Protein AF-0000000069061286 (afdb_homodimer)

Nearest PDB structures (foldseek):
  5f8e-assembly2_C  TM=8.225E-01  e=3.385E-23  Mycobacterium tuberculosis H37Rv
  8g5s-assembly1_A  TM=7.718E-01  e=1.157E-19  Streptomyces sp. CB03234
  8g5s-assembly1_B  TM=7.681E-01  e=2.804E-19  Streptomyces sp. CB03234
  3bus-assembly2_B  TM=7.668E-01  e=4.129E-09  Lentzea aerocolonigenes
  6ecu-assembly1_A  TM=7.173E-01  e=1.235E-06  Stigmatella aurantiaca

InterPro domains:
  IPR025714 Methyltransferase domain [PF13847] (160-265)
  IPR029063 S-adenosyl-L-methionine-dependent methyltransferase superfamily [G3DSA:3.40.50.150] (117-289)
  IPR029063 S-adenosyl-L-methionine-dependent methyltransferase superfamily [SSF53335] (101-328)
  IPR036390 Winged helix DNA-binding domain superfamily [SSF46785] (9-82)
  IPR048711 S-adenosylmethionine-dependent methyltransferase Rv2258c-like, winged HTH domain [PF21320] (20-85)
  IPR053173 Class I-like SAM-binding MTase [PTHR45128] (11-328)

Structure (mmCIF, N/CA/C/O backbone):
data_AF-0000000069061286-model_v1
#
loop_
_entity.id
_entity.type
_entity.pdbx_description
1 polymer 'Methyltransferase domain-containing protein'
#
loop_
_atom_site.group_PDB
_atom_site.id
_atom_site.type_symbol
_atom_site.label_atom_id
_atom_site.label_alt_id
_atom_site.label_comp_id
_atom_site.label_asym_id
_atom_site.label_entity_id
_a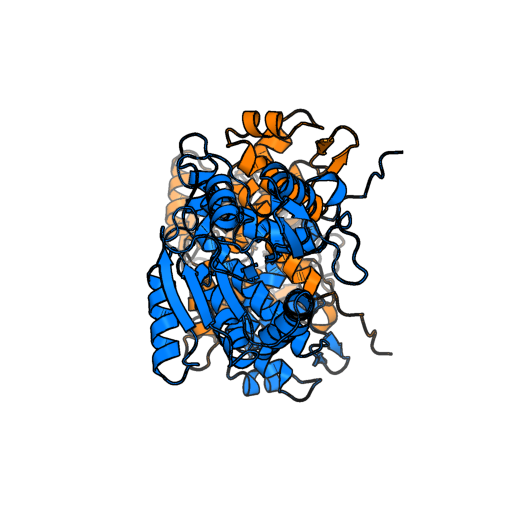tom_site.label_seq_id
_atom_site.pdbx_PDB_ins_code
_atom_site.Cartn_x
_atom_site.Cartn_y
_atom_site.Cartn_z
_atom_site.occupancy
_atom_site.B_iso_or_equiv
_atom_site.auth_seq_id
_atom_site.auth_comp_id
_atom_site.auth_asym_id
_atom_site.auth_atom_id
_atom_site.pdbx_PDB_model_num
ATOM 1 N N . MET A 1 1 ? 23.109 1.988 27.312 1 26.28 1 MET A N 1
ATOM 2 C CA . MET A 1 1 ? 22.812 0.778 26.547 1 26.28 1 MET A CA 1
ATOM 3 C C . MET A 1 1 ? 21.875 1.086 25.391 1 26.28 1 MET A C 1
ATOM 5 O O . MET A 1 1 ? 20.797 1.655 25.578 1 26.28 1 MET A O 1
ATOM 9 N N . ALA A 1 2 ? 22.297 1.422 24.156 1 34.78 2 ALA A N 1
ATOM 10 C CA . ALA A 1 2 ? 21.516 1.923 23.031 1 34.78 2 ALA A CA 1
ATOM 11 C C . ALA A 1 2 ? 20.219 1.141 22.875 1 34.78 2 ALA A C 1
ATOM 13 O O . ALA A 1 2 ? 20.219 -0.092 22.906 1 34.78 2 ALA A O 1
ATOM 14 N N . SER A 1 3 ? 19.172 1.514 23.266 1 42.53 3 SER A N 1
ATOM 15 C CA . SER A 1 3 ? 17.891 0.817 23.266 1 42.53 3 SER A CA 1
ATOM 16 C C . SER A 1 3 ? 17.672 0.065 21.953 1 42.53 3 SER A C 1
ATOM 18 O O . SER A 1 3 ? 17.547 0.678 20.891 1 42.53 3 SER A O 1
ATOM 20 N N . SER A 1 4 ? 18.5 -0.939 21.625 1 50.72 4 SER A N 1
ATOM 21 C CA . SER A 1 4 ? 18.562 -1.843 20.484 1 50.72 4 SER A CA 1
ATOM 22 C C . SER A 1 4 ? 17.172 -2.32 20.078 1 50.72 4 SER A C 1
ATOM 24 O O . SER A 1 4 ? 16.625 -3.225 20.703 1 50.72 4 SER A O 1
ATOM 26 N N . THR A 1 5 ? 16.234 -1.392 19.766 1 65.69 5 THR A N 1
ATOM 27 C CA . THR A 1 5 ? 14.867 -1.836 19.484 1 65.69 5 THR A CA 1
ATOM 28 C C . THR A 1 5 ? 14.859 -2.838 18.328 1 65.69 5 THR A C 1
ATOM 30 O O . THR A 1 5 ? 15.594 -2.682 17.359 1 65.69 5 THR A O 1
ATOM 33 N N . THR A 1 6 ? 14.555 -4.043 18.625 1 83.69 6 THR A N 1
ATOM 34 C CA . THR A 1 6 ? 14.352 -5.137 17.688 1 83.69 6 THR A CA 1
ATOM 35 C C . THR A 1 6 ? 13.539 -4.664 16.469 1 83.69 6 THR A C 1
ATOM 37 O O . THR A 1 6 ? 12.445 -4.117 16.625 1 83.69 6 THR A O 1
ATOM 40 N N . PRO A 1 7 ? 14.227 -4.66 15.32 1 91.62 7 PRO A N 1
ATOM 41 C CA . PRO A 1 7 ? 13.5 -4.238 14.117 1 91.62 7 PRO A CA 1
ATOM 42 C C . PRO A 1 7 ? 12.211 -5.027 13.898 1 91.62 7 PRO A C 1
ATOM 44 O O . PRO A 1 7 ? 12.117 -6.188 14.305 1 91.62 7 PRO A O 1
ATOM 47 N N . ARG A 1 8 ? 11.25 -4.359 13.383 1 95.5 8 ARG A N 1
ATOM 48 C CA . ARG A 1 8 ? 10.031 -5.043 12.961 1 95.5 8 ARG A CA 1
ATOM 49 C C . ARG A 1 8 ? 10.297 -5.945 11.758 1 95.5 8 ARG A C 1
ATOM 51 O O . ARG A 1 8 ? 11.344 -5.832 11.117 1 95.5 8 ARG A O 1
ATOM 58 N N . ALA A 1 9 ? 9.422 -6.906 11.516 1 96.75 9 ALA A N 1
ATOM 59 C CA . ALA A 1 9 ? 9.586 -7.883 10.445 1 96.75 9 ALA A CA 1
ATOM 60 C C . ALA A 1 9 ? 9.273 -7.266 9.086 1 96.75 9 ALA A C 1
ATOM 62 O O . ALA A 1 9 ? 8.141 -6.848 8.836 1 96.75 9 ALA A O 1
ATOM 63 N N . LEU A 1 10 ? 10.32 -7.211 8.25 1 97.94 10 LEU A N 1
ATOM 64 C CA . LEU A 1 10 ? 10.172 -6.625 6.918 1 97.94 10 LEU A CA 1
ATOM 65 C C . LEU A 1 10 ? 9.148 -7.395 6.094 1 97.94 10 LEU A C 1
ATOM 67 O O . LEU A 1 10 ? 8.352 -6.797 5.367 1 97.94 10 LEU A O 1
ATOM 71 N N . ASP A 1 11 ? 9.117 -8.742 6.191 1 97.94 11 ASP A N 1
ATOM 72 C CA . ASP A 1 11 ? 8.172 -9.578 5.457 1 97.94 11 ASP A CA 1
ATOM 73 C C . ASP A 1 11 ? 6.734 -9.25 5.844 1 97.94 11 ASP A C 1
ATOM 75 O O . ASP A 1 11 ? 5.867 -9.109 4.977 1 97.94 11 ASP A O 1
ATOM 79 N N . GLN A 1 12 ? 6.531 -9.047 7.09 1 98.12 12 GLN A N 1
ATOM 80 C CA . GLN A 1 12 ? 5.184 -8.734 7.551 1 98.12 12 GLN A CA 1
ATOM 81 C C . GLN A 1 12 ? 4.766 -7.332 7.121 1 98.12 12 GLN A C 1
ATOM 83 O O . GLN A 1 12 ? 3.596 -7.098 6.809 1 98.12 12 GLN A O 1
ATOM 88 N N . LEU A 1 13 ? 5.715 -6.355 7.148 1 98.44 13 LEU A N 1
ATOM 89 C CA . LEU A 1 13 ? 5.406 -5.016 6.66 1 98.44 13 LEU A CA 1
ATOM 90 C C . LEU A 1 13 ? 4.883 -5.066 5.23 1 98.44 13 LEU A C 1
ATOM 92 O O . LEU A 1 13 ? 3.887 -4.418 4.902 1 98.44 13 LEU A O 1
ATOM 96 N N . VAL A 1 14 ? 5.523 -5.824 4.398 1 98.69 14 VAL A N 1
ATOM 97 C CA . VAL A 1 14 ? 5.156 -5.902 2.99 1 98.69 14 VAL A CA 1
ATOM 98 C C . VAL A 1 14 ? 3.812 -6.613 2.844 1 98.69 14 VAL A C 1
ATOM 100 O O . VAL A 1 14 ? 2.947 -6.168 2.084 1 98.69 14 VAL A O 1
ATOM 103 N N . ARG A 1 15 ? 3.578 -7.711 3.617 1 98.69 15 ARG A N 1
ATOM 104 C CA . ARG A 1 15 ? 2.283 -8.383 3.604 1 98.69 15 ARG A CA 1
ATOM 105 C C . ARG A 1 15 ? 1.167 -7.438 4.023 1 98.69 15 ARG A C 1
ATOM 107 O O . ARG A 1 15 ? 0.083 -7.445 3.438 1 98.69 15 ARG A O 1
ATOM 114 N N . ASP A 1 16 ? 1.47 -6.633 5.023 1 98.62 16 ASP A N 1
ATOM 115 C CA . ASP A 1 16 ? 0.481 -5.668 5.492 1 98.62 16 ASP A CA 1
ATOM 116 C C . ASP A 1 16 ? 0.221 -4.59 4.441 1 98.62 16 ASP A C 1
ATOM 118 O O . ASP A 1 16 ? -0.896 -4.082 4.328 1 98.62 16 ASP A O 1
ATOM 122 N N . GLY A 1 17 ? 1.3 -4.242 3.695 1 98.75 17 GLY A N 1
ATOM 123 C CA . GLY A 1 17 ? 1.104 -3.344 2.568 1 98.75 17 GLY A CA 1
ATOM 124 C C . GLY A 1 17 ? 0.092 -3.857 1.563 1 98.75 17 GLY A C 1
ATOM 125 O O . GLY A 1 17 ? -0.795 -3.117 1.133 1 98.75 17 GLY A O 1
ATOM 126 N N . LEU A 1 18 ? 0.157 -5.102 1.246 1 98.81 18 LEU A N 1
ATOM 127 C CA . LEU A 1 18 ? -0.774 -5.73 0.318 1 98.81 18 LEU A CA 1
ATOM 128 C C . LEU A 1 18 ? -2.182 -5.773 0.905 1 98.81 18 LEU A C 1
ATOM 130 O O . LEU A 1 18 ? -3.154 -5.441 0.223 1 98.81 18 LEU A O 1
ATOM 134 N N . SER A 1 19 ? -2.275 -6.105 2.16 1 98.75 19 SER A N 1
ATOM 135 C CA . SER A 1 19 ? -3.574 -6.199 2.818 1 98.75 19 SER A CA 1
ATOM 136 C C . SER A 1 19 ? -4.238 -4.828 2.93 1 98.75 19 SER A C 1
ATOM 138 O O . SER A 1 19 ? -5.461 -4.715 2.836 1 98.75 19 SER A O 1
ATOM 140 N N . SER A 1 20 ? -3.416 -3.811 3.193 1 98.81 20 SER A N 1
ATOM 141 C CA . SER A 1 20 ? -3.953 -2.455 3.254 1 98.81 20 SER A CA 1
ATOM 142 C C . SER A 1 20 ? -4.559 -2.039 1.918 1 98.81 20 SER A C 1
ATOM 144 O O . SER A 1 20 ? -5.578 -1.35 1.88 1 98.81 20 SER A O 1
ATOM 146 N N . LEU A 1 21 ? -3.9 -2.432 0.867 1 98.69 21 LEU A N 1
ATOM 147 C CA . LEU A 1 21 ? -4.414 -2.145 -0.468 1 98.69 21 LEU A CA 1
ATOM 148 C C . LEU A 1 21 ? -5.754 -2.838 -0.693 1 98.69 21 LEU A C 1
ATOM 150 O O . LEU A 1 21 ? -6.668 -2.258 -1.285 1 98.69 21 LEU A O 1
ATOM 154 N N . VAL A 1 22 ? -5.879 -4.074 -0.218 1 98.88 22 VAL A N 1
ATOM 155 C CA . VAL A 1 22 ? -7.125 -4.828 -0.313 1 98.88 22 VAL A CA 1
ATOM 156 C C . VAL A 1 22 ? -8.227 -4.102 0.457 1 98.88 22 VAL A C 1
ATOM 158 O O . VAL A 1 22 ? -9.352 -3.969 -0.034 1 98.88 22 VAL A O 1
ATOM 161 N N . PHE A 1 23 ? -7.898 -3.648 1.658 1 98.81 23 PHE A N 1
ATOM 162 C CA . PHE A 1 23 ? -8.875 -2.932 2.475 1 98.81 23 PHE A CA 1
ATOM 163 C C . PHE A 1 23 ? -9.305 -1.639 1.791 1 98.81 23 PHE A C 1
ATOM 165 O O . PHE A 1 23 ? -10.492 -1.304 1.775 1 98.81 23 PHE A O 1
ATOM 172 N N . ALA A 1 24 ? -8.328 -0.91 1.211 1 98.56 24 ALA A N 1
ATOM 173 C CA . ALA A 1 24 ? -8.602 0.316 0.469 1 98.56 24 ALA A CA 1
ATOM 174 C C . ALA A 1 24 ? -9.602 0.059 -0.66 1 98.56 24 ALA A C 1
ATOM 176 O O . ALA A 1 24 ? -10.539 0.837 -0.86 1 98.56 24 ALA A O 1
ATOM 177 N N . PHE A 1 25 ? -9.414 -1.009 -1.36 1 98.75 25 PHE A N 1
ATOM 178 C CA . PHE A 1 25 ? -10.297 -1.359 -2.463 1 98.75 25 PHE A CA 1
ATOM 179 C C . PHE A 1 25 ? -11.719 -1.586 -1.964 1 98.75 25 PHE A C 1
ATOM 181 O O . PHE A 1 25 ? -12.68 -1.084 -2.553 1 98.75 25 PHE A O 1
ATOM 188 N N . GLY A 1 26 ? -11.836 -2.363 -0.88 1 98.62 26 GLY A N 1
ATOM 189 C CA . GLY A 1 26 ? -13.148 -2.611 -0.307 1 98.62 26 GLY A CA 1
ATOM 190 C C . GLY A 1 26 ? -13.852 -1.347 0.154 1 98.62 26 GLY A C 1
ATOM 191 O O . GLY A 1 26 ? -15.062 -1.206 -0.011 1 98.62 26 GLY A O 1
ATOM 192 N N . TYR A 1 27 ? -13.07 -0.464 0.754 1 97.94 27 TYR A N 1
ATOM 193 C CA . TYR A 1 27 ? -13.648 0.797 1.204 1 97.94 27 TYR A CA 1
ATOM 194 C C . TYR A 1 27 ? -14.109 1.639 0.02 1 97.94 27 TYR A C 1
ATOM 196 O O . TYR A 1 27 ? -15.242 2.135 0.005 1 97.94 27 TYR A O 1
ATOM 204 N N . GLN A 1 28 ? -13.273 1.744 -0.96 1 96 28 GLN A N 1
ATOM 205 C CA . GLN A 1 28 ? -13.539 2.592 -2.117 1 96 28 GLN A CA 1
ATOM 206 C C . GLN A 1 28 ? -14.742 2.076 -2.908 1 96 28 GLN A C 1
ATOM 208 O O . GLN A 1 28 ? -15.492 2.863 -3.486 1 96 28 GLN A O 1
ATOM 213 N N . THR A 1 29 ? -14.984 0.801 -2.912 1 97.19 29 THR A N 1
ATOM 214 C CA . THR A 1 29 ? -16 0.226 -3.785 1 97.19 29 THR A CA 1
ATOM 215 C C . THR A 1 29 ? -17.312 -0.004 -3.02 1 97.19 29 THR A C 1
ATOM 217 O O . THR A 1 29 ? -18.281 -0.485 -3.588 1 97.19 29 THR A O 1
ATOM 220 N N . GLY A 1 30 ? -17.25 0.216 -1.729 1 97.69 30 GLY A N 1
ATOM 221 C CA . GLY A 1 30 ? -18.5 0.15 -0.969 1 97.69 30 GLY A CA 1
ATOM 222 C C . GLY A 1 30 ? -18.672 -1.167 -0.24 1 97.69 30 GLY A C 1
ATOM 223 O O . GLY A 1 30 ? -19.688 -1.371 0.441 1 97.69 30 GLY A O 1
ATOM 224 N N . ILE A 1 31 ? -17.75 -2.096 -0.316 1 98.62 31 ILE A N 1
ATOM 225 C CA . ILE A 1 31 ? -17.859 -3.373 0.384 1 98.62 31 ILE A CA 1
ATOM 226 C C . ILE A 1 31 ? -17.812 -3.139 1.893 1 98.62 31 ILE A C 1
ATOM 228 O O . ILE A 1 31 ? -18.578 -3.744 2.643 1 98.62 31 ILE A O 1
ATOM 232 N N . VAL A 1 32 ? -16.922 -2.262 2.379 1 98.62 32 VAL A N 1
ATOM 233 C CA . VAL A 1 32 ? -16.797 -1.961 3.801 1 98.62 32 VAL A CA 1
ATOM 234 C C . VAL A 1 32 ? -18.094 -1.307 4.297 1 98.62 32 VAL A C 1
ATOM 236 O O . VAL A 1 32 ? -18.594 -1.64 5.375 1 98.62 32 VAL A O 1
ATOM 239 N N . ASP A 1 33 ? -18.656 -0.393 3.486 1 98.19 33 ASP A N 1
ATOM 240 C CA . ASP A 1 33 ? -19.938 0.224 3.84 1 98.19 33 ASP A CA 1
ATOM 241 C C . ASP A 1 33 ? -21.031 -0.827 3.979 1 98.19 33 ASP A C 1
ATOM 243 O O . ASP A 1 33 ? -21.828 -0.785 4.922 1 98.19 33 ASP A O 1
ATOM 247 N N . ALA A 1 34 ? -21.109 -1.748 3.029 1 98.62 34 ALA A N 1
ATOM 248 C CA . ALA A 1 34 ? -22.078 -2.848 3.092 1 98.62 34 ALA A CA 1
ATOM 249 C C . ALA A 1 34 ? -21.859 -3.695 4.344 1 98.62 34 ALA A C 1
ATOM 251 O O . ALA A 1 34 ? -22.812 -4.121 4.988 1 98.62 34 ALA A O 1
ATOM 252 N N . PHE A 1 35 ? -20.578 -3.934 4.629 1 98.56 35 PHE A N 1
ATOM 253 C CA . PHE A 1 35 ? -20.219 -4.734 5.797 1 98.56 35 PHE A CA 1
ATOM 254 C C . PHE A 1 35 ? -20.672 -4.051 7.078 1 98.56 35 PHE A C 1
ATOM 256 O O . PHE A 1 35 ? -21.172 -4.703 7.996 1 98.56 35 PHE A O 1
ATOM 263 N N . ILE A 1 36 ? -20.531 -2.754 7.164 1 97.94 36 ILE A N 1
ATOM 264 C CA . ILE A 1 36 ? -20.969 -1.956 8.305 1 97.94 36 ILE A CA 1
ATOM 265 C C . ILE A 1 36 ? -22.484 -2.074 8.469 1 97.94 36 ILE A C 1
ATOM 267 O O . ILE A 1 36 ? -22.984 -2.119 9.586 1 97.94 36 ILE A O 1
ATOM 271 N N . ASN A 1 37 ? -23.203 -2.244 7.41 1 97.88 37 ASN A N 1
ATOM 272 C CA . ASN A 1 37 ? -24.656 -2.082 7.434 1 97.88 37 ASN A CA 1
ATOM 273 C C . ASN A 1 37 ? -25.375 -3.43 7.387 1 97.88 37 ASN A C 1
ATOM 275 O O . ASN A 1 37 ? -26.594 -3.494 7.52 1 97.88 37 ASN A O 1
ATOM 279 N N . VAL A 1 38 ? -24.703 -4.453 7.105 1 98 38 VAL A N 1
ATOM 280 C CA . VAL A 1 38 ? -25.297 -5.781 7.129 1 98 38 VAL A CA 1
ATOM 281 C C . VAL A 1 38 ? -25.344 -6.301 8.562 1 98 38 VAL A C 1
ATOM 283 O O . VAL A 1 38 ? -24.516 -5.938 9.391 1 98 38 VAL A O 1
ATOM 286 N N . ARG A 1 39 ? -26.312 -7.109 8.93 1 97.25 39 ARG A N 1
ATOM 287 C CA . ARG A 1 39 ? -26.344 -7.754 10.234 1 97.25 39 ARG A CA 1
ATOM 288 C C . ARG A 1 39 ? -25.172 -8.727 10.391 1 97.25 39 ARG A C 1
ATOM 290 O O . ARG A 1 39 ? -25.016 -9.648 9.594 1 97.25 39 ARG A O 1
ATOM 297 N N . GLN A 1 40 ? -24.359 -8.539 11.383 1 96.56 40 GLN A N 1
ATOM 298 C CA . GLN A 1 40 ? -23.172 -9.367 11.602 1 96.56 40 GLN A CA 1
ATOM 299 C C . GLN A 1 40 ? -23.375 -10.305 12.789 1 96.56 40 GLN A C 1
ATOM 301 O O . GLN A 1 40 ? -24.062 -9.953 13.75 1 96.56 40 GLN A O 1
ATOM 306 N N . PRO A 1 41 ? -22.766 -11.398 12.82 1 97.75 41 PRO A N 1
ATOM 307 C CA . PRO A 1 41 ? -21.953 -11.969 11.742 1 97.75 41 PRO A CA 1
ATOM 308 C C . PRO A 1 41 ? -22.797 -12.344 10.516 1 97.75 41 PRO A C 1
ATOM 310 O O . PRO A 1 41 ? -23.984 -12.664 10.656 1 97.75 41 PRO A O 1
ATOM 313 N N . CYS A 1 42 ? -22.25 -12.336 9.305 1 98.69 42 CYS A N 1
ATOM 314 C CA . CYS A 1 42 ? -22.984 -12.594 8.07 1 98.69 42 CYS A CA 1
ATOM 315 C C . CYS A 1 42 ? -22.234 -13.578 7.184 1 98.69 42 CYS A C 1
ATOM 317 O O . CYS A 1 42 ? -21.047 -13.852 7.418 1 98.69 42 CYS A O 1
ATOM 319 N N . THR A 1 43 ? -22.875 -14.172 6.234 1 98.62 43 THR A N 1
ATOM 320 C CA . THR A 1 43 ? -22.25 -15.016 5.227 1 98.62 43 THR A CA 1
ATOM 321 C C . THR A 1 43 ? -21.703 -14.172 4.078 1 98.62 43 THR A C 1
ATOM 323 O O . THR A 1 43 ? -22.031 -12.992 3.957 1 98.62 43 THR A O 1
ATOM 326 N N . ALA A 1 44 ? -20.844 -14.797 3.309 1 98.5 44 ALA A N 1
ATOM 327 C CA . ALA A 1 44 ? -20.344 -14.117 2.113 1 98.5 44 ALA A CA 1
ATOM 328 C C . ALA A 1 44 ? -21.484 -13.742 1.178 1 98.5 44 ALA A C 1
ATOM 330 O O . ALA A 1 44 ? -21.453 -12.695 0.537 1 98.5 44 ALA A O 1
ATOM 331 N N . GLU A 1 45 ? -22.469 -14.586 1.066 1 98.5 45 GLU A N 1
ATOM 332 C CA . GLU A 1 45 ? -23.641 -14.344 0.214 1 98.5 45 GLU A CA 1
ATOM 333 C C . GLU A 1 45 ? -24.406 -13.109 0.666 1 98.5 45 GLU A C 1
ATOM 335 O O . GLU A 1 45 ? -24.797 -12.281 -0.158 1 98.5 45 GLU A O 1
ATOM 340 N N . GLU A 1 46 ? -24.641 -13.023 1.973 1 98.75 46 GLU A N 1
ATOM 341 C CA . GLU A 1 46 ? -25.359 -11.867 2.516 1 98.75 46 GLU A CA 1
ATOM 342 C C . GLU A 1 46 ? -24.594 -10.57 2.238 1 98.75 46 GLU A C 1
ATOM 344 O O . GLU A 1 46 ? -25.203 -9.562 1.862 1 98.75 46 GLU A O 1
ATOM 349 N N . LEU A 1 47 ? -23.281 -10.625 2.43 1 98.69 47 LEU A N 1
ATOM 350 C CA . LEU A 1 47 ? -22.453 -9.445 2.174 1 98.69 47 LEU A CA 1
ATOM 351 C C . LEU A 1 47 ? -22.453 -9.102 0.688 1 98.69 47 LEU A C 1
ATOM 353 O O . LEU A 1 47 ? -22.531 -7.922 0.322 1 98.69 47 LEU A O 1
ATOM 357 N N . SER A 1 48 ? -22.359 -10.125 -0.127 1 98.44 48 SER A N 1
ATOM 358 C CA . SER A 1 48 ? -22.406 -9.922 -1.572 1 98.44 48 SER A CA 1
ATOM 359 C C . SER A 1 48 ? -23.703 -9.227 -1.994 1 98.44 48 SER A C 1
ATOM 361 O O . SER A 1 48 ? -23.672 -8.273 -2.773 1 98.44 48 SER A O 1
ATOM 363 N N . GLN A 1 49 ? -24.781 -9.656 -1.515 1 98.25 49 GLN A N 1
ATOM 364 C CA . GLN A 1 49 ? -26.078 -9.07 -1.832 1 98.25 49 GLN A CA 1
ATOM 365 C C . GLN A 1 49 ? -26.156 -7.617 -1.36 1 98.25 49 GLN A C 1
ATOM 367 O O . GLN A 1 49 ? -26.578 -6.738 -2.107 1 98.25 49 GLN A O 1
ATOM 372 N N . LYS A 1 50 ? -25.75 -7.371 -0.142 1 98.25 50 LYS A N 1
ATOM 373 C CA . LYS A 1 50 ? -25.812 -6.023 0.421 1 98.25 50 LYS A CA 1
ATOM 374 C C . LYS A 1 50 ? -24.906 -5.066 -0.351 1 98.25 50 LYS A C 1
ATOM 376 O O . LYS A 1 50 ? -25.25 -3.906 -0.563 1 98.25 50 LYS A O 1
ATOM 381 N N . ALA A 1 51 ? -23.703 -5.562 -0.762 1 98.06 51 ALA A N 1
ATOM 382 C CA . ALA A 1 51 ? -22.703 -4.734 -1.436 1 98.06 51 ALA A CA 1
ATOM 383 C C . ALA A 1 51 ? -23.031 -4.566 -2.916 1 98.06 51 ALA A C 1
ATOM 385 O O . ALA A 1 51 ? -22.484 -3.688 -3.586 1 98.06 51 ALA A O 1
ATOM 386 N N . GLY A 1 52 ? -23.906 -5.418 -3.408 1 97.62 52 GLY A N 1
ATOM 387 C CA . GLY A 1 52 ? -24.172 -5.414 -4.84 1 97.62 52 GLY A CA 1
ATOM 388 C C . GLY A 1 52 ? -22.969 -5.809 -5.672 1 97.62 52 GLY A C 1
ATOM 389 O O . GLY A 1 52 ? -22.656 -5.156 -6.672 1 97.62 52 GLY A O 1
ATOM 390 N N . LYS A 1 53 ? -22.219 -6.82 -5.211 1 97.81 53 LYS A N 1
ATOM 391 C CA . LYS A 1 53 ? -21.016 -7.293 -5.883 1 97.81 53 LYS A CA 1
ATOM 392 C C . LYS A 1 53 ? -21.047 -8.805 -6.094 1 97.81 53 LYS A C 1
ATOM 394 O O . LYS A 1 53 ? -21.781 -9.508 -5.41 1 97.81 53 LYS A O 1
ATOM 399 N N . LYS A 1 54 ? -20.344 -9.305 -7.055 1 96.31 54 LYS A N 1
ATOM 400 C CA . LYS A 1 54 ? -20.312 -10.727 -7.367 1 96.31 54 LYS A CA 1
ATOM 401 C C . LYS A 1 54 ? -19.766 -11.539 -6.191 1 96.31 54 LYS A C 1
ATOM 403 O O . LYS A 1 54 ? -18.75 -11.172 -5.594 1 96.31 54 LYS A O 1
ATOM 408 N N . LEU A 1 55 ? -20.375 -12.609 -5.871 1 96.62 55 LEU A N 1
ATOM 409 C CA . LEU A 1 55 ? -20.125 -13.422 -4.691 1 96.62 55 LEU A CA 1
ATOM 410 C C . LEU A 1 55 ? -18.672 -13.898 -4.668 1 96.62 55 LEU A C 1
ATOM 412 O O . LEU A 1 55 ? -18.016 -13.836 -3.627 1 96.62 55 LEU A O 1
ATOM 416 N N . ARG A 1 56 ? -18.141 -14.336 -5.758 1 95.88 56 ARG A N 1
ATOM 417 C CA . ARG A 1 56 ? -16.812 -14.93 -5.77 1 95.88 56 ARG A CA 1
ATOM 418 C C . ARG A 1 56 ? -15.75 -13.891 -5.402 1 95.88 56 ARG A C 1
ATOM 420 O O . ARG A 1 56 ? -14.766 -14.203 -4.723 1 95.88 56 ARG A O 1
ATOM 427 N N . TYR A 1 57 ? -15.906 -12.672 -5.895 1 97.62 57 TYR A N 1
ATOM 428 C CA . TYR A 1 57 ? -14.977 -11.609 -5.547 1 97.62 57 TYR A CA 1
ATOM 429 C C . TYR A 1 57 ? -15.078 -11.258 -4.066 1 97.62 57 TYR A C 1
ATOM 431 O O . TYR A 1 57 ? -14.062 -11 -3.414 1 97.62 57 TYR A O 1
ATOM 439 N N . ILE A 1 58 ? -16.281 -11.266 -3.508 1 98.44 58 ILE A N 1
ATOM 440 C CA . ILE A 1 58 ? -16.484 -11.016 -2.084 1 98.44 58 ILE A CA 1
ATOM 441 C C . ILE A 1 58 ? -15.789 -12.102 -1.266 1 98.44 58 ILE A C 1
ATOM 443 O O . ILE A 1 58 ? -15.148 -11.812 -0.253 1 98.44 58 ILE A O 1
ATOM 447 N N . GLN A 1 59 ? -15.891 -13.305 -1.726 1 98.19 59 GLN A N 1
ATOM 448 C CA . GLN A 1 59 ? -15.258 -14.414 -1.024 1 98.19 59 GLN A CA 1
ATOM 449 C C . GLN A 1 59 ? -13.734 -14.242 -0.994 1 98.19 59 GLN A C 1
ATOM 451 O O . GLN A 1 59 ? -13.102 -14.477 0.036 1 98.19 59 GLN A O 1
ATOM 456 N N . GLU A 1 60 ? -13.172 -13.875 -2.164 1 98.5 60 GLU A N 1
ATOM 457 C CA . GLU A 1 60 ? -11.727 -13.656 -2.213 1 98.5 60 GLU A CA 1
ATOM 458 C C . GLU A 1 60 ? -11.32 -12.484 -1.32 1 98.5 60 GLU A C 1
ATOM 460 O O . GLU A 1 60 ? -10.312 -12.562 -0.606 1 98.5 60 GLU A O 1
ATOM 465 N N . TRP A 1 61 ? -12.102 -11.383 -1.351 1 98.81 61 TRP A N 1
ATOM 466 C CA . TRP A 1 61 ? -11.844 -10.211 -0.516 1 98.81 61 TRP A CA 1
ATOM 467 C C . TRP A 1 61 ? -11.883 -10.586 0.963 1 98.81 61 TRP A C 1
ATOM 469 O O . TRP A 1 61 ? -11 -10.195 1.73 1 98.81 61 TRP A O 1
ATOM 479 N N . LEU A 1 62 ? -12.875 -11.375 1.363 1 98.81 62 LEU A N 1
ATOM 480 C CA . LEU A 1 62 ? -13.008 -11.836 2.738 1 98.81 62 LEU A CA 1
ATOM 481 C C . LEU A 1 62 ? -11.82 -12.711 3.137 1 98.81 62 LEU A C 1
ATOM 483 O O . LEU A 1 62 ? -11.273 -12.562 4.234 1 98.81 62 LEU A O 1
ATOM 487 N N . GLY A 1 63 ? -11.398 -13.625 2.24 1 98.69 63 GLY A N 1
ATOM 488 C CA . GLY A 1 63 ? -10.242 -14.461 2.523 1 98.69 63 GLY A CA 1
ATOM 489 C C . GLY A 1 63 ? -8.984 -13.664 2.82 1 98.69 63 GLY A C 1
ATOM 490 O O . GLY A 1 63 ? -8.242 -13.992 3.744 1 98.69 63 GLY A O 1
ATOM 491 N N . CYS A 1 64 ? -8.758 -12.602 2.045 1 98.81 64 CYS A N 1
ATOM 492 C CA . CYS A 1 64 ? -7.617 -11.711 2.254 1 98.81 64 CYS A CA 1
ATOM 493 C C . CYS A 1 64 ? -7.629 -11.133 3.662 1 98.81 64 CYS A C 1
ATOM 495 O O . CYS A 1 64 ? -6.621 -11.18 4.367 1 98.81 64 CYS A O 1
ATOM 497 N N . LEU A 1 65 ? -8.797 -10.641 4.09 1 98.75 65 LEU A N 1
ATOM 498 C CA . LEU A 1 65 ? -8.844 -9.859 5.32 1 98.75 65 LEU A CA 1
ATOM 499 C C . LEU A 1 65 ? -8.984 -10.773 6.535 1 98.75 65 LEU A C 1
ATOM 501 O O . LEU A 1 65 ? -8.672 -10.367 7.66 1 98.75 65 LEU A O 1
ATOM 505 N N . VAL A 1 66 ? -9.461 -12.016 6.355 1 98.56 66 VAL A N 1
ATOM 506 C CA . VAL A 1 66 ? -9.367 -13.023 7.402 1 98.56 66 VAL A CA 1
ATOM 507 C C . VAL A 1 66 ? -7.895 -13.359 7.66 1 98.56 66 VAL A C 1
ATOM 509 O O . VAL A 1 66 ? -7.449 -13.391 8.812 1 98.56 66 VAL A O 1
ATOM 512 N N . ALA A 1 67 ? -7.16 -13.562 6.562 1 98.56 67 ALA A N 1
ATOM 513 C CA . ALA A 1 67 ? -5.734 -13.859 6.684 1 98.56 67 ALA A CA 1
ATOM 514 C C . ALA A 1 67 ? -4.996 -12.711 7.367 1 98.56 67 ALA A C 1
ATOM 516 O O . ALA A 1 67 ? -4.102 -12.938 8.18 1 98.56 67 ALA A O 1
ATOM 517 N N . ALA A 1 68 ? -5.383 -11.508 7.078 1 98.31 68 ALA A N 1
ATOM 518 C CA . ALA A 1 68 ? -4.723 -10.32 7.613 1 98.31 68 ALA A CA 1
ATOM 519 C C . ALA A 1 68 ? -5.145 -10.062 9.055 1 98.31 68 ALA A C 1
ATOM 521 O O . ALA A 1 68 ? -4.586 -9.195 9.727 1 98.31 68 ALA A O 1
ATOM 522 N N . GLY A 1 69 ? -6.152 -10.727 9.531 1 97.81 69 GLY A N 1
ATOM 523 C CA . GLY A 1 69 ? -6.617 -10.578 10.898 1 97.81 69 GLY A CA 1
ATOM 524 C C . GLY A 1 69 ? -7.539 -9.391 11.086 1 97.81 69 GLY A C 1
ATOM 525 O O . GLY A 1 69 ? -7.707 -8.898 12.203 1 97.81 69 GLY A O 1
ATOM 526 N N . ILE A 1 70 ? -8.117 -8.891 10.039 1 98.38 70 ILE A N 1
ATOM 527 C CA . ILE A 1 70 ? -8.984 -7.715 10.102 1 98.38 70 ILE A CA 1
ATOM 528 C C . ILE A 1 70 ? -10.445 -8.156 10.125 1 98.38 70 ILE A C 1
ATOM 530 O O . ILE A 1 70 ? -11.281 -7.516 10.766 1 98.38 70 ILE A O 1
ATOM 534 N N . VAL A 1 71 ? -10.766 -9.211 9.383 1 98.44 71 VAL A N 1
ATOM 535 C CA . VAL A 1 71 ? -12.086 -9.852 9.406 1 98.44 71 VAL A CA 1
ATOM 536 C C . VAL A 1 71 ? -12.023 -11.117 10.25 1 98.44 71 VAL A C 1
ATOM 538 O O . VAL A 1 71 ? -11.07 -11.891 10.164 1 98.44 71 VAL A O 1
ATOM 541 N N . THR A 1 72 ? -12.992 -11.289 11.07 1 98 72 THR A N 1
ATOM 542 C CA . THR A 1 72 ? -13.07 -12.516 11.852 1 98 72 THR A CA 1
ATOM 543 C C . THR A 1 72 ? -14.102 -13.469 11.258 1 98 72 THR A C 1
ATOM 545 O O . THR A 1 72 ? -15.039 -13.039 10.578 1 98 72 THR A O 1
ATOM 548 N N . ILE A 1 73 ? -13.898 -14.688 11.461 1 97.81 73 ILE A N 1
ATOM 549 C CA . ILE A 1 73 ? -14.805 -15.742 11.008 1 97.81 73 ILE A CA 1
ATOM 550 C C . ILE A 1 73 ? -15.086 -16.703 12.164 1 97.81 73 ILE A C 1
ATOM 552 O O . ILE A 1 73 ? -14.172 -17.109 12.883 1 97.81 73 ILE A O 1
ATOM 556 N N . ASN A 1 74 ? -16.375 -16.984 12.422 1 95.94 74 ASN A N 1
ATOM 557 C CA . ASN A 1 74 ? -16.719 -17.859 13.539 1 95.94 74 ASN A CA 1
ATOM 558 C C . ASN A 1 74 ? -16.844 -19.312 13.102 1 95.94 74 ASN A C 1
ATOM 560 O O . ASN A 1 74 ? -16.547 -19.656 11.953 1 95.94 74 ASN A O 1
ATOM 564 N N . GLU A 1 75 ? -17.234 -20.172 13.914 1 94.62 75 GLU A N 1
ATOM 565 C CA . GLU A 1 75 ? -17.281 -21.609 13.68 1 94.62 75 GLU A CA 1
ATOM 566 C C . GLU A 1 75 ? -18.328 -21.953 12.633 1 94.62 75 GLU A C 1
ATOM 568 O O . GLU A 1 75 ? -18.219 -22.969 11.938 1 94.62 75 GLU A O 1
ATOM 573 N N . GLU A 1 76 ? -19.344 -21.125 12.469 1 95.62 76 GLU A N 1
ATOM 574 C CA . GLU A 1 76 ? -20.406 -21.359 11.508 1 95.62 76 GLU A CA 1
ATOM 575 C C . GLU A 1 76 ? -20.031 -20.828 10.125 1 95.62 76 GLU A C 1
ATOM 577 O O . GLU A 1 76 ? -20.812 -20.953 9.172 1 95.62 76 GLU A O 1
ATOM 582 N N . GLY A 1 77 ? -18.875 -20.203 10.055 1 95.75 77 GLY A N 1
ATOM 583 C CA . GLY A 1 77 ? -18.422 -19.688 8.773 1 95.75 77 GLY A CA 1
ATOM 584 C C . GLY A 1 77 ? -18.969 -18.312 8.453 1 95.75 77 GLY A C 1
ATOM 585 O O . GLY A 1 77 ? -19.047 -17.922 7.285 1 95.75 77 GLY A O 1
ATOM 586 N N . LYS A 1 78 ? -19.375 -17.625 9.469 1 98.25 78 LYS A N 1
ATOM 587 C CA . LYS A 1 78 ? -19.891 -16.266 9.281 1 98.25 78 LYS A CA 1
ATOM 588 C C . LYS A 1 78 ? -18.844 -15.227 9.641 1 98.25 78 LYS A C 1
ATOM 590 O O . LYS A 1 78 ? -18.031 -15.438 10.547 1 98.25 78 LYS A O 1
ATOM 595 N N . TYR A 1 79 ? -18.938 -14.133 8.992 1 98.38 79 TYR A N 1
ATOM 596 C CA . TYR A 1 79 ? -17.891 -13.125 9.055 1 98.38 79 TYR A CA 1
ATOM 597 C C . TYR A 1 79 ? -18.344 -11.914 9.867 1 98.38 79 TYR A C 1
ATOM 599 O O . TYR A 1 79 ? -19.531 -11.578 9.883 1 98.38 79 TYR A O 1
ATOM 607 N N . SER A 1 80 ? -17.359 -11.234 10.539 1 98.31 80 SER A N 1
ATOM 608 C CA . SER A 1 80 ? -17.578 -9.969 11.227 1 98.31 80 SER A CA 1
ATOM 609 C C . SER A 1 80 ? -16.438 -9 10.977 1 98.31 80 SER A C 1
ATOM 611 O O . SER A 1 80 ? -15.289 -9.422 10.758 1 98.31 80 SER A O 1
ATOM 613 N N . LEU A 1 81 ? -16.719 -7.809 10.859 1 97.81 81 LEU A N 1
ATOM 614 C CA . LEU A 1 81 ? -15.773 -6.707 10.852 1 97.81 81 LEU A CA 1
ATOM 615 C C . LEU A 1 81 ? -15.766 -5.984 12.203 1 97.81 81 LEU A C 1
ATOM 617 O O . LEU A 1 81 ? -16.516 -5.023 12.398 1 97.81 81 LEU A O 1
ATOM 621 N N . PRO A 1 82 ? -14.875 -6.383 13.109 1 96.75 82 PRO A N 1
ATOM 622 C CA . PRO A 1 82 ? -15 -6.031 14.531 1 96.75 82 PRO A CA 1
ATOM 623 C C . PRO A 1 82 ? -14.367 -4.684 14.859 1 96.75 82 PRO A C 1
ATOM 625 O O . PRO A 1 82 ? -13.492 -4.609 15.734 1 96.75 82 PRO A O 1
ATOM 628 N N . PHE A 1 83 ? -14.758 -3.611 14.281 1 97.06 83 PHE A N 1
ATOM 629 C CA . PHE A 1 83 ? -14.281 -2.258 14.531 1 97.06 83 PHE A CA 1
ATOM 630 C C . PHE A 1 83 ? -15.445 -1.276 14.594 1 97.06 83 PHE A C 1
ATOM 632 O O . PHE A 1 83 ? -16.516 -1.532 14.023 1 97.06 83 PHE A O 1
ATOM 639 N N . GLU A 1 84 ? -15.25 -0.203 15.289 1 95.5 84 GLU A N 1
ATOM 640 C CA . GLU A 1 84 ? -16.25 0.868 15.312 1 95.5 84 GLU A CA 1
ATOM 641 C C . GLU A 1 84 ? -16.359 1.536 13.945 1 95.5 84 GLU A C 1
ATOM 643 O O . GLU A 1 84 ? -15.367 1.655 13.219 1 95.5 84 GLU A O 1
ATOM 648 N N . THR A 1 85 ? -17.531 1.981 13.594 1 95.12 85 THR A N 1
ATOM 649 C CA . THR A 1 85 ? -17.812 2.602 12.305 1 95.12 85 THR A CA 1
ATOM 650 C C . THR A 1 85 ? -16.875 3.771 12.047 1 95.12 85 THR A C 1
ATOM 652 O O . THR A 1 85 ? -16.344 3.916 10.945 1 95.12 85 THR A O 1
ATOM 655 N N . ASN A 1 86 ? -16.641 4.578 13.047 1 90.81 86 ASN A N 1
ATOM 656 C CA . ASN A 1 86 ? -15.773 5.746 12.875 1 90.81 86 ASN A CA 1
ATOM 657 C C . ASN A 1 86 ? -14.344 5.34 12.531 1 90.81 86 ASN A C 1
ATOM 659 O O . ASN A 1 86 ? -13.68 6.004 11.734 1 90.81 86 ASN A O 1
ATOM 663 N N . GLN A 1 87 ? -13.875 4.289 13.133 1 93.56 87 GLN A N 1
ATOM 664 C CA . GLN A 1 87 ? -12.539 3.773 12.836 1 93.56 87 GLN A CA 1
ATOM 665 C C . GLN A 1 87 ? -12.461 3.26 11.406 1 93.56 87 GLN A C 1
ATOM 667 O O . GLN A 1 87 ? -11.484 3.529 10.695 1 93.56 87 GLN A O 1
ATOM 672 N N . LEU A 1 88 ? -13.5 2.512 11.031 1 96.5 88 LEU A N 1
ATOM 673 C CA . LEU A 1 88 ? -13.555 1.954 9.68 1 96.5 88 LEU A CA 1
ATOM 674 C C . LEU A 1 88 ? -13.57 3.062 8.633 1 96.5 88 LEU A C 1
ATOM 676 O O . LEU A 1 88 ? -12.867 2.979 7.625 1 96.5 88 LEU A O 1
ATOM 680 N N . LYS A 1 89 ? -14.281 4.086 8.883 1 93.25 89 LYS A N 1
ATOM 681 C CA . LYS A 1 89 ? -14.383 5.191 7.938 1 93.25 89 LYS A CA 1
ATOM 682 C C . LYS A 1 89 ? -13.078 5.98 7.867 1 93.25 89 LYS A C 1
ATOM 684 O O . LYS A 1 89 ? -12.617 6.332 6.781 1 93.25 89 LYS A O 1
ATOM 689 N N . LEU A 1 90 ? -12.492 6.266 9.031 1 92.44 90 LEU A N 1
ATOM 690 C CA . LEU A 1 90 ? -11.25 7.031 9.078 1 92.44 90 LEU A CA 1
ATOM 691 C C . LEU A 1 90 ? -10.117 6.293 8.375 1 92.44 90 LEU A C 1
ATOM 693 O O . LEU A 1 90 ? -9.531 6.812 7.426 1 92.44 90 LEU A O 1
ATOM 697 N N . TRP A 1 91 ? -9.914 5.086 8.773 1 95.69 91 TRP A N 1
ATOM 698 C CA . TRP A 1 91 ? -8.75 4.359 8.266 1 95.69 91 TRP A CA 1
ATOM 699 C C . TRP A 1 91 ? -9.031 3.797 6.875 1 95.69 91 TRP A C 1
ATOM 701 O O . TRP A 1 91 ? -8.109 3.602 6.082 1 95.69 91 TRP A O 1
ATOM 711 N N . GLY A 1 92 ? -10.344 3.512 6.602 1 96.69 92 GLY A N 1
ATOM 712 C CA . GLY A 1 92 ? -10.711 3.223 5.223 1 96.69 92 GLY A CA 1
ATOM 713 C C . GLY A 1 92 ? -10.367 4.348 4.266 1 96.69 92 GLY A C 1
ATOM 714 O O . GLY A 1 92 ? -9.727 4.121 3.234 1 96.69 92 GLY A O 1
ATOM 715 N N . HIS A 1 93 ? -10.719 5.512 4.695 1 95 93 HIS A N 1
ATOM 716 C CA . HIS A 1 93 ? -10.422 6.672 3.861 1 95 93 HIS A CA 1
ATOM 717 C C . HIS A 1 93 ? -8.914 6.867 3.715 1 95 93 HIS A C 1
ATOM 719 O O . HIS A 1 93 ? -8.414 7.07 2.605 1 95 93 HIS A O 1
ATOM 725 N N . ILE A 1 94 ? -8.188 6.809 4.789 1 96.38 94 ILE A N 1
ATOM 726 C CA . ILE A 1 94 ? -6.742 7.012 4.75 1 96.38 94 ILE A CA 1
ATOM 727 C C . ILE A 1 94 ? -6.098 5.969 3.84 1 96.38 94 ILE A C 1
ATOM 729 O O . ILE A 1 94 ? -5.199 6.289 3.059 1 96.38 94 ILE A O 1
ATOM 733 N N . SER A 1 95 ? -6.562 4.719 3.875 1 97.81 95 SER A N 1
ATOM 734 C CA . SER A 1 95 ? -5.969 3.66 3.066 1 97.81 95 SER A CA 1
ATOM 735 C C . SER A 1 95 ? -6.113 3.955 1.577 1 97.81 95 SER A C 1
ATOM 737 O O . SER A 1 95 ? -5.293 3.514 0.769 1 97.81 95 SER A O 1
ATOM 739 N N . THR A 1 96 ? -7.113 4.723 1.167 1 97.31 96 THR A N 1
ATOM 740 C CA . THR A 1 96 ? -7.375 4.98 -0.245 1 97.31 96 THR A CA 1
ATOM 741 C C . THR A 1 96 ? -6.332 5.938 -0.822 1 97.31 96 THR A C 1
ATOM 743 O O . THR A 1 96 ? -6.285 6.152 -2.035 1 97.31 96 THR A O 1
ATOM 746 N N . VAL A 1 97 ? -5.445 6.473 0.029 1 97.56 97 VAL A N 1
ATOM 747 C CA . VAL A 1 97 ? -4.41 7.359 -0.487 1 97.56 97 VAL A CA 1
ATOM 748 C C . VAL A 1 97 ? -3.301 6.535 -1.137 1 97.56 97 VAL A C 1
ATOM 750 O O . VAL A 1 97 ? -2.514 7.059 -1.932 1 97.56 97 VAL A O 1
ATOM 753 N N . ILE A 1 98 ? -3.188 5.246 -0.793 1 97.81 98 ILE A N 1
ATOM 754 C CA . ILE A 1 98 ? -2.09 4.391 -1.227 1 97.81 98 ILE A CA 1
ATOM 755 C C . ILE A 1 98 ? -2.051 4.332 -2.752 1 97.81 98 ILE A C 1
ATOM 757 O O . ILE A 1 98 ? -1.014 4.602 -3.363 1 97.81 98 ILE A O 1
ATOM 761 N N . PRO A 1 99 ? -3.18 4.082 -3.49 1 97.38 99 PRO A N 1
ATOM 762 C CA . PRO A 1 99 ? -3.125 4.121 -4.953 1 97.38 99 PRO A CA 1
ATOM 763 C C . PRO A 1 99 ? -2.799 5.512 -5.496 1 97.38 99 PRO A C 1
ATOM 765 O O . PRO A 1 99 ? -2.16 5.633 -6.547 1 97.38 99 PRO A O 1
ATOM 768 N N . ILE A 1 100 ? -3.184 6.543 -4.816 1 97.12 100 ILE A N 1
ATOM 769 C CA . ILE A 1 100 ? -2.924 7.91 -5.262 1 97.12 100 ILE A CA 1
ATOM 770 C C . ILE A 1 100 ? -1.432 8.211 -5.152 1 97.12 100 ILE A C 1
ATOM 772 O O . ILE A 1 100 ? -0.828 8.742 -6.09 1 97.12 100 ILE A O 1
ATOM 776 N N . LEU A 1 101 ? -0.831 7.855 -3.988 1 98 101 LEU A N 1
ATOM 777 C CA . LEU A 1 101 ? 0.602 8.062 -3.803 1 98 101 LEU A CA 1
ATOM 778 C C . LEU A 1 101 ? 1.404 7.223 -4.793 1 98 101 LEU A C 1
ATOM 780 O O . LEU A 1 101 ? 2.467 7.645 -5.254 1 98 101 LEU A O 1
ATOM 784 N N . SER A 1 102 ? 0.901 6.043 -5.141 1 97.44 102 SER A N 1
ATOM 785 C CA . SER A 1 102 ? 1.571 5.172 -6.102 1 97.44 102 SER A CA 1
ATOM 786 C C . SER A 1 102 ? 1.711 5.852 -7.457 1 97.44 102 SER A C 1
ATOM 788 O O . SER A 1 102 ? 2.707 5.656 -8.156 1 97.44 102 SER A O 1
ATOM 790 N N . GLN A 1 103 ? 0.775 6.656 -7.816 1 95.94 103 GLN A N 1
ATOM 791 C CA . GLN A 1 103 ? 0.792 7.359 -9.094 1 95.94 103 GLN A CA 1
ATOM 792 C C . GLN A 1 103 ? 1.879 8.43 -9.125 1 95.94 103 GLN A C 1
ATOM 794 O O . GLN A 1 103 ? 2.268 8.898 -10.195 1 95.94 103 GLN A O 1
ATOM 799 N N . ILE A 1 104 ? 2.395 8.789 -8 1 97.06 104 ILE A N 1
ATOM 800 C CA . ILE A 1 104 ? 3.354 9.875 -7.879 1 97.06 104 ILE A CA 1
ATOM 801 C C . ILE A 1 104 ? 4.777 9.336 -7.996 1 97.06 104 ILE A C 1
ATOM 803 O O . ILE A 1 104 ? 5.734 10.102 -8.102 1 97.06 104 ILE A O 1
ATOM 807 N N . PHE A 1 105 ? 4.984 8.016 -8.086 1 95.94 105 PHE A N 1
ATOM 808 C CA . PHE A 1 105 ? 6.27 7.328 -8.047 1 95.94 105 PHE A CA 1
ATOM 809 C C . PHE A 1 105 ? 7.215 7.895 -9.102 1 95.94 105 PHE A C 1
ATOM 811 O O . PHE A 1 105 ? 8.336 8.289 -8.781 1 95.94 105 PHE A O 1
ATOM 818 N N . PRO A 1 106 ? 6.723 8.055 -10.359 1 95.5 106 PRO A N 1
ATOM 819 C CA . PRO A 1 106 ? 7.66 8.531 -11.375 1 95.5 106 PRO A CA 1
ATOM 820 C C . PRO A 1 106 ? 8.133 9.961 -11.117 1 95.5 106 PRO A C 1
ATOM 822 O O . PRO A 1 106 ? 9.32 10.258 -11.297 1 95.5 106 PRO A O 1
ATOM 825 N N . GLN A 1 107 ? 7.215 10.797 -10.727 1 97.12 107 GLN A N 1
ATOM 826 C CA . GLN A 1 107 ? 7.566 12.188 -10.445 1 97.12 107 GLN A CA 1
ATOM 827 C C . GLN A 1 107 ? 8.539 12.289 -9.281 1 97.12 107 GLN A C 1
ATOM 829 O O . GLN A 1 107 ? 9.492 13.062 -9.32 1 97.12 107 GLN A O 1
ATOM 834 N N . LEU A 1 108 ? 8.312 11.523 -8.258 1 98.12 108 LEU A N 1
ATOM 835 C CA . LEU A 1 108 ? 9.188 11.531 -7.09 1 98.12 108 LEU A CA 1
ATOM 836 C C . LEU A 1 108 ? 10.555 10.961 -7.434 1 98.12 108 LEU A C 1
ATOM 838 O O . LEU A 1 108 ? 11.578 11.469 -6.969 1 98.12 108 LEU A O 1
ATOM 842 N N . GLN A 1 109 ? 10.57 9.898 -8.203 1 97.62 109 GLN A N 1
ATOM 843 C CA . GLN A 1 109 ? 11.828 9.312 -8.641 1 97.62 109 GLN A CA 1
ATOM 844 C C . GLN A 1 109 ? 12.703 10.352 -9.344 1 97.62 109 GLN A C 1
ATOM 846 O O . GLN A 1 109 ? 13.914 10.391 -9.141 1 97.62 109 GLN A O 1
ATOM 851 N N . ASN A 1 110 ? 12.047 11.125 -10.156 1 97 110 ASN A N 1
ATOM 852 C CA . ASN A 1 110 ? 12.773 12.18 -10.852 1 97 110 ASN A CA 1
ATOM 853 C C . ASN A 1 110 ? 13.281 13.25 -9.883 1 97 110 ASN A C 1
ATOM 855 O O . ASN A 1 110 ? 14.414 13.711 -10 1 97 110 ASN A O 1
ATOM 859 N N . ALA A 1 111 ? 12.516 13.586 -8.922 1 96.19 111 ALA A N 1
ATOM 860 C CA . ALA A 1 111 ? 12.82 14.688 -8.016 1 96.19 111 ALA A CA 1
ATOM 861 C C . ALA A 1 111 ? 13.953 14.312 -7.059 1 96.19 111 ALA A C 1
ATOM 863 O O . ALA A 1 111 ? 14.75 15.164 -6.672 1 96.19 111 ALA A O 1
ATOM 864 N N . VAL A 1 112 ? 14.039 13.07 -6.68 1 96.88 112 VAL A N 1
ATOM 865 C CA . VAL A 1 112 ? 15.008 12.648 -5.676 1 96.88 112 VAL A CA 1
ATOM 866 C C . VAL A 1 112 ? 16.406 12.625 -6.285 1 96.88 112 VAL A C 1
ATOM 868 O O . VAL A 1 112 ? 17.406 12.719 -5.57 1 96.88 112 VAL A O 1
ATOM 871 N N . SER A 1 113 ? 16.453 12.523 -7.547 1 95.56 113 SER A N 1
ATOM 872 C CA . SER A 1 113 ? 17.734 12.508 -8.242 1 95.56 113 SER A CA 1
ATOM 873 C C . SER A 1 113 ? 18.391 13.891 -8.219 1 95.56 113 SER A C 1
ATOM 875 O O . SER A 1 113 ? 17.703 14.906 -8.305 1 95.56 113 SER A O 1
ATOM 877 N N . HIS A 1 114 ? 19.672 13.914 -8.25 1 93.38 114 HIS A N 1
ATOM 878 C CA . HIS A 1 114 ? 20.391 15.18 -8.234 1 93.38 114 HIS A CA 1
ATOM 879 C C . HIS A 1 114 ? 20.125 15.984 -9.5 1 93.38 114 HIS A C 1
ATOM 881 O O . HIS A 1 114 ? 20.109 17.219 -9.461 1 93.38 114 HIS A O 1
ATOM 887 N N . GLU A 1 115 ? 19.875 15.273 -10.555 1 92.56 115 GLU A N 1
ATOM 888 C CA . GLU A 1 115 ? 19.688 15.938 -11.844 1 92.56 115 GLU A CA 1
ATOM 889 C C . GLU A 1 115 ? 18.234 16.359 -12.047 1 92.56 115 GLU A C 1
ATOM 891 O O . GLU A 1 115 ? 17.922 17.062 -13 1 92.56 115 GLU A O 1
ATOM 896 N N . GLY A 1 116 ? 17.406 15.945 -11.195 1 93.69 116 GLY A N 1
ATOM 897 C CA . GLY A 1 116 ? 15.984 16.25 -11.344 1 93.69 116 GLY A CA 1
ATOM 898 C C . GLY A 1 116 ? 15.586 17.578 -10.719 1 93.69 116 GLY A C 1
ATOM 899 O O . GLY A 1 116 ? 16.422 18.25 -10.117 1 93.69 116 GLY A O 1
ATOM 900 N N . PRO A 1 117 ? 14.336 17.906 -10.922 1 93.94 117 PRO A N 1
ATOM 901 C CA . PRO A 1 117 ? 13.844 19.109 -10.25 1 93.94 117 PRO A CA 1
ATOM 902 C C . PRO A 1 117 ? 13.906 19.016 -8.734 1 93.94 117 PRO A C 1
ATOM 904 O O . PRO A 1 117 ? 13.984 17.922 -8.18 1 93.94 117 PRO A O 1
ATOM 907 N N . GLU A 1 118 ? 13.93 20.109 -8.039 1 93.62 118 GLU A N 1
ATOM 908 C CA . GLU A 1 118 ? 14.031 20.125 -6.582 1 93.62 118 GLU A CA 1
ATOM 909 C C . GLU A 1 118 ? 12.75 19.594 -5.938 1 93.62 118 GLU A C 1
ATOM 911 O O . GLU A 1 118 ? 12.781 19.047 -4.84 1 93.62 118 GLU A O 1
ATOM 916 N N . GLY A 1 119 ? 11.656 19.844 -6.602 1 94.62 119 GLY A N 1
ATOM 917 C CA . GLY A 1 119 ? 10.352 19.438 -6.098 1 94.62 119 GLY A CA 1
ATOM 918 C C . GLY A 1 119 ? 9.25 19.531 -7.141 1 94.62 119 GLY A C 1
ATOM 919 O O . GLY A 1 119 ? 9.531 19.703 -8.328 1 94.62 119 GLY A O 1
ATOM 920 N N . PHE A 1 120 ? 8.023 19.312 -6.738 1 94.5 120 PHE A N 1
ATOM 921 C CA . PHE A 1 120 ? 6.855 19.391 -7.605 1 94.5 120 PHE A CA 1
ATOM 922 C C . PHE A 1 120 ? 5.598 19.672 -6.797 1 94.5 120 PHE A C 1
ATOM 924 O O . PHE A 1 120 ? 5.578 19.469 -5.578 1 94.5 120 PHE A O 1
ATOM 931 N N . TRP A 1 121 ? 4.586 20.125 -7.441 1 92.12 121 TRP A N 1
ATOM 932 C CA . TRP A 1 121 ? 3.324 20.516 -6.816 1 92.12 121 TRP A CA 1
ATOM 933 C C . TRP A 1 121 ? 2.465 19.281 -6.535 1 92.12 121 TRP A C 1
ATOM 935 O O . TRP A 1 121 ? 2.656 18.234 -7.145 1 92.12 121 TRP A O 1
ATOM 945 N N . TYR A 1 122 ? 1.48 19.484 -5.621 1 92.94 122 TYR A N 1
ATOM 946 C CA . TYR A 1 122 ? 0.488 18.438 -5.367 1 92.94 122 TYR A CA 1
ATOM 947 C C . TYR A 1 122 ? -0.201 18.016 -6.66 1 92.94 122 TYR A C 1
ATOM 949 O O . TYR A 1 122 ? -0.54 18.859 -7.496 1 92.94 122 TYR A O 1
ATOM 957 N N . SER A 1 123 ? -0.38 16.703 -6.816 1 92.12 123 SER A N 1
ATOM 958 C CA . SER A 1 123 ? -1.199 16.219 -7.922 1 92.12 123 SER A CA 1
ATOM 959 C C . SER A 1 123 ? -2.678 16.5 -7.68 1 92.12 123 SER A C 1
ATOM 961 O O . SER A 1 123 ? -3.115 16.609 -6.531 1 92.12 123 SER A O 1
ATOM 963 N N . GLU A 1 124 ? -3.441 16.609 -8.68 1 89.75 124 GLU A N 1
ATOM 964 C CA . GLU A 1 124 ? -4.867 16.906 -8.57 1 89.75 124 GLU A CA 1
ATOM 965 C C . GLU A 1 124 ? -5.594 15.828 -7.777 1 89.75 124 GLU A C 1
ATOM 967 O O . GLU A 1 124 ? -6.414 16.125 -6.906 1 89.75 124 GLU A O 1
ATOM 972 N N . PRO A 1 125 ? -5.266 14.523 -8.047 1 92.25 125 PRO A N 1
ATOM 973 C CA . PRO A 1 125 ? -5.945 13.492 -7.258 1 92.25 125 PRO A CA 1
ATOM 974 C C . PRO A 1 125 ? -5.656 13.609 -5.762 1 92.25 125 PRO A C 1
ATOM 976 O O . PRO A 1 125 ? -6.551 13.406 -4.938 1 92.25 125 PRO A O 1
ATOM 979 N N . PHE A 1 126 ? -4.516 13.953 -5.434 1 94.12 126 PHE A N 1
ATOM 980 C CA . PHE A 1 126 ? -4.164 14.078 -4.023 1 94.12 126 PHE A CA 1
ATOM 981 C C . PHE A 1 126 ? -4.844 15.289 -3.4 1 94.12 126 PHE A C 1
ATOM 983 O O . PHE A 1 126 ? -5.363 15.211 -2.285 1 94.12 126 PHE A O 1
ATOM 990 N N . LEU A 1 127 ? -4.777 16.406 -4.102 1 89.06 127 LEU A N 1
ATOM 991 C CA . LEU A 1 127 ? -5.418 17.625 -3.619 1 89.06 127 LEU A CA 1
ATOM 992 C C . LEU A 1 127 ? -6.902 17.391 -3.361 1 89.06 127 LEU A C 1
ATOM 994 O O . LEU A 1 127 ? -7.438 17.828 -2.34 1 89.06 127 LEU A O 1
ATOM 998 N N . SER A 1 128 ? -7.492 16.703 -4.262 1 88.56 128 SER A N 1
ATOM 999 C CA . SER A 1 128 ? -8.906 16.375 -4.086 1 88.56 128 SER A CA 1
ATOM 1000 C C . SER A 1 128 ? -9.117 15.469 -2.877 1 88.56 128 SER A C 1
ATOM 1002 O O . SER A 1 128 ? -10.047 15.672 -2.098 1 88.56 128 SER A O 1
ATOM 1004 N N . TRP A 1 129 ? -8.273 14.508 -2.742 1 92.62 129 TRP A N 1
ATOM 1005 C CA . TRP A 1 129 ? -8.367 13.547 -1.646 1 92.62 129 TRP A CA 1
ATOM 1006 C C . TRP A 1 129 ? -8.234 14.25 -0.298 1 92.62 129 TRP A C 1
ATOM 1008 O O . TRP A 1 129 ? -9.039 14.016 0.61 1 92.62 129 TRP A O 1
ATOM 1018 N N . ILE A 1 130 ? -7.262 15.133 -0.119 1 88.69 130 ILE A N 1
ATOM 1019 C CA . ILE A 1 130 ? -6.996 15.75 1.175 1 88.69 130 ILE A CA 1
ATOM 1020 C C . ILE A 1 130 ? -8.133 16.703 1.534 1 88.69 130 ILE A C 1
ATOM 1022 O O . ILE A 1 130 ? -8.477 16.859 2.709 1 88.69 130 ILE A O 1
ATOM 1026 N N . ASN A 1 131 ? -8.75 17.266 0.523 1 82.44 131 ASN A N 1
ATOM 1027 C CA . ASN A 1 131 ? -9.781 18.266 0.768 1 82.44 131 ASN A CA 1
ATOM 1028 C C . ASN A 1 131 ? -11.141 17.625 1.011 1 82.44 131 ASN A C 1
ATOM 1030 O O . ASN A 1 131 ? -12.078 18.297 1.452 1 82.44 131 ASN A O 1
ATOM 1034 N N . THR A 1 132 ? -11.25 16.266 0.801 1 76.56 132 THR A N 1
ATOM 1035 C CA . THR A 1 132 ? -12.531 15.617 1.007 1 76.56 132 THR A CA 1
ATOM 1036 C C . THR A 1 132 ? -12.438 14.57 2.119 1 76.56 132 THR A C 1
ATOM 1038 O O . THR A 1 132 ? -13.367 13.789 2.328 1 76.56 132 THR A O 1
ATOM 1041 N N . SER A 1 133 ? -11.398 14.641 2.807 1 74.25 133 SER A N 1
ATOM 1042 C CA . SER A 1 133 ? -11.086 13.578 3.76 1 74.25 133 SER A CA 1
ATOM 1043 C C . SER A 1 133 ? -11.891 13.734 5.043 1 74.25 133 SER A C 1
ATOM 1045 O O . SER A 1 133 ? -12.094 12.758 5.773 1 74.25 133 SER A O 1
ATOM 1047 N N . HIS A 1 134 ? -12.297 14.914 5.371 1 73.06 134 HIS A N 1
ATOM 1048 C CA . HIS A 1 134 ? -12.906 15.125 6.676 1 73.06 134 HIS A CA 1
ATOM 1049 C C . HIS A 1 134 ? -14.414 15.336 6.551 1 73.06 134 HIS A C 1
ATOM 1051 O O . HIS A 1 134 ? -14.875 16.047 5.652 1 73.06 134 HIS A O 1
ATOM 1057 N N . SER A 1 135 ? -15.039 14.609 7.426 1 72.31 135 SER A N 1
ATOM 1058 C CA . SER A 1 135 ? -16.453 14.898 7.566 1 72.31 135 SER A CA 1
ATOM 1059 C C . SER A 1 135 ? -16.688 16.219 8.289 1 72.31 135 SER A C 1
ATOM 1061 O O . SER A 1 135 ? -15.75 16.781 8.867 1 72.31 135 SER A O 1
ATOM 1063 N N . GLN A 1 136 ? -17.859 16.672 8.18 1 74.62 136 GLN A N 1
ATOM 1064 C CA . GLN A 1 136 ? -18.203 17.859 8.938 1 74.62 136 GLN A CA 1
ATOM 1065 C C . GLN A 1 136 ? -18 17.656 10.43 1 74.62 136 GLN A C 1
ATOM 1067 O O . GLN A 1 136 ? -17.531 18.547 11.133 1 74.62 136 GLN A O 1
ATOM 1072 N N . GLU A 1 137 ? -18.328 16.516 10.812 1 76.88 137 GLU A N 1
ATOM 1073 C CA . GLU A 1 137 ? -18.156 16.188 12.227 1 76.88 137 GLU A CA 1
ATOM 1074 C C . GLU A 1 137 ? -16.688 16.219 12.633 1 76.88 137 GLU A C 1
ATOM 1076 O O . GLU A 1 137 ? -16.359 16.688 13.727 1 76.88 137 GLU A O 1
ATOM 1081 N N . ASP A 1 138 ? -15.875 15.773 11.766 1 80 138 ASP A N 1
ATOM 1082 C CA . ASP A 1 138 ? -14.438 15.812 12.016 1 80 138 ASP A CA 1
ATOM 1083 C C . ASP A 1 138 ? -13.938 17.25 12.141 1 80 138 ASP A C 1
ATOM 1085 O O . ASP A 1 138 ? -13.125 17.562 13.016 1 80 138 ASP A O 1
ATOM 1089 N N . LEU A 1 139 ? -14.445 18.062 11.32 1 80.75 139 LEU A N 1
ATOM 1090 C CA . LEU A 1 139 ? -14.047 19.469 11.305 1 80.75 139 LEU A CA 1
ATOM 1091 C C . LEU A 1 139 ? -14.508 20.172 12.57 1 80.75 139 LEU A C 1
ATOM 1093 O O . LEU A 1 139 ? -13.758 20.953 13.164 1 80.75 139 LEU A O 1
ATOM 1097 N N . ASP A 1 140 ? -15.68 19.828 12.953 1 82.06 140 ASP A N 1
ATOM 1098 C CA . ASP A 1 140 ? -16.234 20.422 14.172 1 82.06 140 ASP A CA 1
ATOM 1099 C C . ASP A 1 140 ? -15.422 20 15.398 1 82.06 140 ASP A C 1
ATOM 1101 O O . ASP A 1 140 ? -15.125 20.828 16.266 1 82.06 140 ASP A O 1
ATOM 1105 N N . GLN A 1 141 ? -15.133 18.797 15.383 1 82.38 141 GLN A N 1
ATOM 1106 C CA . GLN A 1 141 ? -14.359 18.281 16.5 1 82.38 141 GLN A CA 1
ATOM 1107 C C . GLN A 1 141 ? -12.961 18.891 16.531 1 82.38 141 GLN A C 1
ATOM 1109 O O . GLN A 1 141 ? -12.445 19.234 17.609 1 82.38 141 GLN A O 1
ATOM 1114 N N . TRP A 1 142 ? -12.398 18.969 15.422 1 83.44 142 TRP A N 1
ATOM 1115 C CA . TRP A 1 142 ? -11.078 19.594 15.328 1 83.44 142 TRP A CA 1
ATOM 1116 C C . TRP A 1 142 ? -11.117 21.031 15.812 1 83.44 142 TRP A C 1
ATOM 1118 O O . TRP A 1 142 ? -10.25 21.469 16.562 1 83.44 142 TRP A O 1
ATOM 1128 N N . SER A 1 143 ? -12.109 21.797 15.422 1 84.56 143 SER A N 1
ATOM 1129 C CA . SER A 1 143 ? -12.266 23.188 15.805 1 84.56 143 SER A CA 1
ATOM 1130 C C . SER A 1 143 ? -12.414 23.344 17.312 1 84.56 143 SER A C 1
ATOM 1132 O O . SER A 1 143 ? -11.781 24.203 17.922 1 84.56 143 SER A O 1
ATOM 1134 N N . LYS A 1 144 ? -13.195 22.484 17.828 1 84.38 144 LYS A N 1
ATOM 1135 C CA . LYS A 1 144 ? -13.438 22.531 19.266 1 84.38 144 LYS A CA 1
ATOM 1136 C C . LYS A 1 144 ? -12.164 22.203 20.047 1 84.38 144 LYS A C 1
ATOM 1138 O O . LYS A 1 144 ? -11.875 22.828 21.062 1 84.38 144 LYS A O 1
ATOM 1143 N N . GLN A 1 145 ? -11.477 21.312 19.469 1 83.19 145 GLN A N 1
ATOM 1144 C CA . GLN A 1 145 ? -10.328 20.797 20.188 1 83.19 145 GLN A CA 1
ATOM 1145 C C . GLN A 1 145 ? -9.117 21.703 20.031 1 83.19 145 GLN A C 1
ATOM 1147 O O . GLN A 1 145 ? -8.352 21.922 20.969 1 83.19 145 GLN A O 1
ATOM 1152 N N . PHE A 1 146 ? -8.961 22.266 18.859 1 83.69 146 PHE A N 1
ATOM 1153 C CA . PHE A 1 146 ? -7.688 22.906 18.562 1 83.69 146 PHE A CA 1
ATOM 1154 C C . PHE A 1 146 ? -7.863 24.406 18.375 1 83.69 146 PHE A C 1
ATOM 1156 O O . PHE A 1 146 ? -7.047 25.203 18.844 1 83.69 146 PHE A O 1
ATOM 1163 N N . LEU A 1 147 ? -8.93 24.844 17.844 1 84.69 147 LEU A N 1
ATOM 1164 C CA . LEU A 1 147 ? -9.086 26.234 17.469 1 84.69 147 LEU A CA 1
ATOM 1165 C C . LEU A 1 147 ? -9.742 27.031 18.594 1 84.69 147 LEU A C 1
ATOM 1167 O O . LEU A 1 147 ? -9.305 28.141 18.906 1 84.69 147 LEU A O 1
ATOM 1171 N N . ALA A 1 148 ? -10.711 26.453 19.203 1 85.75 148 ALA A N 1
ATOM 1172 C CA . ALA A 1 148 ? -11.492 27.141 20.234 1 85.75 148 ALA A CA 1
ATOM 1173 C C . ALA A 1 148 ? -10.594 27.625 21.375 1 85.75 148 ALA A C 1
ATOM 1175 O O . ALA A 1 148 ? -10.695 28.766 21.812 1 85.75 148 ALA A O 1
ATOM 1176 N N . PRO A 1 149 ? -9.75 26.766 21.828 1 87.94 149 PRO A N 1
ATOM 1177 C CA . PRO A 1 149 ? -8.883 27.219 22.922 1 87.94 149 PRO A CA 1
ATOM 1178 C C . PRO A 1 149 ? -8.016 28.422 22.531 1 87.94 149 PRO A C 1
ATOM 1180 O O . PRO A 1 149 ? -7.699 29.25 23.375 1 87.94 149 PRO A O 1
ATOM 1183 N N . VAL A 1 150 ? -7.641 28.516 21.328 1 88.12 150 VAL A N 1
ATOM 1184 C CA . VAL A 1 150 ? -6.812 29.609 20.844 1 88.12 150 VAL A CA 1
ATOM 1185 C C . VAL A 1 150 ? -7.637 30.906 20.797 1 88.12 150 VAL A C 1
ATOM 1187 O O . VAL A 1 150 ? -7.184 31.953 21.266 1 88.12 150 VAL A O 1
ATOM 1190 N N . LEU A 1 151 ? -8.844 30.812 20.359 1 88.94 151 LEU A N 1
ATOM 1191 C CA . LEU A 1 151 ? -9.695 32 20.188 1 88.94 151 LEU A CA 1
ATOM 1192 C C . LEU A 1 151 ? -10.141 32.531 21.547 1 88.94 151 LEU A C 1
ATOM 1194 O O . LEU A 1 151 ? -10.523 33.719 21.656 1 88.94 151 LEU A O 1
ATOM 1198 N N . LYS A 1 152 ? -10.039 31.719 22.516 1 89.31 152 LYS A N 1
ATOM 1199 C CA . LYS A 1 152 ? -10.422 32.125 23.875 1 89.31 152 LYS A CA 1
ATOM 1200 C C . LYS A 1 152 ? -9.32 32.969 24.531 1 89.31 152 LYS A C 1
ATOM 1202 O O . LYS A 1 152 ? -9.523 33.531 25.594 1 89.31 152 LYS A O 1
ATOM 1207 N N . LEU A 1 153 ? -8.266 33.031 23.891 1 89.75 153 LEU A N 1
ATOM 1208 C CA . LEU A 1 153 ? -7.164 33.812 24.438 1 89.75 153 LEU A CA 1
ATOM 1209 C C . LEU A 1 153 ? -7.5 35.312 24.453 1 89.75 153 LEU A C 1
ATOM 1211 O O . LEU A 1 153 ? -6.875 36.094 25.188 1 89.75 153 LEU A O 1
ATOM 1215 N N . LYS A 1 154 ? -8.422 35.719 23.547 1 90.25 154 LYS A N 1
ATOM 1216 C CA . LYS A 1 154 ? -8.938 37.094 23.562 1 90.25 154 LYS A CA 1
ATOM 1217 C C . LYS A 1 154 ? -10.414 37.125 23.953 1 90.25 154 LYS A C 1
ATOM 1219 O O . LYS A 1 154 ? -11.188 36.25 23.547 1 90.25 154 LYS A O 1
ATOM 1224 N N . PRO A 1 155 ? -10.711 38.125 24.672 1 87.88 155 PRO A N 1
ATOM 1225 C CA . PRO A 1 155 ? -12.125 38.25 25.031 1 87.88 155 PRO A CA 1
ATOM 1226 C C . PRO A 1 155 ? -13 38.656 23.859 1 87.88 155 PRO A C 1
ATOM 1228 O O . PRO A 1 155 ? -12.508 39.281 22.906 1 87.88 155 PRO A O 1
ATOM 1231 N N . GLY A 1 156 ? -14.211 38.25 23.859 1 85.44 156 GLY A N 1
ATOM 1232 C CA . GLY A 1 156 ? -15.164 38.656 22.844 1 85.44 156 GLY A CA 1
ATOM 1233 C C . GLY A 1 156 ? -15.445 37.562 21.812 1 85.44 156 GLY A C 1
ATOM 1234 O O . GLY A 1 156 ? -15.086 36.406 22.016 1 85.44 156 GLY A O 1
ATOM 1235 N N . CYS A 1 157 ? -16.281 38.062 20.797 1 83.94 157 CYS A N 1
ATOM 1236 C CA . CYS A 1 157 ? -16.688 37.125 19.766 1 83.94 157 CYS A CA 1
ATOM 1237 C C . CYS A 1 157 ? -16.641 37.75 18.391 1 83.94 157 CYS A C 1
ATOM 1239 O O . CYS A 1 157 ? -17.125 37.188 17.406 1 83.94 157 CYS A O 1
ATOM 1241 N N . LYS A 1 158 ? -16.031 38.969 18.375 1 93.5 158 LYS A N 1
ATOM 1242 C CA . LYS A 1 158 ? -15.867 39.688 17.109 1 93.5 158 LYS A CA 1
ATOM 1243 C C . LYS A 1 158 ? -14.391 39.875 16.781 1 93.5 158 LYS A C 1
ATOM 1245 O O . LYS A 1 158 ? -13.727 40.719 17.406 1 93.5 158 LYS A O 1
ATOM 1250 N N . PHE A 1 159 ? -13.914 39.094 15.867 1 96.31 159 PHE A N 1
ATOM 1251 C CA . PHE A 1 159 ? -12.5 39.125 15.523 1 96.31 159 PHE A CA 1
ATOM 1252 C C . PHE A 1 159 ? -12.312 39.312 14.023 1 96.31 159 PHE A C 1
ATOM 1254 O O . PHE A 1 159 ? -13.25 39.094 13.242 1 96.31 159 PHE A O 1
ATOM 1261 N N . THR A 1 160 ? -11.211 39.875 13.688 1 97.75 160 THR A N 1
ATOM 1262 C CA . THR A 1 160 ? -10.695 39.719 12.328 1 97.75 160 THR A CA 1
ATOM 1263 C C . THR A 1 160 ? -9.688 38.594 12.25 1 97.75 160 THR A C 1
ATOM 1265 O O . THR A 1 160 ? -8.633 38.625 12.891 1 97.75 160 THR A O 1
ATOM 1268 N N . ILE A 1 161 ? -10.008 37.531 11.5 1 97.19 161 ILE A N 1
ATOM 1269 C CA . ILE A 1 161 ? -9.234 36.281 11.484 1 97.19 161 ILE A CA 1
ATOM 1270 C C . ILE A 1 161 ? -8.672 36.031 10.078 1 97.19 161 ILE A C 1
ATOM 1272 O O . ILE A 1 161 ? -9.375 36.25 9.086 1 97.19 161 ILE A O 1
ATOM 1276 N N . LEU A 1 162 ? -7.434 35.688 10.039 1 97.81 162 LEU A N 1
ATOM 1277 C CA . LEU A 1 162 ? -6.816 35.281 8.789 1 97.81 162 LEU A CA 1
ATOM 1278 C C . LEU A 1 162 ? -6.629 33.75 8.758 1 97.81 162 LEU A C 1
ATOM 1280 O O . LEU A 1 162 ? -5.977 33.188 9.641 1 97.81 162 LEU A O 1
ATOM 1284 N N . ASP A 1 163 ? -7.277 33.094 7.812 1 97.19 163 ASP A N 1
ATOM 1285 C CA . ASP A 1 163 ? -7.035 31.672 7.516 1 97.19 163 ASP A CA 1
ATOM 1286 C C . ASP A 1 163 ? -5.969 31.516 6.438 1 97.19 163 ASP A C 1
ATOM 1288 O O . ASP A 1 163 ? -6.242 31.703 5.25 1 97.19 163 ASP A O 1
ATOM 1292 N N . PHE A 1 164 ? -4.801 31.172 6.859 1 95.62 164 PHE A N 1
ATOM 1293 C CA . PHE A 1 164 ? -3.605 31.094 6.027 1 95.62 164 PHE A CA 1
ATOM 1294 C C . PHE A 1 164 ? -3.516 29.75 5.32 1 95.62 164 PHE A C 1
ATOM 1296 O O . PHE A 1 164 ? -3.307 28.719 5.961 1 95.62 164 PHE A O 1
ATOM 1303 N N . GLY A 1 165 ? -3.654 29.688 3.992 1 94.69 165 GLY A N 1
ATOM 1304 C CA . GLY A 1 165 ? -3.699 28.438 3.27 1 94.69 165 GLY A CA 1
ATOM 1305 C C . GLY A 1 165 ? -5 27.672 3.465 1 94.69 1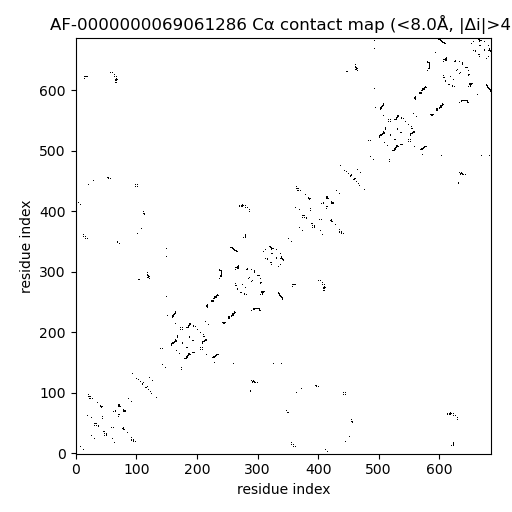65 GLY A C 1
ATOM 1306 O O . GLY A 1 165 ? -4.996 26.531 3.936 1 94.69 165 GLY A O 1
ATOM 1307 N N . CYS A 1 166 ? -6.059 28.188 2.92 1 94.69 166 CYS A N 1
ATOM 1308 C CA . CYS A 1 166 ? -7.387 27.766 3.346 1 94.69 166 CYS A CA 1
ATOM 1309 C C . CYS A 1 166 ? -7.855 26.562 2.527 1 94.69 166 CYS A C 1
ATOM 1311 O O . CYS A 1 166 ? -8.852 25.922 2.875 1 94.69 166 CYS A O 1
ATOM 1313 N N . GLY A 1 167 ? -7.172 26.203 1.419 1 92.44 167 GLY A N 1
ATOM 1314 C CA . GLY A 1 167 ? -7.625 25.125 0.558 1 92.44 167 GLY A CA 1
ATOM 1315 C C . GLY A 1 167 ? -9.031 25.344 0.026 1 92.44 167 GLY A C 1
ATOM 1316 O O . GLY A 1 167 ? -9.344 26.406 -0.496 1 92.44 167 GLY A O 1
ATOM 1317 N N . TYR A 1 168 ? -9.852 24.328 0.179 1 91.12 168 TYR A N 1
ATOM 1318 C CA . TYR A 1 168 ? -11.227 24.406 -0.313 1 91.12 168 TYR A CA 1
ATOM 1319 C C . TYR A 1 168 ? -12.102 25.219 0.636 1 91.12 168 TYR A C 1
ATOM 1321 O O . TYR A 1 168 ? -13.305 25.344 0.417 1 91.12 168 TYR A O 1
ATOM 1329 N N . GLY A 1 169 ? -11.562 25.688 1.69 1 92.75 169 GLY A N 1
ATOM 1330 C CA . GLY A 1 169 ? -12.234 26.625 2.58 1 92.75 169 GLY A CA 1
ATOM 1331 C C . GLY A 1 169 ? -13.156 25.953 3.574 1 92.75 169 GLY A C 1
ATOM 1332 O O . GLY A 1 169 ? -14.062 26.578 4.121 1 92.75 169 GLY A O 1
ATOM 1333 N N . ARG A 1 170 ? -12.961 24.688 3.865 1 91 170 ARG A N 1
ATOM 1334 C CA . ARG A 1 170 ? -13.867 23.953 4.75 1 91 170 ARG A CA 1
ATOM 1335 C C . ARG A 1 170 ? -13.711 24.422 6.195 1 91 170 ARG A C 1
ATOM 1337 O O . ARG A 1 170 ? -14.695 24.656 6.891 1 91 170 ARG A O 1
ATOM 1344 N N . HIS A 1 171 ? -12.508 24.5 6.637 1 90.38 171 HIS A N 1
ATOM 1345 C CA . HIS A 1 171 ? -12.258 25.016 7.98 1 90.38 171 HIS A CA 1
ATOM 1346 C C . HIS A 1 171 ? -12.703 26.469 8.117 1 90.38 171 HIS A C 1
ATOM 1348 O O . HIS A 1 171 ? -13.203 26.875 9.164 1 90.38 171 HIS A O 1
ATOM 1354 N N . THR A 1 172 ? -12.5 27.203 7.066 1 93.56 172 THR A N 1
ATOM 1355 C CA . THR A 1 172 ? -12.898 28.609 7.047 1 93.56 172 THR A CA 1
ATOM 1356 C C . THR A 1 172 ? -14.391 28.75 7.293 1 93.56 172 THR A C 1
ATOM 1358 O O . THR A 1 172 ? -14.82 29.547 8.133 1 93.56 172 THR A O 1
ATOM 1361 N N . ARG A 1 173 ? -15.117 27.953 6.555 1 92.5 173 ARG A N 1
ATOM 1362 C CA . ARG A 1 173 ? -16.578 28.016 6.676 1 92.5 173 ARG A CA 1
ATOM 1363 C C . ARG A 1 173 ? -17.031 27.562 8.055 1 92.5 173 ARG A C 1
ATOM 1365 O O . ARG A 1 173 ? -17.969 28.125 8.617 1 92.5 173 ARG A O 1
ATOM 1372 N N . ALA A 1 174 ? -16.391 26.594 8.562 1 88.12 174 ALA A N 1
ATOM 1373 C CA . ALA A 1 174 ? -16.719 26.125 9.906 1 88.12 174 ALA A CA 1
ATOM 1374 C C . ALA A 1 174 ? -16.453 27.219 10.938 1 88.12 174 ALA A C 1
ATOM 1376 O O . ALA A 1 174 ? -17.266 27.453 11.836 1 88.12 174 ALA A O 1
ATOM 1377 N N . MET A 1 175 ? -15.383 27.891 10.82 1 88.69 175 MET A N 1
ATOM 1378 C CA . MET A 1 175 ? -15.023 28.984 11.719 1 88.69 175 MET A CA 1
ATOM 1379 C C . MET A 1 175 ? -16.016 30.141 11.602 1 88.69 175 MET A C 1
ATOM 1381 O O . MET A 1 175 ? -16.422 30.719 12.602 1 88.69 175 MET A O 1
ATOM 1385 N N . ALA A 1 176 ? -16.359 30.438 10.391 1 92.12 176 ALA A N 1
ATOM 1386 C CA . ALA A 1 176 ? -17.266 31.531 10.125 1 92.12 176 ALA A CA 1
ATOM 1387 C C . ALA A 1 176 ? -18.641 31.297 10.773 1 92.12 176 ALA A C 1
ATOM 1389 O O . ALA A 1 176 ? -19.281 32.219 11.258 1 92.12 176 ALA A O 1
ATOM 1390 N N . LYS A 1 177 ? -19.031 30.047 10.781 1 88.56 177 LYS A N 1
ATOM 1391 C CA . LYS A 1 177 ? -20.297 29.688 11.398 1 88.56 177 LYS A CA 1
ATOM 1392 C C . LYS A 1 177 ? -20.219 29.797 12.922 1 88.56 177 LYS A C 1
ATOM 1394 O O . LYS A 1 177 ? -21.188 30.188 13.57 1 88.56 177 LYS A O 1
ATOM 1399 N N . GLN A 1 178 ? -19.141 29.5 13.398 1 85.5 178 GLN A N 1
ATOM 1400 C CA . GLN A 1 178 ? -18.953 29.531 14.844 1 85.5 178 GLN A CA 1
ATOM 1401 C C . GLN A 1 178 ? -18.812 30.969 15.352 1 85.5 178 GLN A C 1
ATOM 1403 O O . GLN A 1 178 ? -19.203 31.266 16.484 1 85.5 178 GLN A O 1
ATOM 1408 N N . TYR A 1 179 ? -18.281 31.844 14.5 1 90.38 179 TYR A N 1
ATOM 1409 C CA . TYR A 1 179 ? -18.062 33.25 14.859 1 90.38 179 TYR A CA 1
ATOM 1410 C C . TYR A 1 179 ? -18.703 34.188 13.852 1 90.38 179 TYR A C 1
ATOM 1412 O O . TYR A 1 179 ? -18.016 34.938 13.156 1 90.38 179 TYR A O 1
ATOM 1420 N N . PRO A 1 180 ? -19.984 34.25 13.898 1 92.38 180 PRO A N 1
ATOM 1421 C CA . PRO A 1 180 ? -20.719 34.969 12.852 1 92.38 180 PRO A CA 1
ATOM 1422 C C . PRO A 1 180 ? -20.484 36.469 12.875 1 92.38 180 PRO A C 1
ATOM 1424 O O . PRO A 1 180 ? -20.672 37.125 11.867 1 92.38 180 PRO A O 1
ATOM 1427 N N . ASP A 1 181 ? -20.078 37 13.969 1 94.31 181 ASP A N 1
ATOM 1428 C CA . ASP A 1 181 ? -19.859 38.438 14.078 1 94.31 181 ASP A CA 1
ATOM 1429 C C . ASP A 1 181 ? -18.438 38.812 13.703 1 94.31 181 ASP A C 1
ATOM 1431 O O . ASP A 1 181 ? -18.094 40 13.625 1 94.31 181 ASP A O 1
ATOM 1435 N N . SER A 1 182 ? -17.609 37.812 13.406 1 95.81 182 SER A N 1
ATOM 1436 C CA . SER A 1 182 ? -16.219 38.031 13 1 95.81 182 SER A CA 1
ATOM 1437 C C . SER A 1 182 ? -16.094 38.188 11.484 1 95.81 182 SER A C 1
ATOM 1439 O O . SER A 1 182 ? -17.031 37.844 10.75 1 95.81 182 SER A O 1
ATOM 1441 N N . LYS A 1 183 ? -15.023 38.812 11.086 1 97.56 183 LYS A N 1
ATOM 1442 C CA . LYS A 1 183 ? -14.641 38.875 9.68 1 97.56 183 LYS A CA 1
ATOM 1443 C C . LYS A 1 183 ? -13.477 37.938 9.398 1 97.56 183 LYS A C 1
ATOM 1445 O O . LYS A 1 183 ? -12.445 38 10.062 1 97.56 183 LYS A O 1
ATOM 1450 N N . ILE A 1 184 ? -13.648 37.031 8.391 1 97.44 184 ILE A N 1
ATOM 1451 C CA . ILE A 1 184 ? -12.617 36.062 8.094 1 97.44 184 ILE A CA 1
ATOM 1452 C C . ILE A 1 184 ? -12.062 36.281 6.691 1 97.44 184 ILE A C 1
ATOM 1454 O O . ILE A 1 184 ? -12.812 36.312 5.715 1 97.44 184 ILE A O 1
ATOM 1458 N N . TYR A 1 185 ? -10.805 36.562 6.66 1 97.56 185 TYR A N 1
ATOM 1459 C CA . TYR A 1 185 ? -10.047 36.531 5.418 1 97.56 185 TYR A CA 1
ATOM 1460 C C . TYR A 1 185 ? -9.344 35.188 5.23 1 97.56 185 TYR A C 1
ATOM 1462 O O . TYR A 1 185 ? -8.75 34.656 6.172 1 97.56 185 TYR A O 1
ATOM 1470 N N . ALA A 1 186 ? -9.547 34.625 4.074 1 97.88 186 ALA A N 1
ATOM 1471 C CA . ALA A 1 186 ? -8.914 33.312 3.781 1 97.88 186 ALA A CA 1
ATOM 1472 C C . ALA A 1 186 ? -8.219 33.344 2.422 1 97.88 186 ALA A C 1
ATOM 1474 O O . ALA A 1 186 ? -8.773 33.844 1.444 1 97.88 186 ALA A O 1
ATOM 1475 N N . PHE A 1 187 ? -6.984 32.844 2.426 1 95.19 187 PHE A N 1
ATOM 1476 C CA . PHE A 1 187 ? -6.32 32.844 1.129 1 95.19 187 PHE A CA 1
ATOM 1477 C C . PHE A 1 187 ? -5.609 31.531 0.881 1 95.19 187 PHE A C 1
ATOM 1479 O O . PHE A 1 187 ? -5.355 30.766 1.818 1 95.19 187 PHE A O 1
ATOM 1486 N N . ASP A 1 188 ? -5.336 31.203 -0.338 1 95.38 188 ASP A N 1
ATOM 1487 C CA . ASP A 1 188 ? -4.52 30.109 -0.85 1 95.38 188 ASP A CA 1
ATOM 1488 C C . ASP A 1 188 ? -3.854 30.484 -2.168 1 95.38 188 ASP A C 1
ATOM 1490 O O . ASP A 1 188 ? -4.344 31.359 -2.891 1 95.38 188 ASP A O 1
ATOM 1494 N N . MET A 1 189 ? -2.717 29.891 -2.383 1 92.19 189 MET A N 1
ATOM 1495 C CA . MET A 1 189 ? -2 30.219 -3.609 1 92.19 189 MET A CA 1
ATOM 1496 C C . MET A 1 189 ? -2.578 29.469 -4.805 1 92.19 189 MET A C 1
ATOM 1498 O O . MET A 1 189 ? -2.299 29.812 -5.953 1 92.19 189 MET A O 1
ATOM 1502 N N . ASP A 1 190 ? -3.33 28.422 -4.543 1 91.5 190 ASP A N 1
ATOM 1503 C CA . ASP A 1 190 ? -3.906 27.594 -5.594 1 91.5 190 ASP A CA 1
ATOM 1504 C C . ASP A 1 190 ? -5.242 28.156 -6.074 1 91.5 190 ASP A C 1
ATOM 1506 O O . ASP A 1 190 ? -6.23 28.141 -5.344 1 91.5 190 ASP A O 1
ATOM 1510 N N . GLN A 1 191 ? -5.328 28.531 -7.34 1 93 191 GLN A N 1
ATOM 1511 C CA . GLN A 1 191 ? -6.523 29.156 -7.91 1 93 191 GLN A CA 1
ATOM 1512 C C . GLN A 1 191 ? -7.684 28.156 -7.945 1 93 191 GLN A C 1
ATOM 1514 O O . GLN A 1 191 ? -8.844 28.547 -7.777 1 93 191 GLN A O 1
ATOM 1519 N N . VAL A 1 192 ? -7.387 26.984 -8.148 1 91 192 VAL A N 1
ATOM 1520 C CA . VAL A 1 192 ? -8.422 25.953 -8.195 1 91 192 VAL A CA 1
ATOM 1521 C C . VAL A 1 192 ? -9.109 25.844 -6.836 1 91 192 VAL A C 1
ATOM 1523 O O . VAL A 1 192 ? -10.336 25.781 -6.758 1 91 192 VAL A O 1
ATOM 1526 N N . SER A 1 193 ? -8.336 25.875 -5.82 1 92.75 193 SER A N 1
ATOM 1527 C CA . SER A 1 193 ? -8.875 25.797 -4.465 1 92.75 193 SER A CA 1
ATOM 1528 C C . SER A 1 193 ? -9.758 27 -4.148 1 92.75 193 SER A C 1
ATOM 1530 O O . SER A 1 193 ? -10.867 26.844 -3.629 1 92.75 193 SER A O 1
ATOM 1532 N N . ILE A 1 194 ? -9.344 28.156 -4.523 1 95.38 194 ILE A N 1
ATOM 1533 C CA . ILE A 1 194 ? -10.07 29.375 -4.215 1 95.38 194 ILE A CA 1
ATOM 1534 C C . ILE A 1 194 ? -11.352 29.438 -5.043 1 95.38 194 ILE A C 1
ATOM 1536 O O . ILE A 1 194 ? -12.398 29.859 -4.547 1 95.38 194 ILE A O 1
ATOM 1540 N N . SER A 1 195 ? -11.219 28.969 -6.293 1 95.56 195 SER A N 1
ATOM 1541 C CA . SER A 1 195 ? -12.414 28.906 -7.133 1 95.56 195 SER A CA 1
ATOM 1542 C C . SER A 1 195 ? -13.461 27.984 -6.543 1 95.56 195 SER A C 1
ATOM 1544 O O . SER A 1 195 ? -14.648 28.312 -6.52 1 95.56 195 SER A O 1
ATOM 1546 N N . TYR A 1 196 ? -13.023 26.922 -6.074 1 92.56 196 TYR A N 1
ATOM 1547 C CA . TYR A 1 196 ? -13.922 25.969 -5.434 1 92.56 196 TYR A CA 1
ATOM 1548 C C . TYR A 1 196 ? -14.539 26.578 -4.172 1 92.56 196 TYR A C 1
ATOM 1550 O O . TYR A 1 196 ? -15.75 26.469 -3.957 1 92.56 196 TYR A O 1
ATOM 1558 N N . ALA A 1 197 ? -13.734 27.156 -3.338 1 94.44 197 ALA A N 1
ATOM 1559 C CA . ALA A 1 197 ? -14.203 27.75 -2.092 1 94.44 197 ALA A CA 1
ATOM 1560 C C . ALA A 1 197 ? -15.266 28.812 -2.361 1 94.44 197 ALA A C 1
ATOM 1562 O O . ALA A 1 197 ? -16.297 28.859 -1.678 1 94.44 197 ALA A O 1
ATOM 1563 N N . ASN A 1 198 ? -15.031 29.609 -3.379 1 96.19 198 ASN A N 1
ATOM 1564 C CA . ASN A 1 198 ? -15.984 30.656 -3.746 1 96.19 198 ASN A CA 1
ATOM 1565 C C . ASN A 1 198 ? -17.297 30.062 -4.262 1 96.19 198 ASN A C 1
ATOM 1567 O O . ASN A 1 198 ? -18.375 30.594 -3.982 1 96.19 198 ASN A O 1
ATOM 1571 N N . LYS A 1 199 ? -17.141 29.047 -5.059 1 95.69 199 LYS A N 1
ATOM 1572 C CA . LYS A 1 199 ? -18.328 28.375 -5.582 1 95.69 199 LYS A CA 1
ATOM 1573 C C . LYS A 1 199 ? -19.203 27.859 -4.453 1 95.69 199 LYS A C 1
ATOM 1575 O O . LYS A 1 199 ? -20.422 28.031 -4.473 1 95.69 199 LYS A O 1
ATOM 1580 N N . VAL A 1 200 ? -18.641 27.281 -3.516 1 93 200 VAL A N 1
ATOM 1581 C CA . VAL A 1 200 ? -19.391 26.734 -2.389 1 93 200 VAL A CA 1
ATOM 1582 C C . VAL A 1 200 ? -19.984 27.859 -1.558 1 93 200 VAL A C 1
ATOM 1584 O O . VAL A 1 200 ? -21.125 27.781 -1.102 1 93 200 VAL A O 1
ATOM 1587 N N . LEU A 1 201 ? -19.234 28.891 -1.356 1 93.75 201 LEU A N 1
ATOM 1588 C CA . LEU A 1 201 ? -19.672 30.047 -0.571 1 93.75 201 LEU A CA 1
ATOM 1589 C C . LEU A 1 201 ? -20.906 30.688 -1.191 1 93.75 201 LEU A C 1
ATOM 1591 O O . LEU A 1 201 ? -21.812 31.141 -0.475 1 93.75 201 LEU A O 1
ATOM 1595 N N . SER A 1 202 ? -20.969 30.672 -2.498 1 93.38 202 SER A N 1
ATOM 1596 C CA . SER A 1 202 ? -22.047 31.344 -3.227 1 93.38 202 SER A CA 1
ATOM 1597 C C . SER A 1 202 ? -23.359 30.609 -3.072 1 93.38 202 SER A C 1
ATOM 1599 O O . SER A 1 202 ? -24.438 31.203 -3.23 1 93.38 202 SER A O 1
ATOM 1601 N N . LYS A 1 203 ? -23.391 29.344 -2.865 1 90.38 203 LYS A N 1
ATOM 1602 C CA . LYS A 1 203 ? -24.609 28.547 -2.756 1 90.38 203 LYS A CA 1
ATOM 1603 C C . LYS A 1 203 ? -25.281 28.766 -1.4 1 90.38 203 LYS A C 1
ATOM 1605 O O . LYS A 1 203 ? -26.5 28.844 -1.313 1 90.38 203 LYS A O 1
ATOM 1610 N N . ASP A 1 204 ? -24.625 29.125 -0.254 1 82.12 204 ASP A N 1
ATOM 1611 C CA . ASP A 1 204 ? -25.219 29.375 1.051 1 82.12 204 ASP A CA 1
ATOM 1612 C C . ASP A 1 204 ? -24.156 29.438 2.145 1 82.12 204 ASP A C 1
ATOM 1614 O O . ASP A 1 204 ? -24.391 28.984 3.268 1 82.12 204 ASP A O 1
ATOM 1618 N N . GLY A 1 205 ? -23.297 29.984 1.744 1 86.12 205 GLY A N 1
ATOM 1619 C CA . GLY A 1 205 ? -22.219 30.094 2.729 1 86.12 205 GLY A CA 1
ATOM 1620 C C . GLY A 1 205 ? -22.328 31.344 3.576 1 86.12 205 GLY A C 1
ATOM 1621 O O . GLY A 1 205 ? -23.156 32.219 3.322 1 86.12 205 GLY A O 1
ATOM 1622 N N . PRO A 1 206 ? -21.594 31.359 4.645 1 93.06 206 PRO A N 1
ATOM 1623 C CA . PRO A 1 206 ? -21.547 32.531 5.508 1 93.06 206 PRO A CA 1
ATOM 1624 C C . PRO A 1 206 ? -21.141 33.812 4.754 1 93.06 206 PRO A C 1
ATOM 1626 O O . PRO A 1 206 ? -20.375 33.719 3.785 1 93.06 206 PRO A O 1
ATOM 1629 N N . LYS A 1 207 ? -21.531 34.969 5.211 1 93.5 207 LYS A N 1
ATOM 1630 C CA . LYS A 1 207 ? -21.312 36.219 4.5 1 93.5 207 LYS A CA 1
ATOM 1631 C C . LYS A 1 207 ? -20.062 36.938 5.027 1 93.5 207 LYS A C 1
ATOM 1633 O O . LYS A 1 207 ? -19.609 37.906 4.434 1 93.5 207 LYS A O 1
ATOM 1638 N N . ASN A 1 208 ? -19.531 36.406 6.051 1 96.94 208 ASN A N 1
ATOM 1639 C CA . ASN A 1 208 ? -18.438 37.094 6.707 1 96.94 208 ASN A CA 1
ATOM 1640 C C . ASN A 1 208 ? -17.078 36.531 6.281 1 96.94 208 ASN A C 1
ATOM 1642 O O . ASN A 1 208 ? -16.125 36.562 7.059 1 96.94 208 ASN A O 1
ATOM 1646 N N . ILE A 1 209 ? -16.984 35.938 5.102 1 97.75 209 ILE A N 1
ATOM 1647 C CA . ILE A 1 209 ? -15.742 35.375 4.574 1 97.75 209 ILE A CA 1
ATOM 1648 C C . ILE A 1 209 ? -15.32 36.125 3.322 1 97.75 209 ILE A C 1
ATOM 1650 O O . ILE A 1 209 ? -16.156 36.469 2.48 1 97.75 209 ILE A O 1
ATOM 1654 N N . GLU A 1 210 ? -14.133 36.469 3.225 1 97.06 210 GLU A N 1
ATOM 1655 C CA . GLU A 1 210 ? -13.508 36.938 1.992 1 97.06 210 GLU A CA 1
ATOM 1656 C C . GLU A 1 210 ? -12.352 36.031 1.576 1 97.06 210 GLU A C 1
ATOM 1658 O O . GLU A 1 210 ? -11.367 35.906 2.303 1 97.06 210 GLU A O 1
ATOM 1663 N N . TYR A 1 211 ? -12.461 35.375 0.382 1 97.06 211 TYR A N 1
ATOM 1664 C CA . TYR A 1 211 ? -11.398 34.531 -0.154 1 97.06 211 TYR A CA 1
ATOM 1665 C C . TYR A 1 211 ? -10.508 35.312 -1.108 1 97.06 211 TYR A C 1
ATOM 1667 O O . TYR A 1 211 ? -10.984 36.125 -1.881 1 97.06 211 TYR A O 1
ATOM 1675 N N . LEU A 1 212 ? -9.211 35 -1.051 1 95.69 212 LEU A N 1
ATOM 1676 C CA . LEU A 1 212 ? -8.242 35.594 -1.956 1 95.69 212 LEU A CA 1
ATOM 1677 C C . LEU A 1 212 ? -7.246 34.562 -2.461 1 95.69 212 LEU A C 1
ATOM 1679 O O . LEU A 1 212 ? -6.816 33.688 -1.706 1 95.69 212 LEU A O 1
ATOM 1683 N N . CYS A 1 213 ? -6.883 34.625 -3.75 1 95.81 213 CYS A N 1
ATOM 1684 C CA . CYS A 1 213 ? -5.777 33.812 -4.277 1 95.81 213 CYS A CA 1
ATOM 1685 C C . CYS A 1 213 ? -4.465 34.594 -4.199 1 95.81 213 CYS A C 1
ATOM 1687 O O . CYS A 1 213 ? -4.242 35.531 -4.977 1 95.81 213 CYS A O 1
ATOM 1689 N N . LYS A 1 214 ? -3.648 34.219 -3.205 1 91.81 214 LYS A N 1
ATOM 1690 C CA . LYS A 1 214 ? -2.402 34.938 -2.947 1 91.81 214 LYS A CA 1
ATOM 1691 C C . LYS A 1 214 ? -1.313 34 -2.457 1 91.81 214 LYS A C 1
ATOM 1693 O O . LYS A 1 214 ? -1.611 32.938 -1.914 1 91.81 214 LYS A O 1
ATOM 1698 N N . ARG A 1 215 ? -0.11 34.469 -2.672 1 90.06 215 ARG A N 1
ATOM 1699 C CA . ARG A 1 215 ? 1.044 33.781 -2.1 1 90.06 215 ARG A CA 1
ATOM 1700 C C . ARG A 1 215 ? 1.255 34.188 -0.645 1 90.06 215 ARG A C 1
ATOM 1702 O O . ARG A 1 215 ? 1.091 35.375 -0.29 1 90.06 215 ARG A O 1
ATOM 1709 N N . GLY A 1 216 ? 1.61 33.312 0.159 1 88.31 216 GLY A N 1
ATOM 1710 C CA . GLY A 1 216 ? 1.718 33.531 1.594 1 88.31 216 GLY A CA 1
ATOM 1711 C C . GLY A 1 216 ? 2.799 34.531 1.97 1 88.31 216 GLY A C 1
ATOM 1712 O O . GLY A 1 216 ? 2.678 35.219 2.973 1 88.31 216 GLY A O 1
ATOM 1713 N N . GLY A 1 217 ? 3.805 34.562 1.173 1 90.25 217 GLY A N 1
ATOM 1714 C CA . GLY A 1 217 ? 4.906 35.469 1.463 1 90.25 217 GLY A CA 1
ATOM 1715 C C . GLY A 1 217 ? 4.688 36.875 0.924 1 90.25 217 GLY A C 1
ATOM 1716 O O . GLY A 1 217 ? 5.566 37.75 1.034 1 90.25 217 GLY A O 1
ATOM 1717 N N . GLN A 1 218 ? 3.531 37.062 0.384 1 91.94 218 GLN A N 1
ATOM 1718 C CA . GLN A 1 218 ? 3.217 38.375 -0.193 1 91.94 218 GLN A CA 1
ATOM 1719 C C . GLN A 1 218 ? 1.758 38.75 0.047 1 91.94 218 GLN A C 1
ATOM 1721 O O . GLN A 1 218 ? 0.945 38.719 -0.88 1 91.94 218 GLN A O 1
ATOM 1726 N N . LEU A 1 219 ? 1.496 39.219 1.232 1 95.38 219 LEU A N 1
ATOM 1727 C CA . LEU A 1 219 ? 0.142 39.625 1.599 1 95.38 219 LEU A CA 1
ATOM 1728 C C . LEU A 1 219 ? -0.096 41.094 1.269 1 95.38 219 LEU A C 1
ATOM 1730 O O . LEU A 1 219 ? 0.855 41.844 1.052 1 95.38 219 LEU A O 1
ATOM 1734 N N . PRO A 1 220 ? -1.319 41.5 1.158 1 95.44 220 PRO A N 1
ATOM 1735 C CA . PRO A 1 220 ? -1.619 42.906 0.802 1 95.44 220 PRO A CA 1
ATOM 1736 C C . PRO A 1 220 ? -0.963 43.906 1.746 1 95.44 220 PRO A C 1
ATOM 1738 O O . PRO A 1 220 ? -0.958 43.688 2.963 1 95.44 220 PRO A O 1
ATOM 1741 N N . ASP A 1 221 ? -0.515 44.969 1.2 1 95.31 221 ASP A N 1
ATOM 1742 C CA . ASP A 1 221 ? 0.237 45.969 1.952 1 95.31 221 ASP A CA 1
ATOM 1743 C C . ASP A 1 221 ? -0.638 46.656 3.016 1 95.31 221 ASP A C 1
ATOM 1745 O O . ASP A 1 221 ? -0.144 47.031 4.07 1 95.31 221 ASP A O 1
ATOM 1749 N N . ASP A 1 222 ? -1.852 46.719 2.732 1 95.94 222 ASP A N 1
ATOM 1750 C CA . ASP A 1 222 ? -2.74 47.438 3.633 1 95.94 222 ASP A CA 1
ATOM 1751 C C . ASP A 1 222 ? -3.213 46.562 4.781 1 95.94 222 ASP A C 1
ATOM 1753 O O . ASP A 1 222 ? -4.078 46.938 5.562 1 95.94 222 ASP A O 1
ATOM 1757 N N . TRP A 1 223 ? -2.631 45.406 4.988 1 97.31 223 TRP A N 1
ATOM 1758 C CA . TRP A 1 223 ? -3.068 44.469 6.023 1 97.31 223 TRP A CA 1
ATOM 1759 C C . TRP A 1 223 ? -2.207 44.594 7.277 1 97.31 223 TRP A C 1
ATOM 1761 O O . TRP A 1 223 ? -2.297 43.781 8.188 1 97.31 223 TRP A O 1
ATOM 1771 N N . SER A 1 224 ? -1.46 45.656 7.355 1 97.69 224 SER A N 1
ATOM 1772 C CA . SER A 1 224 ? -0.603 45.844 8.523 1 97.69 224 SER A CA 1
ATOM 1773 C C . SER A 1 224 ? -1.425 45.906 9.805 1 97.69 224 SER A C 1
ATOM 1775 O O . SER A 1 224 ? -2.354 46.719 9.906 1 97.69 224 SER A O 1
ATOM 1777 N N . GLU A 1 225 ? -1.063 45.031 10.758 1 97.81 225 GLU A N 1
ATOM 1778 C CA . GLU A 1 225 ? -1.689 44.969 12.078 1 97.81 225 GLU A CA 1
ATOM 1779 C C . GLU A 1 225 ? -3.211 44.938 11.961 1 97.81 225 GLU A C 1
ATOM 1781 O O . GLU A 1 225 ? -3.912 45.656 12.664 1 97.81 225 GLU A O 1
ATOM 1786 N N . LYS A 1 226 ? -3.621 44.031 11.148 1 97.69 226 LYS A N 1
ATOM 1787 C CA . LYS A 1 226 ? -5.043 43.969 10.828 1 97.69 226 LYS A CA 1
ATOM 1788 C C . LYS A 1 226 ? -5.723 42.812 11.586 1 97.69 226 LYS A C 1
ATOM 1790 O O . LYS A 1 226 ? -6.902 42.906 11.922 1 97.69 226 LYS A O 1
ATOM 1795 N N . PHE A 1 227 ? -5.016 41.812 11.938 1 97.94 227 PHE A N 1
ATOM 1796 C CA . PHE A 1 227 ? -5.68 40.562 12.32 1 97.94 227 PHE A CA 1
ATOM 1797 C C . PHE A 1 227 ? -5.52 40.312 13.812 1 97.94 227 PHE A C 1
ATOM 1799 O O . PHE A 1 227 ? -4.422 40.438 14.359 1 97.94 227 PHE A O 1
ATOM 1806 N N . ASP A 1 228 ? -6.637 39.875 14.438 1 97.44 228 ASP A N 1
ATOM 1807 C CA . ASP A 1 228 ? -6.625 39.438 15.828 1 97.44 228 ASP A CA 1
ATOM 1808 C C . ASP A 1 228 ? -6.039 38.031 15.945 1 97.44 228 ASP A C 1
ATOM 1810 O O . ASP A 1 228 ? -5.355 37.719 16.922 1 97.44 228 ASP A O 1
ATOM 1814 N N . PHE A 1 229 ? -6.383 37.219 15.023 1 97 229 PHE A N 1
ATOM 1815 C CA . PHE A 1 229 ? -5.918 35.844 14.977 1 97 229 PHE A CA 1
ATOM 1816 C C . PHE A 1 229 ? -5.473 35.469 13.57 1 97 229 PHE A C 1
ATOM 1818 O O . PHE A 1 229 ? -6.082 35.875 12.586 1 97 229 PHE A O 1
ATOM 1825 N N . ILE A 1 230 ? -4.402 34.688 13.492 1 97.69 230 ILE A N 1
ATOM 1826 C CA . ILE A 1 230 ? -3.961 34.062 12.25 1 97.69 230 ILE A CA 1
ATOM 1827 C C . ILE A 1 230 ? -3.877 32.562 12.438 1 97.69 230 ILE A C 1
ATOM 1829 O O . ILE A 1 230 ? -3.182 32.062 13.336 1 97.69 230 ILE A O 1
ATOM 1833 N N . ILE A 1 231 ? -4.637 31.844 11.602 1 96.62 231 ILE A N 1
ATOM 1834 C CA . ILE A 1 231 ? -4.672 30.391 11.664 1 96.62 231 ILE A CA 1
ATOM 1835 C C . ILE A 1 231 ? -3.9 29.812 10.484 1 96.62 231 ILE A C 1
ATOM 1837 O O . ILE A 1 231 ? -4.238 30.062 9.328 1 96.62 231 ILE A O 1
ATOM 1841 N N . ILE A 1 232 ? -2.828 29.062 10.781 1 96.62 232 ILE A N 1
ATOM 1842 C CA . ILE A 1 232 ? -2.008 28.375 9.789 1 96.62 232 ILE A CA 1
ATOM 1843 C C . ILE A 1 232 ? -2.168 26.859 9.953 1 96.62 232 ILE A C 1
ATOM 1845 O O . ILE A 1 232 ? -1.396 26.234 10.672 1 96.62 232 ILE A O 1
ATOM 1849 N N . ASN A 1 233 ? -3.109 26.328 9.25 1 94.38 233 ASN A N 1
ATOM 1850 C CA . ASN A 1 233 ? -3.428 24.906 9.422 1 94.38 233 ASN A CA 1
ATOM 1851 C C . ASN A 1 233 ? -2.854 24.062 8.289 1 94.38 233 ASN A C 1
ATOM 1853 O O . ASN A 1 233 ? -3.406 24.031 7.191 1 94.38 233 ASN A O 1
ATOM 1857 N N . ASP A 1 234 ? -1.788 23.297 8.672 1 93.69 234 ASP A N 1
ATOM 1858 C CA . ASP A 1 234 ? -1.209 22.328 7.734 1 93.69 234 ASP A CA 1
ATOM 1859 C C . ASP A 1 234 ? -0.681 23.031 6.484 1 93.69 234 ASP A C 1
ATOM 1861 O O . ASP A 1 234 ? -1.018 22.656 5.363 1 93.69 234 ASP A O 1
ATOM 1865 N N . VAL A 1 235 ? 0.177 24.078 6.711 1 95 235 VAL A N 1
ATOM 1866 C CA . VAL A 1 235 ? 0.646 24.906 5.602 1 95 235 VAL A CA 1
ATOM 1867 C C . VAL A 1 235 ? 2.17 24.984 5.633 1 95 235 VAL A C 1
ATOM 1869 O O . VAL A 1 235 ? 2.828 24.828 4.602 1 95 235 VAL A O 1
ATOM 1872 N N . LEU A 1 236 ? 2.768 25.219 6.793 1 95.38 236 LEU A N 1
ATOM 1873 C CA . LEU A 1 236 ? 4.176 25.594 6.887 1 95.38 236 LEU A CA 1
ATOM 1874 C C . LEU A 1 236 ? 5.062 24.484 6.332 1 95.38 236 LEU A C 1
ATOM 1876 O O . LEU A 1 236 ? 6.016 24.75 5.594 1 95.38 236 LEU A O 1
ATOM 1880 N N . HIS A 1 237 ? 4.754 23.234 6.613 1 95.62 237 HIS A N 1
ATOM 1881 C CA . HIS A 1 237 ? 5.602 22.125 6.195 1 95.62 237 HIS A CA 1
ATOM 1882 C C . HIS A 1 237 ? 5.578 21.953 4.68 1 95.62 237 HIS A C 1
ATOM 1884 O O . HIS A 1 237 ? 6.457 21.297 4.109 1 95.62 237 HIS A O 1
ATOM 1890 N N . ASP A 1 238 ? 4.621 22.547 4.027 1 94.25 238 ASP A N 1
ATOM 1891 C CA . ASP A 1 238 ? 4.492 22.453 2.574 1 94.25 238 ASP A CA 1
ATOM 1892 C C . ASP A 1 238 ? 5.105 23.672 1.894 1 94.25 238 ASP A C 1
ATOM 1894 O O . ASP A 1 238 ? 5.262 23.703 0.67 1 94.25 238 ASP A O 1
ATOM 1898 N N . SER A 1 239 ? 5.434 24.672 2.629 1 92.81 239 SER A N 1
ATOM 1899 C CA . SER A 1 239 ? 5.793 25.953 2.041 1 92.81 239 SER A CA 1
ATOM 1900 C C . SER A 1 239 ? 7.262 25.984 1.64 1 92.81 239 SER A C 1
ATOM 1902 O O . SER A 1 239 ? 8.125 25.5 2.371 1 92.81 239 SER A O 1
ATOM 1904 N N . PHE A 1 240 ? 7.496 26.594 0.51 1 91.94 240 PHE A N 1
ATOM 1905 C CA . PHE A 1 240 ? 8.859 26.797 0.045 1 91.94 240 PHE A CA 1
ATOM 1906 C C . PHE A 1 240 ? 9.375 28.172 0.455 1 91.94 240 PHE A C 1
ATOM 1908 O O . PHE A 1 240 ? 10.484 28.562 0.085 1 91.94 240 PHE A O 1
ATOM 1915 N N . GLU A 1 241 ? 8.602 29 1.272 1 91.81 241 GLU A N 1
ATOM 1916 C CA . GLU A 1 241 ? 8.977 30.359 1.651 1 91.81 241 GLU A CA 1
ATOM 1917 C C . GLU A 1 241 ? 8.555 30.672 3.084 1 91.81 241 GLU A C 1
ATOM 1919 O O . GLU A 1 241 ? 7.922 31.703 3.34 1 91.81 241 GLU A O 1
ATOM 1924 N N . VAL A 1 242 ? 8.883 29.797 3.957 1 93.75 242 VAL A N 1
ATOM 1925 C CA . VAL A 1 242 ? 8.43 29.891 5.344 1 93.75 242 VAL A CA 1
ATOM 1926 C C . VAL A 1 242 ? 8.945 31.188 5.973 1 93.75 242 VAL A C 1
ATOM 1928 O O . VAL A 1 242 ? 8.234 31.828 6.742 1 93.75 242 VAL A O 1
ATOM 1931 N N . ASP A 1 243 ? 10.141 31.641 5.656 1 94.31 243 ASP A N 1
ATOM 1932 C CA . ASP A 1 243 ? 10.688 32.875 6.215 1 94.31 243 ASP A CA 1
ATOM 1933 C C . ASP A 1 243 ? 9.852 34.094 5.801 1 94.31 243 ASP A C 1
ATOM 1935 O O . ASP A 1 243 ? 9.5 34.906 6.637 1 94.31 243 ASP A O 1
ATOM 1939 N N . ALA A 1 244 ? 9.562 34.156 4.527 1 94.19 244 ALA A N 1
ATOM 1940 C CA . ALA A 1 244 ? 8.734 35.25 4.027 1 94.19 244 ALA A CA 1
ATOM 1941 C C . ALA A 1 244 ? 7.348 35.219 4.664 1 94.19 244 ALA A C 1
ATOM 1943 O O . ALA A 1 244 ? 6.773 36.281 4.961 1 94.19 244 ALA A O 1
ATOM 1944 N N . ILE A 1 245 ? 6.812 34.031 4.871 1 95.31 245 ILE A N 1
ATOM 1945 C CA . ILE A 1 245 ? 5.496 33.875 5.48 1 95.31 245 ILE A CA 1
ATOM 1946 C C . ILE A 1 245 ? 5.523 34.406 6.914 1 95.31 245 ILE A C 1
ATOM 1948 O O . ILE A 1 245 ? 4.637 35.156 7.32 1 95.31 245 ILE A O 1
ATOM 1952 N N . LEU A 1 246 ? 6.539 34.031 7.652 1 96.69 246 LEU A N 1
ATOM 1953 C CA . LEU A 1 246 ? 6.633 34.438 9.047 1 96.69 246 LEU A CA 1
ATOM 1954 C C . LEU A 1 246 ? 6.832 35.969 9.141 1 96.69 246 LEU A C 1
ATOM 1956 O O . LEU A 1 246 ? 6.324 36.594 10.062 1 96.69 246 LEU A O 1
ATOM 1960 N N . GLU A 1 247 ? 7.5 36.531 8.172 1 96.88 247 GLU A N 1
ATOM 1961 C CA . GLU A 1 247 ? 7.637 38 8.117 1 96.88 247 GLU A CA 1
ATOM 1962 C C . GLU A 1 247 ? 6.293 38.656 7.855 1 96.88 247 GLU A C 1
ATOM 1964 O O . GLU A 1 247 ? 5.969 39.688 8.477 1 96.88 247 GLU A O 1
ATOM 1969 N N . GLU A 1 248 ? 5.582 38.094 6.938 1 97.38 248 GLU A N 1
ATOM 1970 C CA . GLU A 1 248 ? 4.258 38.625 6.645 1 97.38 248 GLU A CA 1
ATOM 1971 C C . GLU A 1 248 ? 3.33 38.5 7.848 1 97.38 248 GLU A C 1
ATOM 1973 O O . GLU A 1 248 ? 2.559 39.438 8.148 1 97.38 248 GLU A O 1
ATOM 1978 N N . ILE A 1 249 ? 3.393 37.375 8.484 1 97.69 249 ILE A N 1
ATOM 1979 C CA . ILE A 1 249 ? 2.572 37.188 9.672 1 97.69 249 ILE A CA 1
ATOM 1980 C C . ILE A 1 249 ? 2.893 38.25 10.719 1 97.69 249 ILE A C 1
ATOM 1982 O O . ILE A 1 249 ? 1.986 38.844 11.312 1 97.69 249 ILE A O 1
ATOM 1986 N N . LYS A 1 250 ? 4.164 38.5 10.875 1 97.69 250 LYS A N 1
ATOM 1987 C CA . LYS A 1 250 ? 4.609 39.531 11.828 1 97.69 250 LYS A CA 1
ATOM 1988 C C . LYS A 1 250 ? 4.059 40.906 11.461 1 97.69 250 LYS A C 1
ATOM 1990 O O . LYS A 1 250 ? 3.662 41.656 12.336 1 97.69 250 LYS A O 1
ATOM 1995 N N . ARG A 1 251 ? 3.984 41.188 10.227 1 97.81 251 ARG A N 1
ATOM 1996 C CA . ARG A 1 251 ? 3.512 42.469 9.742 1 97.81 251 ARG A CA 1
ATOM 1997 C C . ARG A 1 251 ? 2.004 42.625 9.93 1 97.81 251 ARG A C 1
ATOM 1999 O O . ARG A 1 251 ? 1.515 43.688 10.328 1 97.81 251 ARG A O 1
ATOM 2006 N N . VAL A 1 252 ? 1.269 41.562 9.703 1 98 252 VAL A N 1
ATOM 2007 C CA . VAL A 1 252 ? -0.172 41.688 9.523 1 98 252 VAL A CA 1
ATOM 2008 C C . VAL A 1 252 ? -0.892 41.406 10.836 1 98 252 VAL A C 1
ATOM 2010 O O . VAL A 1 252 ? -2.061 41.781 11.008 1 98 252 VAL A O 1
ATOM 2013 N N . ILE A 1 253 ? -0.235 40.75 11.758 1 98 253 ILE A N 1
ATOM 2014 C CA . ILE A 1 253 ? -0.88 40.438 13.023 1 98 253 ILE A CA 1
ATOM 2015 C C . ILE A 1 253 ? -0.849 41.656 13.945 1 98 253 ILE A C 1
ATOM 2017 O O . ILE A 1 253 ? 0.129 42.406 13.961 1 98 253 ILE A O 1
ATOM 2021 N N . LYS A 1 254 ? -1.925 41.906 14.695 1 97.19 254 LYS A N 1
ATOM 2022 C CA . LYS A 1 254 ? -1.967 42.969 15.695 1 97.19 254 LYS A CA 1
ATOM 2023 C C . LYS A 1 254 ? -0.955 42.688 16.812 1 97.19 254 LYS A C 1
ATOM 2025 O O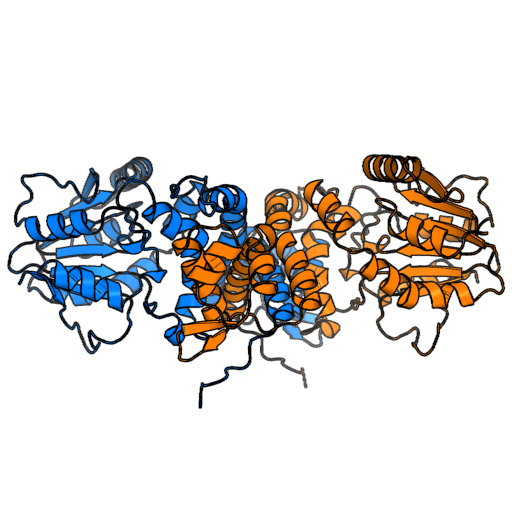 . LYS A 1 254 ? -0.591 41.562 17.078 1 97.19 254 LYS A O 1
ATOM 2030 N N . PRO A 1 255 ? -0.558 43.781 17.484 1 95.75 255 PRO A N 1
ATOM 2031 C CA . PRO A 1 255 ? 0.402 43.594 18.578 1 95.75 255 PRO A CA 1
ATOM 2032 C C . PRO A 1 255 ? -0.102 42.656 19.672 1 95.75 255 PRO A C 1
ATOM 2034 O O . PRO A 1 255 ? 0.694 41.969 20.297 1 95.75 255 PRO A O 1
ATOM 2037 N N . ASP A 1 256 ? -1.383 42.656 19.844 1 94.88 256 ASP A N 1
ATOM 2038 C CA . ASP A 1 256 ? -1.948 41.781 20.875 1 94.88 256 ASP A CA 1
ATOM 2039 C C . ASP A 1 256 ? -2.605 40.531 20.25 1 94.88 256 ASP A C 1
ATOM 2041 O O . ASP A 1 256 ? -3.412 39.875 20.891 1 94.88 256 ASP A O 1
ATOM 2045 N N . GLY A 1 257 ? -2.32 40.344 18.984 1 96.62 257 GLY A N 1
ATOM 2046 C CA . GLY A 1 257 ? -2.914 39.188 18.297 1 96.62 257 GLY A CA 1
ATOM 2047 C C . GLY A 1 257 ? -2.17 37.906 18.516 1 96.62 257 GLY A C 1
ATOM 2048 O O . GLY A 1 257 ? -1.079 37.906 19.094 1 96.62 257 GLY A O 1
ATOM 2049 N N . PHE A 1 258 ? -2.807 36.719 18.141 1 96.56 258 PHE A N 1
ATOM 2050 C CA . PHE A 1 258 ? -2.215 35.406 18.25 1 96.56 258 PHE A CA 1
ATOM 2051 C C . PHE A 1 258 ? -2.232 34.688 16.906 1 96.56 258 PHE A C 1
ATOM 2053 O O . PHE A 1 258 ? -3.199 34.812 16.156 1 96.56 258 PHE A O 1
ATOM 2060 N N . ALA A 1 259 ? -1.176 34.031 16.703 1 97.56 259 ALA A N 1
ATOM 2061 C CA . ALA A 1 259 ? -1.128 33.125 15.57 1 97.56 259 ALA A CA 1
ATOM 2062 C C . ALA A 1 259 ? -0.993 31.672 16.047 1 97.56 259 ALA A C 1
ATOM 2064 O O . ALA A 1 259 ? -0.479 31.422 17.141 1 97.56 259 ALA A O 1
ATOM 2065 N N . VAL A 1 260 ? -1.522 30.766 15.281 1 96.44 260 VAL A N 1
ATOM 2066 C CA . VAL A 1 260 ? -1.357 29.359 15.594 1 96.44 260 VAL A CA 1
ATOM 2067 C C . VAL A 1 260 ? -0.989 28.578 14.336 1 96.44 260 VAL A C 1
ATOM 2069 O O . VAL A 1 260 ? -1.589 28.797 13.273 1 96.44 260 VAL A O 1
ATOM 2072 N N . ALA A 1 261 ? 0.021 27.766 14.438 1 96.69 261 ALA A N 1
ATOM 2073 C CA . ALA A 1 261 ? 0.426 26.859 13.367 1 96.69 261 ALA A CA 1
ATOM 2074 C C . ALA A 1 261 ? 0.167 25.406 13.742 1 96.69 261 ALA A C 1
ATOM 2076 O O . ALA A 1 261 ? 0.768 24.891 14.688 1 96.69 261 ALA A O 1
ATOM 2077 N N . PHE A 1 262 ? -0.771 24.828 12.984 1 94.56 262 PHE A N 1
ATOM 2078 C CA . PHE A 1 262 ? -1.057 23.406 13.172 1 94.56 262 PHE A CA 1
ATOM 2079 C C . PHE A 1 262 ? -0.34 22.562 12.125 1 94.56 262 PHE A C 1
ATOM 2081 O O . PHE A 1 262 ? -0.518 22.781 10.922 1 94.56 262 PHE A O 1
ATOM 2088 N N . ASP A 1 263 ? 0.481 21.641 12.516 1 95.19 263 ASP A N 1
ATOM 2089 C CA . ASP A 1 263 ? 1.165 20.641 11.703 1 95.19 263 ASP A CA 1
ATOM 2090 C C . ASP A 1 263 ? 1.251 19.297 12.438 1 95.19 263 ASP A C 1
ATOM 2092 O O . ASP A 1 263 ? 1.117 19.25 13.664 1 95.19 263 ASP A O 1
ATOM 2096 N N . PRO A 1 264 ? 1.459 18.219 11.703 1 95.81 264 PRO A N 1
ATOM 2097 C CA . PRO A 1 264 ? 1.559 16.922 12.383 1 95.81 264 PRO A CA 1
ATOM 2098 C C . PRO A 1 264 ? 2.588 16.922 13.508 1 95.81 264 PRO A C 1
ATOM 2100 O O . PRO A 1 264 ? 3.66 17.516 13.367 1 95.81 264 PRO A O 1
ATOM 2103 N N . ALA A 1 265 ? 2.217 16.234 14.594 1 96.06 265 ALA A N 1
ATOM 2104 C CA . ALA A 1 265 ? 3.043 16.188 15.797 1 96.06 265 ALA A CA 1
ATOM 2105 C C . ALA A 1 265 ? 4.184 15.188 15.633 1 96.06 265 ALA A C 1
ATOM 2107 O O . ALA A 1 265 ? 4.172 14.117 16.25 1 96.06 265 ALA A O 1
ATOM 2108 N N . VAL A 1 266 ? 5.141 15.516 14.898 1 98 266 VAL A N 1
ATOM 2109 C CA . VAL A 1 266 ? 6.309 14.688 14.625 1 98 266 VAL A CA 1
ATOM 2110 C C . VAL A 1 266 ? 7.574 15.398 15.094 1 98 266 VAL A C 1
ATOM 2112 O O . VAL A 1 266 ? 7.727 16.609 14.883 1 98 266 VAL A O 1
ATOM 2115 N N . SER A 1 267 ? 8.453 14.711 15.734 1 98.12 267 SER A N 1
ATOM 2116 C CA . SER A 1 267 ? 9.711 15.289 16.203 1 98.12 267 SER A CA 1
ATOM 2117 C C . SER A 1 267 ? 10.648 15.578 15.039 1 98.12 267 SER A C 1
ATOM 2119 O O . SER A 1 267 ? 10.609 14.891 14.016 1 98.12 267 SER A O 1
ATOM 2121 N N . SER A 1 268 ? 11.547 16.562 15.227 1 97.38 268 SER A N 1
ATOM 2122 C CA . SER A 1 268 ? 12.578 16.906 14.25 1 97.38 268 SER A CA 1
ATOM 2123 C C . SER A 1 268 ? 13.688 15.867 14.234 1 97.38 268 SER A C 1
ATOM 2125 O O . SER A 1 268 ? 14.5 15.836 13.305 1 97.38 268 SER A O 1
ATOM 2127 N N . TYR A 1 269 ? 13.758 15.055 15.289 1 97.5 269 TYR A N 1
ATOM 2128 C CA . TYR A 1 269 ? 14.891 14.164 15.492 1 97.5 269 TYR A CA 1
ATOM 2129 C C . TYR A 1 269 ? 14.484 12.703 15.305 1 97.5 269 TYR A C 1
ATOM 2131 O O . TYR A 1 269 ? 13.664 12.188 16.062 1 97.5 269 TYR A O 1
ATOM 2139 N N . HIS A 1 270 ? 15.164 12.039 14.375 1 97.94 270 HIS A N 1
ATOM 2140 C CA . HIS A 1 270 ? 14.781 10.688 13.969 1 97.94 270 HIS A CA 1
ATOM 2141 C C . HIS A 1 270 ? 14.836 9.727 15.148 1 97.94 270 HIS A C 1
ATOM 2143 O O . HIS A 1 270 ? 14.055 8.773 15.211 1 97.94 270 HIS A O 1
ATOM 2149 N N . ARG A 1 271 ? 15.672 9.914 16.141 1 96.69 271 ARG A N 1
ATOM 2150 C CA . ARG A 1 271 ? 15.773 9.039 17.312 1 96.69 271 ARG A CA 1
ATOM 2151 C C . ARG A 1 271 ? 14.469 9.016 18.094 1 96.69 271 ARG A C 1
ATOM 2153 O O . ARG A 1 271 ? 14.148 8.016 18.75 1 96.69 271 ARG A O 1
ATOM 2160 N N . ASN A 1 272 ? 13.758 10.102 17.953 1 96.75 272 ASN A N 1
ATOM 2161 C CA . ASN A 1 272 ? 12.484 10.203 18.656 1 96.75 272 ASN A CA 1
ATOM 2162 C C . ASN A 1 272 ? 11.344 9.594 17.844 1 96.75 272 ASN A C 1
ATOM 2164 O O . ASN A 1 272 ? 10.203 9.547 18.312 1 96.75 272 ASN A O 1
ATOM 2168 N N . LEU A 1 273 ? 11.641 9.109 16.672 1 97.62 273 LEU A N 1
ATOM 2169 C CA . LEU A 1 273 ? 10.594 8.625 15.766 1 97.62 273 LEU A CA 1
ATOM 2170 C C . LEU A 1 273 ? 10.453 7.113 15.859 1 97.62 273 LEU A C 1
ATOM 2172 O O . LEU A 1 273 ? 9.562 6.527 15.227 1 97.62 273 LEU A O 1
ATOM 2176 N N . ILE A 1 274 ? 11.312 6.457 16.625 1 96.88 274 ILE A N 1
ATOM 2177 C CA . ILE A 1 274 ? 11.312 5 16.688 1 96.88 274 ILE A CA 1
ATOM 2178 C C . ILE A 1 274 ? 9.93 4.504 17.109 1 96.88 274 ILE A C 1
ATOM 2180 O O . ILE A 1 274 ? 9.5 4.758 18.234 1 96.88 274 ILE A O 1
ATOM 2184 N N . ASN A 1 275 ? 9.234 3.842 16.156 1 94.81 275 ASN A N 1
ATOM 2185 C CA . ASN A 1 275 ? 7.918 3.238 16.344 1 94.81 275 ASN A CA 1
ATOM 2186 C C . ASN A 1 275 ? 6.855 4.289 16.641 1 94.81 275 ASN A C 1
ATOM 2188 O O . ASN A 1 275 ? 5.84 3.99 17.266 1 94.81 275 ASN A O 1
ATOM 2192 N N . ASP A 1 276 ? 7.141 5.555 16.297 1 97.19 276 ASP A N 1
ATOM 2193 C CA . ASP A 1 276 ? 6.199 6.648 16.516 1 97.19 276 ASP A CA 1
ATOM 2194 C C . ASP A 1 276 ? 5.02 6.562 15.555 1 97.19 276 ASP A C 1
ATOM 2196 O O . ASP A 1 276 ? 5.203 6.652 14.336 1 97.19 276 ASP A O 1
ATOM 2200 N N . LYS A 1 277 ? 3.838 6.504 16.062 1 97.5 277 LYS A N 1
ATOM 2201 C CA . LYS A 1 277 ? 2.641 6.258 15.258 1 97.5 277 LYS A CA 1
ATOM 2202 C C . LYS A 1 277 ? 2.301 7.469 14.398 1 97.5 277 LYS A C 1
ATOM 2204 O O . LYS A 1 277 ? 1.811 7.316 13.273 1 97.5 277 LYS A O 1
ATOM 2209 N N . GLU A 1 278 ? 2.539 8.68 14.906 1 97.44 278 GLU A N 1
ATOM 2210 C CA . GLU A 1 278 ? 2.295 9.883 14.117 1 97.44 278 GLU A CA 1
ATOM 2211 C C . GLU A 1 278 ? 3.25 9.969 12.93 1 97.44 278 GLU A C 1
ATOM 2213 O O . GLU A 1 278 ? 2.84 10.312 11.82 1 97.44 278 GLU A O 1
ATOM 2218 N N . ALA A 1 279 ? 4.469 9.633 13.219 1 98.44 279 ALA A N 1
ATOM 2219 C CA . ALA A 1 279 ? 5.461 9.648 12.148 1 98.44 279 ALA A CA 1
ATOM 2220 C C . ALA A 1 279 ? 5.156 8.586 11.102 1 98.44 279 ALA A C 1
ATOM 2222 O O . ALA A 1 279 ? 5.285 8.828 9.898 1 98.44 279 ALA A O 1
ATOM 2223 N N . GLN A 1 280 ? 4.723 7.379 11.547 1 98.56 280 GLN A N 1
ATOM 2224 C CA . GLN A 1 280 ? 4.363 6.309 10.617 1 98.56 280 GLN A CA 1
ATOM 2225 C C . GLN A 1 280 ? 3.26 6.758 9.664 1 98.56 280 GLN A C 1
ATOM 2227 O O . GLN A 1 280 ? 3.234 6.348 8.5 1 98.56 280 GLN A O 1
ATOM 2232 N N . LEU A 1 281 ? 2.41 7.539 10.18 1 98.31 281 LEU A N 1
ATOM 2233 C CA . LEU A 1 281 ? 1.265 7.977 9.391 1 98.31 281 LEU A CA 1
ATOM 2234 C C . LEU A 1 281 ? 1.647 9.133 8.477 1 98.31 281 LEU A C 1
ATOM 2236 O O . LEU A 1 281 ? 1.367 9.094 7.273 1 98.31 281 LEU A O 1
ATOM 2240 N N . HIS A 1 282 ? 2.381 10.102 8.914 1 98.25 282 HIS A N 1
ATOM 2241 C CA . HIS A 1 282 ? 2.441 11.391 8.234 1 98.25 282 HIS A CA 1
ATOM 2242 C C . HIS A 1 282 ? 3.689 11.492 7.363 1 98.25 282 HIS A C 1
ATOM 2244 O O . HIS A 1 282 ? 3.684 12.18 6.34 1 98.25 282 HIS A O 1
ATOM 2250 N N . LEU A 1 283 ? 4.777 10.82 7.727 1 98.69 283 LEU A N 1
ATOM 2251 C CA . LEU A 1 283 ? 6.02 11 6.984 1 98.69 283 LEU A CA 1
ATOM 2252 C C . LEU A 1 283 ? 5.914 10.414 5.582 1 98.69 283 LEU A C 1
ATOM 2254 O O . LEU A 1 283 ? 6.477 10.961 4.633 1 98.69 283 LEU A O 1
ATOM 2258 N N . PRO A 1 284 ? 5.184 9.297 5.406 1 98.75 284 PRO A N 1
ATOM 2259 C CA . PRO A 1 284 ? 4.988 8.844 4.027 1 98.75 284 PRO A CA 1
ATOM 2260 C C . PRO A 1 284 ? 4.285 9.883 3.16 1 98.75 284 PRO A C 1
ATOM 2262 O O . PRO A 1 284 ? 4.684 10.109 2.014 1 98.75 284 PRO A O 1
ATOM 2265 N N . PHE A 1 285 ? 3.271 10.57 3.697 1 97.94 285 PHE A N 1
ATOM 2266 C CA . PHE A 1 285 ? 2.646 11.672 2.982 1 97.94 285 PHE A CA 1
ATOM 2267 C C . PHE A 1 285 ? 3.678 12.742 2.627 1 97.94 285 PHE A C 1
ATOM 2269 O O . PHE A 1 285 ? 3.682 13.258 1.509 1 97.94 285 PHE A O 1
ATOM 2276 N N . SER A 1 286 ? 4.48 12.992 3.592 1 98.25 286 SER A N 1
ATOM 2277 C CA . SER A 1 286 ? 5.477 14.047 3.43 1 98.25 286 SER A CA 1
ATOM 2278 C C . SER A 1 286 ? 6.461 13.711 2.316 1 98.25 286 SER A C 1
ATOM 2280 O O . SER A 1 286 ? 6.75 14.555 1.461 1 98.25 286 SER A O 1
ATOM 2282 N N . LEU A 1 287 ? 6.969 12.477 2.33 1 98.56 287 LEU A N 1
ATOM 2283 C CA . LEU A 1 287 ? 7.941 12.07 1.319 1 98.56 287 LEU A CA 1
ATOM 2284 C C . LEU A 1 287 ? 7.359 12.219 -0.083 1 98.56 287 LEU A C 1
ATOM 2286 O O . LEU A 1 287 ? 8.039 12.688 -0.996 1 98.56 287 LEU A O 1
ATOM 2290 N N . PHE A 1 288 ? 6.125 11.883 -0.255 1 98.44 288 PHE A N 1
ATOM 2291 C CA . PHE A 1 288 ? 5.543 11.789 -1.588 1 98.44 288 PHE A CA 1
ATOM 2292 C C . PHE A 1 288 ? 4.984 13.141 -2.027 1 98.44 288 PHE A C 1
ATOM 2294 O O . PHE A 1 288 ? 4.863 13.406 -3.225 1 98.44 288 PHE A O 1
ATOM 2301 N N . THR A 1 289 ? 4.613 14 -1.023 1 97.38 289 THR A N 1
ATOM 2302 C CA . THR A 1 289 ? 3.842 15.156 -1.46 1 97.38 289 THR A CA 1
ATOM 2303 C C . THR A 1 289 ? 4.355 16.438 -0.797 1 97.38 289 THR A C 1
ATOM 2305 O O . THR A 1 289 ? 4.758 17.375 -1.48 1 97.38 289 THR A O 1
ATOM 2308 N N . CYS A 1 290 ? 4.504 16.484 0.484 1 96.69 290 CYS A N 1
ATOM 2309 C CA . CYS A 1 290 ? 4.793 17.703 1.218 1 96.69 290 CYS A CA 1
ATOM 2310 C C . CYS A 1 290 ? 6.227 18.156 0.975 1 96.69 290 CYS A C 1
ATOM 2312 O O . CYS A 1 290 ? 6.473 19.344 0.71 1 96.69 290 CYS A O 1
ATOM 2314 N N . LEU A 1 291 ? 7.16 17.234 1.065 1 96.81 291 LEU A N 1
ATOM 2315 C CA . LEU A 1 291 ? 8.562 17.578 0.888 1 96.81 291 LEU A CA 1
ATOM 2316 C C . LEU A 1 291 ? 8.828 18.078 -0.527 1 96.81 291 LEU A C 1
ATOM 2318 O O . LEU A 1 291 ? 9.43 19.141 -0.71 1 96.81 291 LEU A O 1
ATOM 2322 N N . PRO A 1 292 ? 8.359 17.359 -1.556 1 96.12 292 PRO A N 1
ATOM 2323 C CA . PRO A 1 292 ? 8.562 17.906 -2.9 1 96.12 292 PRO A CA 1
ATOM 2324 C C . PRO A 1 292 ? 7.965 19.297 -3.068 1 96.12 292 PRO A C 1
ATOM 2326 O O . PRO A 1 292 ? 8.586 20.172 -3.684 1 96.12 292 PRO A O 1
ATOM 2329 N N . THR A 1 293 ? 6.832 19.516 -2.527 1 94 293 THR A N 1
ATOM 2330 C CA . THR A 1 293 ? 6.18 20.812 -2.664 1 94 293 THR A CA 1
ATOM 2331 C C . THR A 1 293 ? 6.988 21.906 -1.963 1 94 293 THR A C 1
ATOM 2333 O O . THR A 1 293 ? 7.195 22.984 -2.518 1 94 293 THR A O 1
ATOM 2336 N N . SER A 1 294 ? 7.438 21.594 -0.803 1 94.44 294 SER A N 1
ATOM 2337 C CA . SER A 1 294 ? 8.211 22.562 -0.035 1 94.44 294 SER A CA 1
ATOM 2338 C C . SER A 1 294 ? 9.602 22.766 -0.634 1 94.44 294 SER A C 1
ATOM 2340 O O . SER A 1 294 ? 10.344 23.641 -0.205 1 94.44 294 SER A O 1
ATOM 2342 N N . SER A 1 295 ? 9.914 21.922 -1.589 1 94.06 295 SER A N 1
ATOM 2343 C CA . SER A 1 295 ? 11.242 21.969 -2.188 1 94.06 295 SER A CA 1
ATOM 2344 C C . SER A 1 295 ? 11.219 22.719 -3.523 1 94.06 295 SER A C 1
ATOM 2346 O O . SER A 1 295 ? 12.258 22.875 -4.168 1 94.06 295 SER A O 1
ATOM 2348 N N . ILE A 1 296 ? 9.914 23.188 -3.807 1 88.56 296 ILE A N 1
ATOM 2349 C CA . ILE A 1 296 ? 9.789 23.875 -5.086 1 88.56 296 ILE A CA 1
ATOM 2350 C C . ILE A 1 296 ? 10.547 25.203 -5.031 1 88.56 296 ILE A C 1
ATOM 2352 O O . ILE A 1 296 ? 10.445 25.938 -4.047 1 88.56 296 ILE A O 1
ATOM 2356 N N . ASN A 1 297 ? 11.109 25.516 -6.027 1 72.56 297 ASN A N 1
ATOM 2357 C CA . ASN A 1 297 ? 11.773 26.797 -6.273 1 72.56 297 ASN A CA 1
ATOM 2358 C C . ASN A 1 297 ? 13.039 26.938 -5.438 1 72.56 297 ASN A C 1
ATOM 2360 O O . ASN A 1 297 ? 13.438 26 -4.742 1 72.56 297 ASN A O 1
ATOM 2364 N N . SER A 1 298 ? 13.273 28.156 -5.008 1 59 298 SER A N 1
ATOM 2365 C CA . SER A 1 298 ? 14.555 28.828 -4.777 1 59 298 SER A CA 1
ATOM 2366 C C . SER A 1 298 ? 15.039 28.625 -3.346 1 59 298 SER A C 1
ATOM 2368 O O . SER A 1 298 ? 16.234 28.719 -3.068 1 59 298 SER A O 1
ATOM 2370 N N . SER A 1 299 ? 14.047 28.469 -2.402 1 56.56 299 SER A N 1
ATOM 2371 C CA . SER A 1 299 ? 14.602 28.656 -1.062 1 56.56 299 SER A CA 1
ATOM 2372 C C . SER A 1 299 ? 15.234 27.375 -0.537 1 56.56 299 SER A C 1
ATOM 2374 O O . SER A 1 299 ? 15.961 27.406 0.459 1 56.56 299 SER A O 1
ATOM 2376 N N . LYS A 1 300 ? 15.109 26.281 -1.364 1 64.25 300 LYS A N 1
ATOM 2377 C CA . LYS A 1 300 ? 15.781 25 -1.151 1 64.25 300 LYS A CA 1
ATOM 2378 C C . LYS A 1 300 ? 15.617 24.531 0.292 1 64.25 300 LYS A C 1
ATOM 2380 O O . LYS A 1 300 ? 16.531 23.938 0.86 1 64.25 300 LYS A O 1
ATOM 2385 N N . GLU A 1 301 ? 14.445 25.062 1 1 76.44 301 GLU A N 1
ATOM 2386 C CA . GLU A 1 301 ? 14.406 24.656 2.404 1 76.44 301 GLU A CA 1
ATOM 2387 C C . GLU A 1 301 ? 14.055 23.188 2.549 1 76.44 301 GLU A C 1
ATOM 2389 O O . GLU A 1 301 ? 14.688 22.453 3.318 1 76.44 301 GLU A O 1
ATOM 2394 N N . GLY A 1 302 ? 13.102 22.734 1.7 1 89.81 302 GLY A N 1
ATOM 2395 C CA . GLY A 1 302 ? 12.734 21.328 1.76 1 89.81 302 GLY A CA 1
ATOM 2396 C C . GLY A 1 302 ? 12.336 20.875 3.152 1 89.81 302 GLY A C 1
ATOM 2397 O O . GLY A 1 302 ? 12.891 19.906 3.678 1 89.81 302 GLY A O 1
ATOM 2398 N N . LEU A 1 303 ? 11.344 21.562 3.744 1 92.88 303 LEU A N 1
ATOM 2399 C CA . LEU A 1 303 ? 10.984 21.312 5.133 1 92.88 303 LEU A CA 1
ATOM 2400 C C . LEU A 1 303 ? 10.281 19.953 5.273 1 92.88 303 LEU A C 1
ATOM 2402 O O . LEU A 1 303 ? 10.773 19.062 5.977 1 92.88 303 LEU A O 1
ATOM 2406 N N . GLY A 1 304 ? 9.109 19.828 4.512 1 95.62 304 GLY A N 1
ATOM 2407 C CA . GLY A 1 304 ? 8.32 18.625 4.723 1 95.62 304 GLY A CA 1
ATOM 2408 C C . GLY A 1 304 ? 7.848 18.469 6.156 1 95.62 304 GLY A C 1
ATOM 2409 O O . GLY A 1 304 ? 8.117 19.312 7.004 1 95.62 304 GLY A O 1
ATOM 2410 N N . ILE A 1 305 ? 7.172 17.406 6.406 1 97.5 305 ILE A N 1
ATOM 2411 C CA . ILE A 1 305 ? 6.684 17.156 7.758 1 97.5 305 ILE A CA 1
ATOM 2412 C C . ILE A 1 305 ? 7.852 16.781 8.672 1 97.5 305 ILE A C 1
ATOM 2414 O O . ILE A 1 305 ? 7.812 17.047 9.875 1 97.5 305 ILE A O 1
ATOM 2418 N N . GLY A 1 306 ? 8.922 16.344 8.07 1 95.69 306 GLY A N 1
ATOM 2419 C CA . GLY A 1 306 ? 10.078 15.883 8.82 1 95.69 306 GLY A CA 1
ATOM 2420 C C . GLY A 1 306 ? 10.859 17.016 9.469 1 95.69 306 GLY A C 1
ATOM 2421 O O . GLY A 1 306 ? 11.703 16.781 10.336 1 95.69 306 GLY A O 1
ATOM 2422 N N . TRP A 1 307 ? 10.617 18.266 9.07 1 94.31 307 TRP A N 1
ATOM 2423 C CA . TRP A 1 307 ? 11.266 19.375 9.781 1 94.31 307 TRP A CA 1
ATOM 2424 C C . TRP A 1 307 ? 10.883 19.359 11.258 1 94.31 307 TRP A C 1
ATOM 2426 O O . TRP A 1 307 ? 11.695 19.719 12.117 1 94.31 307 TRP A O 1
ATOM 2436 N N . GLY A 1 308 ? 9.594 18.891 11.531 1 96.94 308 GLY A N 1
ATOM 2437 C CA . GLY A 1 308 ? 9.18 18.5 12.867 1 96.94 308 GLY A CA 1
ATOM 2438 C C . GLY A 1 308 ? 8.859 19.672 13.766 1 96.94 308 GLY A C 1
ATOM 2439 O O . GLY A 1 308 ? 8.992 20.828 13.352 1 96.94 308 GLY A O 1
ATOM 2440 N N . TYR A 1 309 ? 8.469 19.344 14.977 1 97.56 309 TYR A N 1
ATOM 2441 C CA . TYR A 1 309 ? 7.953 20.281 15.961 1 97.56 309 TYR A CA 1
ATOM 2442 C C . TYR A 1 309 ? 9.062 21.188 16.469 1 97.56 309 TYR A C 1
ATOM 2444 O O . TYR A 1 309 ? 8.914 22.422 16.5 1 97.56 309 TYR A O 1
ATOM 2452 N N . GLU A 1 310 ? 10.195 20.641 16.875 1 97.5 310 GLU A N 1
ATOM 2453 C CA . GLU A 1 310 ? 11.266 21.391 17.516 1 97.5 310 GLU A CA 1
ATOM 2454 C C . GLU A 1 310 ? 11.844 22.453 16.578 1 97.5 310 GLU A C 1
ATOM 2456 O O . GLU A 1 310 ? 12.031 23.609 16.984 1 97.5 310 GLU A O 1
ATOM 2461 N N . ARG A 1 311 ? 12.07 22.078 15.375 1 96.38 311 ARG A N 1
ATOM 2462 C CA . ARG A 1 311 ? 12.617 23.031 14.414 1 96.38 311 ARG A CA 1
ATOM 2463 C C . ARG A 1 311 ? 11.578 24.078 14.016 1 96.38 311 ARG A C 1
ATOM 2465 O O . ARG A 1 311 ? 11.914 25.234 13.781 1 96.38 311 ARG A O 1
ATOM 2472 N N . ARG A 1 312 ? 10.344 23.656 13.938 1 96.81 312 ARG A N 1
ATOM 2473 C CA . ARG A 1 312 ? 9.258 24.609 13.68 1 96.81 312 ARG A CA 1
ATOM 2474 C C . ARG A 1 312 ? 9.18 25.672 14.766 1 96.81 312 ARG A C 1
ATOM 2476 O O . ARG A 1 312 ? 9.109 26.859 14.477 1 96.81 312 ARG A O 1
ATOM 2483 N N . LYS A 1 313 ? 9.18 25.203 15.977 1 97.38 313 LYS A N 1
ATOM 2484 C CA . LYS A 1 313 ? 9.148 26.109 17.125 1 97.38 313 LYS A CA 1
ATOM 2485 C C . LYS A 1 313 ? 10.328 27.078 17.094 1 97.38 313 LYS A C 1
ATOM 2487 O O . LYS A 1 313 ? 10.148 28.281 17.281 1 97.38 313 LYS A O 1
ATOM 2492 N N . GLN A 1 314 ? 11.477 26.547 16.812 1 97.06 314 GLN A N 1
ATOM 2493 C CA . GLN A 1 314 ? 12.688 27.375 16.766 1 97.06 314 GLN A CA 1
ATOM 2494 C C . GLN A 1 314 ? 12.594 28.422 15.664 1 97.06 314 GLN A C 1
ATOM 2496 O O . GLN A 1 314 ? 12.977 29.578 15.859 1 97.06 314 GLN A O 1
ATOM 2501 N N . LYS A 1 315 ? 12.156 28 14.531 1 96.25 315 LYS A N 1
ATOM 2502 C CA . LYS A 1 315 ? 12.023 28.922 13.406 1 96.25 315 LYS A CA 1
ATOM 2503 C C . LYS A 1 315 ? 11.07 30.062 13.742 1 96.25 315 LYS A C 1
ATOM 2505 O O . LYS A 1 315 ? 11.336 31.219 13.414 1 96.25 315 LYS A O 1
ATOM 2510 N N . ILE A 1 316 ? 9.992 29.75 14.344 1 97.56 316 ILE A N 1
ATOM 2511 C CA . ILE A 1 316 ? 9.008 30.734 14.758 1 97.56 316 ILE A CA 1
ATOM 2512 C C . ILE A 1 316 ? 9.641 31.703 15.758 1 97.56 316 ILE A C 1
ATOM 2514 O O . ILE A 1 316 ? 9.523 32.938 15.602 1 97.56 316 ILE A O 1
ATOM 2518 N N . GLU A 1 317 ? 10.359 31.203 16.688 1 97.69 317 GLU A N 1
ATOM 2519 C CA . GLU A 1 317 ? 11.016 32.031 17.688 1 97.69 317 GLU A CA 1
ATOM 2520 C C . GLU A 1 317 ? 12.109 32.906 17.062 1 97.69 317 GLU A C 1
ATOM 2522 O O . GLU A 1 317 ? 12.281 34.062 17.422 1 97.69 317 GLU A O 1
ATOM 2527 N N . ASP A 1 318 ? 12.805 32.375 16.125 1 97.25 318 ASP A N 1
ATOM 2528 C CA . ASP A 1 318 ? 13.875 33.094 15.43 1 97.25 318 ASP A CA 1
ATOM 2529 C C . ASP A 1 318 ? 13.32 34.281 14.656 1 97.25 318 ASP A C 1
ATOM 2531 O O . ASP A 1 318 ? 14.062 35.219 14.344 1 97.25 318 ASP A O 1
ATOM 2535 N N . HIS A 1 319 ? 12.094 34.312 14.359 1 97.19 319 HIS A N 1
ATOM 2536 C CA . HIS A 1 319 ? 11.492 35.375 13.586 1 97.19 319 HIS A CA 1
ATOM 2537 C C . HIS A 1 319 ? 10.812 36.406 14.5 1 97.19 319 HIS A C 1
ATOM 2539 O O . HIS A 1 319 ? 10.023 37.219 14.031 1 97.19 319 HIS A O 1
ATOM 2545 N N . GLY A 1 320 ? 11.039 36.344 15.734 1 96.69 320 GLY A N 1
ATOM 2546 C CA . GLY A 1 320 ? 10.625 37.375 16.656 1 96.69 320 GLY A CA 1
ATOM 2547 C C . GLY A 1 320 ? 9.281 37.094 17.297 1 96.69 320 GLY A C 1
ATOM 2548 O O . GLY A 1 320 ? 8.57 38.031 17.688 1 96.69 320 GLY A O 1
ATOM 2549 N N . PHE A 1 321 ? 8.914 35.844 17.438 1 98 321 PHE A N 1
ATOM 2550 C CA . PHE A 1 321 ? 7.68 35.469 18.109 1 98 321 PHE A CA 1
ATOM 2551 C C . PHE A 1 321 ? 7.98 34.75 19.422 1 98 321 PHE A C 1
ATOM 2553 O O . PHE A 1 321 ? 9.055 34.156 19.578 1 98 321 PHE A O 1
ATOM 2560 N N . ARG A 1 322 ? 7.078 34.844 20.312 1 96.62 322 ARG A N 1
ATOM 2561 C CA . ARG A 1 322 ? 7.086 34.062 21.531 1 96.62 322 ARG A CA 1
ATOM 2562 C C . ARG A 1 322 ? 6.02 32.969 21.484 1 96.62 322 ARG A C 1
ATOM 2564 O O . ARG A 1 322 ? 4.855 33.25 21.188 1 96.62 322 ARG A O 1
ATOM 2571 N N . VAL A 1 323 ? 6.441 31.734 21.734 1 96.62 323 VAL A N 1
ATOM 2572 C CA . VAL A 1 323 ? 5.488 30.641 21.797 1 96.62 323 VAL A CA 1
ATOM 2573 C C . VAL A 1 323 ? 4.77 30.641 23.141 1 96.62 323 VAL A C 1
ATOM 2575 O O . VAL A 1 323 ? 5.398 30.828 24.188 1 96.62 323 VAL A O 1
ATOM 2578 N N . VAL A 1 324 ? 3.428 30.453 23.047 1 94.12 324 VAL A N 1
ATOM 2579 C CA . VAL A 1 324 ? 2.588 30.578 24.234 1 94.12 324 VAL A CA 1
ATOM 2580 C C . VAL A 1 324 ? 1.962 29.219 24.562 1 94.12 324 VAL A C 1
ATOM 2582 O O . VAL A 1 324 ? 1.574 28.469 23.656 1 94.12 324 VAL A O 1
ATOM 2585 N N . GLN A 1 325 ? 1.938 28.875 25.812 1 91.94 325 GLN A N 1
ATOM 2586 C CA . GLN A 1 325 ? 1.26 27.688 26.297 1 91.94 325 GLN A CA 1
ATOM 2587 C C . GLN A 1 325 ? -0.255 27.875 26.281 1 91.94 325 GLN A C 1
ATOM 2589 O O . GLN A 1 325 ? -0.759 28.906 26.703 1 91.94 325 GLN A O 1
ATOM 2594 N N . VAL A 1 326 ? -0.866 26.984 25.734 1 87.56 326 VAL A N 1
ATOM 2595 C CA . VAL A 1 326 ? -2.326 26.984 25.734 1 87.56 326 VAL A CA 1
ATOM 2596 C C . VAL A 1 326 ? -2.842 25.781 26.531 1 87.56 326 VAL A C 1
ATOM 2598 O O . VAL A 1 326 ? -2.488 24.641 26.234 1 87.56 326 VAL A O 1
ATOM 2601 N N . GLY A 1 327 ? -3.664 26.016 27.469 1 81.56 327 GLY A N 1
ATOM 2602 C CA . GLY A 1 327 ? -4.145 24.938 28.328 1 81.56 327 GLY A CA 1
ATOM 2603 C C . GLY A 1 327 ? -3.045 24.281 29.141 1 81.56 327 GLY A C 1
ATOM 2604 O O . GLY A 1 327 ? -2.227 24.969 29.766 1 81.56 327 GLY A O 1
ATOM 2605 N N . ASP A 1 328 ? -3.102 22.969 29.219 1 81.56 328 ASP A N 1
ATOM 2606 C CA . ASP A 1 328 ? -2.188 22.203 30.062 1 81.56 328 ASP A CA 1
ATOM 2607 C C . ASP A 1 328 ? -1.027 21.641 29.25 1 81.56 328 ASP A C 1
ATOM 2609 O O . ASP A 1 328 ? -0.16 20.953 29.797 1 81.56 328 ASP A O 1
ATOM 2613 N N . LYS A 1 329 ? -0.945 22.062 28.031 1 79.81 329 LYS A N 1
ATOM 2614 C CA . LYS A 1 329 ? 0.093 21.484 27.188 1 79.81 329 LYS A CA 1
ATOM 2615 C C . LYS A 1 329 ? 1.372 22.312 27.234 1 79.81 329 LYS A C 1
ATOM 2617 O O . LYS A 1 329 ? 1.348 23.516 26.984 1 79.81 329 LYS A O 1
ATOM 2622 N N . ASP A 1 330 ? 2.418 21.578 27.562 1 86.81 330 ASP A N 1
ATOM 2623 C CA . ASP A 1 330 ? 3.734 22.203 27.625 1 86.81 330 ASP A CA 1
ATOM 2624 C C . ASP A 1 330 ? 4.27 22.484 26.219 1 86.81 330 ASP A C 1
ATOM 2626 O O . ASP A 1 330 ? 4.176 21.625 25.328 1 86.81 330 ASP A O 1
ATOM 2630 N N . ILE A 1 331 ? 4.863 23.656 26.094 1 88.88 331 ILE A N 1
ATOM 2631 C CA . ILE A 1 331 ? 5.301 24.109 24.781 1 88.88 331 ILE A CA 1
ATOM 2632 C C . ILE A 1 331 ? 6.516 23.297 24.328 1 88.88 331 ILE A C 1
ATOM 2634 O O . ILE A 1 331 ? 6.902 23.328 23.156 1 88.88 331 ILE A O 1
ATOM 2638 N N . ASP A 1 332 ? 7.113 22.516 25.188 1 89.06 332 ASP A N 1
ATOM 2639 C CA . ASP A 1 332 ? 8.281 21.719 24.828 1 89.06 332 ASP A CA 1
ATOM 2640 C C . ASP A 1 332 ? 7.887 20.281 24.531 1 89.06 332 ASP A C 1
ATOM 2642 O O . ASP A 1 332 ? 8.734 19.469 24.141 1 89.06 332 ASP A O 1
ATOM 2646 N N . THR A 1 333 ? 6.574 20 24.641 1 91.25 333 THR A N 1
ATOM 2647 C CA . THR A 1 333 ? 6.059 18.688 24.266 1 91.25 333 THR A CA 1
ATOM 2648 C C . THR A 1 333 ? 5.59 18.672 22.828 1 91.25 333 THR A C 1
ATOM 2650 O O . THR A 1 333 ? 4.867 19.578 22.391 1 91.25 333 THR A O 1
ATOM 2653 N N . ILE A 1 334 ? 6.047 17.672 22.141 1 89.94 334 ILE A N 1
ATOM 2654 C CA . ILE A 1 334 ? 5.648 17.531 20.75 1 89.94 334 ILE A CA 1
ATOM 2655 C C . ILE A 1 334 ? 4.129 17.469 20.656 1 89.94 334 ILE A C 1
ATOM 2657 O O . ILE A 1 334 ? 3.484 16.656 21.328 1 89.94 334 ILE A O 1
ATOM 2661 N N . GLN A 1 335 ? 3.623 18.344 19.828 1 89.38 335 GLN A N 1
ATOM 2662 C CA . GLN A 1 335 ? 2.176 18.469 19.688 1 89.38 335 GLN A CA 1
ATOM 2663 C C . GLN A 1 335 ? 1.798 19.062 18.328 1 89.38 335 GLN A C 1
ATOM 2665 O O . GLN A 1 335 ? 2.664 19.531 17.594 1 89.38 335 GLN A O 1
ATOM 2670 N N . GLU A 1 336 ? 0.514 19.047 17.906 1 90 336 GLU A N 1
ATOM 2671 C CA . GLU A 1 336 ? 0.027 19.453 16.578 1 90 336 GLU A CA 1
ATOM 2672 C C . GLU A 1 336 ? -0.024 20.969 16.453 1 90 336 GLU A C 1
ATOM 2674 O O . GLU A 1 336 ? 0.141 21.5 15.352 1 90 336 GLU A O 1
ATOM 2679 N N . GLY A 1 337 ? -0.099 21.75 17.562 1 92.88 337 GLY A N 1
ATOM 2680 C CA . GLY A 1 337 ? -0.291 23.188 17.484 1 92.88 337 GLY A CA 1
ATOM 2681 C C . GLY A 1 337 ? 0.769 23.969 18.234 1 92.88 337 GLY A C 1
ATOM 2682 O O . GLY A 1 337 ? 1.184 23.578 19.328 1 92.88 337 GLY A O 1
ATOM 2683 N N . ILE A 1 338 ? 1.283 25.062 17.578 1 95.81 338 ILE A N 1
ATOM 2684 C CA . ILE A 1 338 ? 2.129 26.062 18.234 1 95.81 338 ILE A CA 1
ATOM 2685 C C . ILE A 1 338 ? 1.438 27.422 18.203 1 95.81 338 ILE A C 1
ATOM 2687 O O . ILE A 1 338 ? 1.209 27.984 17.125 1 95.81 338 ILE A O 1
ATOM 2691 N N . VAL A 1 339 ? 1.079 27.891 19.344 1 96.31 339 VAL A N 1
ATOM 2692 C CA . VAL A 1 339 ? 0.49 29.219 19.469 1 96.31 339 VAL A CA 1
ATOM 2693 C C . VAL A 1 339 ? 1.577 30.234 19.797 1 96.31 339 VAL A C 1
ATOM 2695 O O . VAL A 1 339 ? 2.453 29.969 20.625 1 96.31 339 VAL A O 1
ATOM 2698 N N . PHE A 1 340 ? 1.552 31.359 19.031 1 97.19 340 PHE A N 1
ATOM 2699 C CA . PHE A 1 340 ? 2.639 32.312 19.234 1 97.19 340 PHE A CA 1
ATOM 2700 C C . PHE A 1 340 ? 2.154 33.75 19.062 1 97.19 340 PHE A C 1
ATOM 2702 O O . PHE A 1 340 ? 1.108 33.969 18.453 1 97.19 340 PHE A O 1
ATOM 2709 N N . GLN A 1 341 ? 2.883 34.656 19.641 1 96.12 341 GLN A N 1
ATOM 2710 C CA . GLN A 1 341 ? 2.598 36.094 19.609 1 96.12 341 GLN A CA 1
ATOM 2711 C C . GLN A 1 341 ? 3.867 36.906 19.375 1 96.12 341 GLN A C 1
ATOM 2713 O O . GLN A 1 341 ? 4.973 36.406 19.641 1 96.12 341 GLN A O 1
ATOM 2718 N N . LYS A 1 342 ? 3.602 38.031 18.812 1 94.25 342 LYS A N 1
ATOM 2719 C CA . LYS A 1 342 ? 4.727 38.938 18.562 1 94.25 342 LYS A CA 1
ATOM 2720 C C . LYS A 1 342 ? 5.414 39.344 19.859 1 94.25 342 LYS A C 1
ATOM 2722 O O . LYS A 1 342 ? 4.754 39.531 20.891 1 94.25 342 LYS A O 1
ATOM 2727 N N . LEU A 1 343 ? 6.742 39.406 19.766 1 89.56 343 LEU A N 1
ATOM 2728 C CA . LEU A 1 343 ? 7.504 39.938 20.891 1 89.56 343 LEU A CA 1
ATOM 2729 C C . LEU A 1 343 ? 7.426 41.469 20.906 1 89.56 343 LEU A C 1
ATOM 2731 O O . LEU A 1 343 ? 7.324 42.094 19.859 1 89.56 343 LEU A O 1
ATOM 2735 N N . MET B 1 1 ? -15.234 -23.625 22.078 1 25.83 1 MET B N 1
ATOM 2736 C CA . MET B 1 1 ? -14.891 -22.266 22.469 1 25.83 1 MET B CA 1
ATOM 2737 C C . MET B 1 1 ? -14.305 -21.484 21.281 1 25.83 1 MET B C 1
ATOM 2739 O O . MET B 1 1 ? -13.375 -21.969 20.625 1 25.83 1 MET B O 1
ATOM 2743 N N . ALA B 1 2 ? -15.078 -20.719 20.5 1 34.62 2 ALA B N 1
ATOM 2744 C CA . ALA B 1 2 ? -14.656 -20.016 19.297 1 34.62 2 ALA B CA 1
ATOM 2745 C C . ALA B 1 2 ? -13.266 -19.406 19.469 1 34.62 2 ALA B C 1
ATOM 2747 O O . ALA B 1 2 ? -13.008 -18.688 20.438 1 34.62 2 ALA B O 1
ATOM 2748 N N . SER B 1 3 ? -12.297 -19.891 19.203 1 41.44 3 SER B N 1
ATOM 2749 C CA . SER B 1 3 ? -10.961 -19.312 19.328 1 41.44 3 SER B CA 1
ATOM 2750 C C . SER B 1 3 ? -10.945 -17.859 18.906 1 41.44 3 SER B C 1
ATOM 2752 O O . SER B 1 3 ? -11.164 -17.547 17.734 1 41.44 3 SER B O 1
ATOM 2754 N N . SER B 1 4 ? -11.602 -16.953 19.5 1 50.31 4 SER B N 1
ATOM 2755 C CA . SER B 1 4 ? -11.914 -15.531 19.344 1 50.31 4 SER B CA 1
ATOM 2756 C C . SER B 1 4 ? -10.656 -14.719 19.062 1 50.31 4 SER B C 1
ATOM 2758 O O . SER B 1 4 ? -9.914 -14.375 19.984 1 50.31 4 SER B O 1
ATOM 2760 N N . THR B 1 5 ? -9.844 -15.047 18 1 65.69 5 THR B N 1
ATOM 2761 C CA . THR B 1 5 ? -8.562 -14.375 17.797 1 65.69 5 THR B CA 1
ATOM 2762 C C . THR B 1 5 ? -8.758 -12.867 17.719 1 65.69 5 THR B C 1
ATOM 2764 O O . THR B 1 5 ? -9.727 -12.383 17.125 1 65.69 5 THR B O 1
ATOM 2767 N N . THR B 1 6 ? -8.25 -12.18 18.641 1 83.62 6 THR B N 1
ATOM 2768 C CA . THR B 1 6 ? -8.18 -10.727 18.734 1 83.62 6 THR B CA 1
ATOM 2769 C C . THR B 1 6 ? -7.758 -10.125 17.391 1 83.62 6 THR B C 1
ATOM 2771 O O . THR B 1 6 ? -6.723 -10.5 16.844 1 83.62 6 THR B O 1
ATOM 2774 N N . PRO B 1 7 ? -8.703 -9.398 16.797 1 92.06 7 PRO B N 1
ATOM 2775 C CA . PRO B 1 7 ? -8.352 -8.773 15.516 1 92.06 7 PRO B CA 1
ATOM 2776 C C . PRO B 1 7 ? -7.082 -7.934 15.602 1 92.06 7 PRO B C 1
ATOM 2778 O O . PRO B 1 7 ? -6.766 -7.391 16.656 1 92.06 7 PRO B O 1
ATOM 2781 N N . ARG B 1 8 ? -6.355 -7.953 14.555 1 95.62 8 ARG B N 1
ATOM 2782 C CA . ARG B 1 8 ? -5.223 -7.043 14.445 1 95.62 8 ARG B CA 1
ATOM 2783 C C . ARG B 1 8 ? -5.688 -5.594 14.344 1 95.62 8 ARG B C 1
ATOM 2785 O O . ARG B 1 8 ? -6.867 -5.332 14.102 1 95.62 8 ARG B O 1
ATOM 2792 N N . ALA B 1 9 ? -4.797 -4.652 14.625 1 96.69 9 ALA B N 1
ATOM 2793 C CA . ALA B 1 9 ? -5.121 -3.227 14.648 1 96.69 9 ALA B CA 1
ATOM 2794 C C . ALA B 1 9 ? -5.23 -2.672 13.227 1 96.69 9 ALA B C 1
ATOM 2796 O O . ALA B 1 9 ? -4.246 -2.668 12.484 1 96.69 9 ALA B O 1
ATOM 2797 N N . LEU B 1 10 ? -6.453 -2.238 12.898 1 98 10 LEU B N 1
ATOM 2798 C CA . LEU B 1 10 ? -6.711 -1.7 11.57 1 98 10 LEU B CA 1
ATOM 2799 C C . LEU B 1 10 ? -5.852 -0.468 11.305 1 98 10 LEU B C 1
ATOM 2801 O O . LEU B 1 10 ? -5.34 -0.29 10.195 1 98 10 LEU B O 1
ATOM 2805 N N . ASP B 1 11 ? -5.66 0.422 12.312 1 97.88 11 ASP B N 1
ATOM 2806 C CA . ASP B 1 11 ? -4.848 1.627 12.164 1 97.88 11 ASP B CA 1
ATOM 2807 C C . ASP B 1 11 ? -3.402 1.276 11.828 1 97.88 11 ASP B C 1
ATOM 2809 O O . ASP B 1 11 ? -2.805 1.88 10.938 1 97.88 11 ASP B O 1
ATOM 2813 N N . GLN B 1 12 ? -2.92 0.278 12.461 1 98.12 12 GLN B N 1
ATOM 2814 C CA . GLN B 1 12 ? -1.539 -0.119 12.203 1 98.12 12 GLN B CA 1
ATOM 2815 C C . GLN B 1 12 ? -1.395 -0.76 10.828 1 98.12 12 GLN B C 1
ATOM 2817 O O . GLN B 1 12 ? -0.377 -0.579 10.156 1 98.12 12 GLN B O 1
ATOM 2822 N N . LEU B 1 13 ? -2.4 -1.57 10.406 1 98.5 13 LEU B N 1
ATOM 2823 C CA . LEU B 1 13 ? -2.369 -2.139 9.062 1 98.5 13 LEU B CA 1
ATOM 2824 C C . LEU B 1 13 ? -2.227 -1.043 8.008 1 98.5 13 LEU B C 1
ATOM 2826 O O . LEU B 1 13 ? -1.421 -1.165 7.086 1 98.5 13 LEU B O 1
ATOM 2830 N N . VAL B 1 14 ? -2.973 0.007 8.148 1 98.62 14 VAL B N 1
ATOM 2831 C CA . VAL B 1 14 ? -2.969 1.088 7.168 1 98.62 14 VAL B CA 1
ATOM 2832 C C . VAL B 1 14 ? -1.638 1.834 7.23 1 98.62 14 VAL B C 1
ATOM 2834 O O . VAL B 1 14 ? -1.048 2.148 6.191 1 98.62 14 VAL B O 1
ATOM 2837 N N . ARG B 1 15 ? -1.103 2.09 8.461 1 98.69 15 ARG B N 1
ATOM 2838 C CA . ARG B 1 15 ? 0.21 2.715 8.594 1 98.69 15 ARG B CA 1
ATOM 2839 C C . ARG B 1 15 ? 1.29 1.868 7.93 1 98.69 15 ARG B C 1
ATOM 2841 O O . ARG B 1 15 ? 2.186 2.4 7.27 1 98.69 15 ARG B O 1
ATOM 2848 N N . ASP B 1 16 ? 1.165 0.562 8.109 1 98.69 16 ASP B N 1
ATOM 2849 C CA . ASP B 1 16 ? 2.131 -0.341 7.488 1 98.69 16 ASP B CA 1
ATOM 2850 C C . ASP B 1 16 ? 2 -0.33 5.969 1 98.69 16 ASP B C 1
ATOM 2852 O O . ASP B 1 16 ? 2.992 -0.487 5.254 1 98.69 16 ASP B O 1
ATOM 2856 N N . GLY B 1 17 ? 0.742 -0.173 5.492 1 98.75 17 GLY B N 1
ATOM 2857 C CA . GLY B 1 17 ? 0.547 0.005 4.062 1 98.75 17 GLY B CA 1
ATOM 2858 C C . GLY B 1 17 ? 1.319 1.183 3.498 1 98.75 17 GLY B C 1
ATOM 2859 O O . GLY B 1 17 ? 1.984 1.059 2.467 1 98.75 17 GLY B O 1
ATOM 2860 N N . LEU B 1 18 ? 1.308 2.279 4.18 1 98.75 18 LEU B N 1
ATOM 2861 C CA . LEU B 1 18 ? 2.035 3.475 3.77 1 98.75 18 LEU B CA 1
ATOM 2862 C C . LEU B 1 18 ? 3.541 3.244 3.832 1 98.75 18 LEU B C 1
ATOM 2864 O O . LEU B 1 18 ? 4.266 3.596 2.9 1 98.75 18 LEU B O 1
ATOM 2868 N N . SER B 1 19 ? 3.986 2.602 4.879 1 98.75 19 SER B N 1
ATOM 2869 C CA . SER B 1 19 ? 5.414 2.344 5.051 1 98.75 19 SER B CA 1
ATOM 2870 C C . SER B 1 19 ? 5.93 1.372 3.996 1 98.75 19 SER B C 1
ATOM 2872 O O . SER B 1 19 ? 7.07 1.489 3.543 1 98.75 19 SER B O 1
ATOM 2874 N N . SER B 1 20 ? 5.102 0.386 3.666 1 98.81 20 SER B N 1
ATOM 2875 C CA . SER B 1 20 ? 5.484 -0.554 2.619 1 98.81 20 SER B CA 1
ATOM 2876 C C . SER B 1 20 ? 5.684 0.157 1.283 1 98.81 20 SER B C 1
ATOM 2878 O O . SER B 1 20 ? 6.582 -0.193 0.515 1 98.81 20 SER B O 1
ATOM 2880 N N . LEU B 1 21 ? 4.824 1.102 1.023 1 98.69 21 LEU B N 1
ATOM 2881 C CA . LEU B 1 21 ? 4.949 1.894 -0.195 1 98.69 21 LEU B CA 1
ATOM 2882 C C . LEU B 1 21 ? 6.254 2.682 -0.199 1 98.69 21 LEU B C 1
ATOM 2884 O O . LEU B 1 21 ? 6.914 2.789 -1.233 1 98.69 21 LEU B O 1
ATOM 2888 N N . VAL B 1 22 ? 6.629 3.23 0.953 1 98.88 22 VAL B N 1
ATOM 2889 C CA . VAL B 1 22 ? 7.883 3.963 1.102 1 98.88 22 VAL B CA 1
ATOM 2890 C C . VAL B 1 22 ? 9.062 3.031 0.827 1 98.88 22 VAL B C 1
ATOM 2892 O O . VAL B 1 22 ? 10 3.402 0.121 1 98.88 22 VAL B O 1
ATOM 2895 N N . PHE B 1 23 ? 9 1.83 1.391 1 98.81 23 PHE B N 1
ATOM 2896 C CA . PHE B 1 23 ? 10.062 0.855 1.182 1 98.81 23 PHE B CA 1
ATOM 2897 C C . PHE B 1 23 ? 10.164 0.47 -0.29 1 98.81 23 PHE B C 1
ATOM 2899 O O . PHE B 1 23 ? 11.266 0.372 -0.837 1 98.81 23 PHE B O 1
ATOM 2906 N N . ALA B 1 24 ? 9 0.257 -0.941 1 98.56 24 ALA B N 1
ATOM 2907 C CA . ALA B 1 24 ? 8.953 -0.055 -2.367 1 98.56 24 ALA B CA 1
ATOM 2908 C C . ALA B 1 24 ? 9.648 1.022 -3.191 1 98.56 24 ALA B C 1
ATOM 2910 O O . ALA B 1 24 ? 10.414 0.714 -4.109 1 98.56 24 ALA B O 1
ATOM 2911 N N . PHE B 1 25 ? 9.406 2.248 -2.861 1 98.75 25 PHE B N 1
ATOM 2912 C CA . PHE B 1 25 ? 10.016 3.365 -3.574 1 98.75 25 PHE B CA 1
ATOM 2913 C C . PHE B 1 25 ? 11.531 3.322 -3.445 1 98.75 25 PHE B C 1
ATOM 2915 O O . PHE B 1 25 ? 12.25 3.488 -4.434 1 98.75 25 PHE B O 1
ATOM 2922 N N . GLY B 1 26 ? 12.008 3.121 -2.205 1 98.62 26 GLY B N 1
ATOM 2923 C CA . GLY B 1 26 ? 13.445 3.033 -1.984 1 98.62 26 GLY B CA 1
ATOM 2924 C C . GLY B 1 26 ? 14.094 1.896 -2.746 1 98.62 26 GLY B C 1
ATOM 2925 O O . GLY B 1 26 ? 15.203 2.045 -3.266 1 98.62 26 GLY B O 1
ATOM 2926 N N . TYR B 1 27 ? 13.406 0.775 -2.77 1 97.94 27 TYR B N 1
ATOM 2927 C CA . TYR B 1 27 ? 13.938 -0.365 -3.508 1 97.94 27 TYR B CA 1
ATOM 2928 C C . TYR B 1 27 ? 13.992 -0.073 -5.004 1 97.94 27 TYR B C 1
ATOM 2930 O O . TYR B 1 27 ? 15.016 -0.292 -5.652 1 97.94 27 TYR B O 1
ATOM 2938 N N . GLN B 1 28 ? 12.922 0.446 -5.52 1 96 28 GLN B N 1
ATOM 2939 C CA . GLN B 1 28 ? 12.789 0.696 -6.949 1 96 28 GLN B CA 1
ATOM 2940 C C . GLN B 1 28 ? 13.805 1.74 -7.418 1 96 28 GLN B C 1
ATOM 2942 O O . GLN B 1 28 ? 14.297 1.673 -8.547 1 96 28 GLN B O 1
ATOM 2947 N N . THR B 1 29 ? 14.18 2.67 -6.586 1 97.19 29 THR B N 1
ATOM 2948 C CA . THR B 1 29 ? 14.992 3.797 -7.023 1 97.19 29 THR B CA 1
ATOM 2949 C C . THR B 1 29 ? 16.469 3.561 -6.688 1 97.19 29 THR B C 1
ATOM 2951 O O . THR B 1 29 ? 17.312 4.402 -6.98 1 97.19 29 THR B O 1
ATOM 2954 N N . GLY B 1 30 ? 16.719 2.492 -5.965 1 97.69 30 GLY B N 1
ATOM 2955 C CA . GLY B 1 30 ? 18.109 2.137 -5.73 1 97.69 30 GLY B CA 1
ATOM 2956 C C . GLY B 1 30 ? 18.609 2.572 -4.367 1 97.69 30 GLY B C 1
ATOM 2957 O O . GLY B 1 30 ? 19.781 2.342 -4.023 1 97.69 30 GLY B O 1
ATOM 2958 N N . ILE B 1 31 ? 17.812 3.188 -3.531 1 98.62 31 ILE B N 1
ATOM 2959 C CA . ILE B 1 31 ? 18.219 3.605 -2.193 1 98.62 31 ILE B CA 1
ATOM 2960 C C . ILE B 1 31 ? 18.531 2.377 -1.345 1 98.62 31 ILE B C 1
ATOM 2962 O O . ILE B 1 31 ? 19.531 2.357 -0.616 1 98.62 31 ILE B O 1
ATOM 2966 N N . VAL B 1 32 ? 17.703 1.317 -1.409 1 98.69 32 VAL B N 1
ATOM 2967 C CA . VAL B 1 32 ? 17.922 0.093 -0.647 1 98.69 32 VAL B CA 1
ATOM 2968 C C . VAL B 1 32 ? 19.219 -0.577 -1.107 1 98.69 32 VAL B C 1
ATOM 2970 O O . VAL B 1 32 ? 20 -1.051 -0.286 1 98.69 32 VAL B O 1
ATOM 2973 N N . ASP B 1 33 ? 19.469 -0.588 -2.422 1 98.19 33 ASP B N 1
ATOM 2974 C CA . ASP B 1 33 ? 20.719 -1.135 -2.945 1 98.19 33 ASP B CA 1
ATOM 2975 C C . ASP B 1 33 ? 21.922 -0.377 -2.395 1 98.19 33 ASP B C 1
ATOM 2977 O O . ASP B 1 33 ? 22.906 -0.988 -1.998 1 98.19 33 ASP B O 1
ATOM 2981 N N . ALA B 1 34 ? 21.859 0.936 -2.408 1 98.62 34 ALA B N 1
ATOM 2982 C CA . ALA B 1 34 ? 22.906 1.765 -1.838 1 98.62 34 ALA B CA 1
ATOM 2983 C C . ALA B 1 34 ? 23.109 1.46 -0.355 1 98.62 34 ALA B C 1
ATOM 2985 O O . ALA B 1 34 ? 24.25 1.411 0.13 1 98.62 34 ALA B O 1
ATOM 2986 N N . PHE B 1 35 ? 21.969 1.304 0.333 1 98.56 35 PHE B N 1
ATOM 2987 C CA . PHE B 1 35 ? 22.016 1.011 1.762 1 98.56 35 PHE B CA 1
ATOM 2988 C C . PHE B 1 35 ? 22.703 -0.325 2.018 1 98.56 35 PHE B C 1
ATOM 2990 O O . PHE B 1 35 ? 23.484 -0.457 2.963 1 98.56 35 PHE B O 1
ATOM 2997 N N . ILE B 1 36 ? 22.453 -1.32 1.203 1 97.94 36 ILE B N 1
ATOM 2998 C CA . ILE B 1 36 ? 23.078 -2.637 1.289 1 97.94 36 ILE B CA 1
ATOM 2999 C C . ILE B 1 36 ? 24.578 -2.506 1.096 1 97.94 36 ILE B C 1
ATOM 3001 O O . ILE B 1 36 ? 25.359 -3.209 1.744 1 97.94 36 ILE B O 1
ATOM 3005 N N . ASN B 1 37 ? 25.031 -1.565 0.336 1 97.88 37 ASN B N 1
ATOM 3006 C CA . ASN B 1 37 ? 26.406 -1.542 -0.131 1 97.88 37 ASN B CA 1
ATOM 3007 C C . ASN B 1 37 ? 27.234 -0.487 0.604 1 97.88 37 ASN B C 1
ATOM 3009 O O . ASN B 1 37 ? 28.453 -0.409 0.428 1 97.88 37 ASN B O 1
ATOM 3013 N N . VAL B 1 38 ? 26.609 0.36 1.305 1 98 38 VAL B N 1
ATOM 3014 C CA . VAL B 1 38 ? 27.344 1.342 2.1 1 98 38 VAL B CA 1
ATOM 3015 C C . VAL B 1 38 ? 27.812 0.706 3.408 1 98 38 VAL B C 1
ATOM 3017 O O . VAL B 1 38 ? 27.172 -0.219 3.916 1 98 38 VAL B O 1
ATOM 3020 N N . ARG B 1 39 ? 28.922 1.129 3.971 1 97.31 39 ARG B N 1
ATOM 3021 C CA . ARG B 1 39 ? 29.344 0.663 5.285 1 97.31 39 ARG B CA 1
ATOM 3022 C C . ARG B 1 39 ? 28.375 1.112 6.367 1 97.31 39 ARG B C 1
ATOM 3024 O O . ARG B 1 39 ? 28.109 2.309 6.52 1 97.31 39 ARG B O 1
ATOM 3031 N N . GLN B 1 40 ? 27.812 0.195 7.105 1 96.5 40 GLN B N 1
ATOM 3032 C CA . GLN B 1 40 ? 26.828 0.505 8.133 1 96.5 40 GLN B CA 1
ATOM 3033 C C . GLN B 1 40 ? 27.406 0.346 9.531 1 96.5 40 GLN B C 1
ATOM 3035 O O . GLN B 1 40 ? 28.281 -0.503 9.75 1 96.5 40 GLN B O 1
ATOM 3040 N N . PRO B 1 41 ? 26.969 1.032 10.477 1 97.75 41 PRO B N 1
ATOM 3041 C CA . PRO B 1 41 ? 25.984 2.109 10.359 1 97.75 41 PRO B CA 1
ATOM 3042 C C . PRO B 1 41 ? 26.516 3.32 9.602 1 97.75 41 PRO B C 1
ATOM 3044 O O . PRO B 1 41 ? 27.734 3.57 9.602 1 97.75 41 PRO B O 1
ATOM 3047 N N . CYS B 1 42 ? 25.672 4.105 8.914 1 98.69 42 CYS B N 1
ATOM 3048 C CA . CYS B 1 42 ? 26.094 5.234 8.086 1 98.69 42 CYS B CA 1
ATOM 3049 C C . CYS B 1 42 ? 25.25 6.469 8.383 1 98.69 42 CYS B C 1
ATOM 3051 O O . CYS B 1 42 ? 24.203 6.371 9.031 1 98.69 42 CYS B O 1
ATOM 3053 N N . THR B 1 43 ? 25.703 7.625 7.996 1 98.62 43 THR B N 1
ATOM 3054 C CA . THR B 1 43 ? 24.938 8.867 8.078 1 98.62 43 THR B CA 1
ATOM 3055 C C . THR B 1 43 ? 24.016 9.016 6.867 1 98.62 43 THR B C 1
ATOM 3057 O O . THR B 1 43 ? 24.172 8.305 5.871 1 98.62 43 THR B O 1
ATOM 3060 N N . ALA B 1 44 ? 23.062 9.906 7.016 1 98.5 44 ALA B N 1
ATOM 3061 C CA . ALA B 1 44 ? 22.203 10.211 5.875 1 98.5 44 ALA B CA 1
ATOM 3062 C C . ALA B 1 44 ? 23.031 10.727 4.695 1 98.5 44 ALA B C 1
ATOM 3064 O O . ALA B 1 44 ? 22.719 10.438 3.539 1 98.5 44 ALA B O 1
ATOM 3065 N N . GLU B 1 45 ? 24.047 11.5 4.961 1 98.44 45 GLU B N 1
ATOM 3066 C CA . GLU B 1 45 ? 24.922 12.055 3.93 1 98.44 45 GLU B CA 1
ATOM 3067 C C . GLU B 1 45 ? 25.641 10.953 3.164 1 98.44 45 GLU B C 1
ATOM 3069 O O . GLU B 1 45 ? 25.719 10.992 1.936 1 98.44 45 GLU B O 1
ATOM 3074 N N . GLU B 1 46 ? 26.188 9.992 3.906 1 98.75 46 GLU B N 1
ATOM 3075 C CA . GLU B 1 46 ? 26.891 8.875 3.275 1 98.75 46 GLU B CA 1
ATOM 3076 C C . GLU B 1 46 ? 25.938 8.078 2.373 1 98.75 46 GLU B C 1
ATOM 3078 O O . GLU B 1 46 ? 26.312 7.695 1.263 1 98.75 46 GLU B O 1
ATOM 3083 N N . LEU B 1 47 ? 24.734 7.84 2.875 1 98.69 47 LEU B N 1
ATOM 3084 C CA . LEU B 1 47 ? 23.75 7.102 2.08 1 98.69 47 LEU B CA 1
ATOM 3085 C C . LEU B 1 47 ? 23.344 7.898 0.851 1 98.69 47 LEU B C 1
ATOM 3087 O O . LEU B 1 47 ? 23.188 7.34 -0.237 1 98.69 47 LEU B O 1
ATOM 3091 N N . SER B 1 48 ? 23.156 9.195 1.054 1 98.38 48 SER B N 1
ATOM 3092 C CA . SER B 1 48 ? 22.812 10.078 -0.058 1 98.38 48 SER B CA 1
ATOM 3093 C C . SER B 1 48 ? 23.859 10.023 -1.154 1 98.38 48 SER B C 1
ATOM 3095 O O . SER B 1 48 ? 23.531 9.891 -2.336 1 98.38 48 SER B O 1
ATOM 3097 N N . GLN B 1 49 ? 25.078 10.094 -0.814 1 98.19 49 GLN B N 1
ATOM 3098 C CA . GLN B 1 49 ? 26.172 10.039 -1.771 1 98.19 49 GLN B CA 1
ATOM 3099 C C . GLN B 1 49 ? 26.219 8.695 -2.494 1 98.19 49 GLN B C 1
ATOM 3101 O O . GLN B 1 49 ? 26.344 8.648 -3.719 1 98.19 49 GLN B O 1
ATOM 3106 N N . LYS B 1 50 ? 26.109 7.621 -1.755 1 98.25 50 LYS B N 1
ATOM 3107 C CA . LYS B 1 50 ? 26.156 6.285 -2.34 1 98.25 50 LYS B CA 1
ATOM 3108 C C . LYS B 1 50 ? 24.984 6.059 -3.293 1 98.25 50 LYS B C 1
ATOM 3110 O O . LYS B 1 50 ? 25.156 5.422 -4.34 1 98.25 50 LYS B O 1
ATOM 3115 N N . ALA B 1 51 ? 23.781 6.574 -2.92 1 98 51 ALA B N 1
ATOM 3116 C CA . ALA B 1 51 ? 22.562 6.359 -3.693 1 98 51 ALA B CA 1
ATOM 3117 C C . ALA B 1 51 ? 22.484 7.316 -4.879 1 98 51 ALA B C 1
ATOM 3119 O O . ALA B 1 51 ? 21.703 7.109 -5.809 1 98 51 ALA B O 1
ATOM 3120 N N . GLY B 1 52 ? 23.297 8.352 -4.832 1 97.56 52 GLY B N 1
ATOM 3121 C CA . GLY B 1 52 ? 23.188 9.375 -5.852 1 97.56 52 GLY B CA 1
ATOM 3122 C C . GLY B 1 52 ? 21.875 10.117 -5.82 1 97.56 52 GLY B C 1
ATOM 3123 O O . GLY B 1 52 ? 21.25 10.344 -6.859 1 97.56 52 GLY B O 1
ATOM 3124 N N . LYS B 1 53 ? 21.359 10.414 -4.605 1 97.81 53 LYS B N 1
ATOM 3125 C CA . LYS B 1 53 ? 20.078 11.094 -4.414 1 97.81 53 LYS B CA 1
ATOM 3126 C C . LYS B 1 53 ? 20.234 12.305 -3.504 1 97.81 53 LYS B C 1
ATOM 3128 O O . LYS B 1 53 ? 21.188 12.398 -2.738 1 97.81 53 LYS B O 1
ATOM 3133 N N . LYS B 1 54 ? 19.375 13.273 -3.609 1 96.25 54 LYS B N 1
ATOM 3134 C CA . LYS B 1 54 ? 19.406 14.492 -2.807 1 96.25 54 LYS B CA 1
ATOM 3135 C C . LYS B 1 54 ? 19.266 14.18 -1.32 1 96.25 54 LYS B C 1
ATOM 3137 O O . LYS B 1 54 ? 18.406 13.391 -0.923 1 96.25 54 LYS B O 1
ATOM 3142 N N . LEU B 1 55 ? 20.062 14.766 -0.519 1 96.62 55 LEU B N 1
ATOM 3143 C CA . LEU B 1 55 ? 20.188 14.484 0.906 1 96.62 55 LEU B CA 1
ATOM 3144 C C . LEU B 1 55 ? 18.859 14.648 1.623 1 96.62 55 LEU B C 1
ATOM 3146 O O . LEU B 1 55 ? 18.484 13.805 2.439 1 96.62 55 LEU B O 1
ATOM 3150 N N . ARG B 1 56 ? 18.109 15.664 1.342 1 95.81 56 ARG B N 1
ATOM 3151 C CA . ARG B 1 56 ? 16.891 15.938 2.088 1 95.81 56 ARG B CA 1
ATOM 3152 C C . ARG B 1 56 ? 15.852 14.836 1.871 1 95.81 56 ARG B C 1
ATOM 3154 O O . ARG B 1 56 ? 15.117 14.477 2.793 1 95.81 56 ARG B O 1
ATOM 3161 N N . TYR B 1 57 ? 15.75 14.352 0.66 1 97.56 57 TYR B N 1
ATOM 3162 C CA . TYR B 1 57 ? 14.828 13.25 0.378 1 97.56 57 TYR B CA 1
ATOM 3163 C C . TYR B 1 57 ? 15.266 11.977 1.093 1 97.56 57 TYR B C 1
ATOM 3165 O O . TYR B 1 57 ? 14.43 11.234 1.604 1 97.56 57 TYR B O 1
ATOM 3173 N N . ILE B 1 58 ? 16.562 11.727 1.164 1 98.44 58 ILE B N 1
ATOM 3174 C CA . ILE B 1 58 ? 17.094 10.57 1.884 1 98.44 58 ILE B CA 1
ATOM 3175 C C . ILE B 1 58 ? 16.75 10.688 3.367 1 98.44 58 ILE B C 1
ATOM 3177 O O . ILE B 1 58 ? 16.344 9.703 3.996 1 98.44 58 ILE B O 1
ATOM 3181 N N . GLN B 1 59 ? 16.875 11.859 3.865 1 98.19 59 GLN B N 1
ATOM 3182 C CA . GLN B 1 59 ? 16.547 12.086 5.273 1 98.19 59 GLN B CA 1
ATOM 3183 C C . GLN B 1 59 ? 15.086 11.781 5.559 1 98.19 59 GLN B C 1
ATOM 3185 O O . GLN B 1 59 ? 14.758 11.156 6.57 1 98.19 59 GLN B O 1
ATOM 3190 N N . GLU B 1 60 ? 14.195 12.281 4.676 1 98.44 60 GLU B N 1
ATOM 3191 C CA . GLU B 1 60 ? 12.773 12.008 4.859 1 98.44 60 GLU B CA 1
ATOM 3192 C C . GLU B 1 60 ? 12.484 10.516 4.738 1 98.44 60 GLU B C 1
ATOM 3194 O O . GLU B 1 60 ? 11.711 9.969 5.527 1 98.44 60 GLU B O 1
ATOM 3199 N N . TRP B 1 61 ? 13.109 9.844 3.736 1 98.81 61 TRP B N 1
ATOM 3200 C CA . TRP B 1 61 ? 12.945 8.406 3.537 1 98.81 61 TRP B CA 1
ATOM 3201 C C . TRP B 1 61 ? 13.398 7.633 4.77 1 98.81 61 TRP B C 1
ATOM 3203 O O . TRP B 1 61 ? 12.703 6.73 5.238 1 98.81 61 TRP B O 1
ATOM 3213 N N . LEU B 1 62 ? 14.539 8.008 5.344 1 98.81 62 LEU B N 1
ATOM 3214 C CA . LEU B 1 62 ? 15.07 7.387 6.551 1 98.81 62 LEU B CA 1
ATOM 3215 C C . LEU B 1 62 ? 14.125 7.598 7.73 1 98.81 62 LEU B C 1
ATOM 3217 O O . LEU B 1 62 ? 13.867 6.664 8.492 1 98.81 62 LEU B O 1
ATOM 3221 N N . GLY B 1 63 ? 13.578 8.828 7.879 1 98.62 63 GLY B N 1
ATOM 3222 C CA . GLY B 1 63 ? 12.633 9.094 8.953 1 98.62 63 GLY B CA 1
ATOM 3223 C C . GLY B 1 63 ? 11.414 8.188 8.906 1 98.62 63 GLY B C 1
ATOM 3224 O O . GLY B 1 63 ? 10.961 7.691 9.938 1 98.62 63 GLY B O 1
ATOM 3225 N N . CYS B 1 64 ? 10.883 7.961 7.703 1 98.81 64 CYS B N 1
ATOM 3226 C CA . CYS B 1 64 ? 9.742 7.07 7.512 1 98.81 64 CYS B CA 1
ATOM 3227 C C . CYS B 1 64 ? 10.047 5.672 8.039 1 98.81 64 CYS B C 1
ATOM 3229 O O . CYS B 1 64 ? 9.258 5.105 8.805 1 98.81 64 CYS B O 1
ATOM 3231 N N . LEU B 1 65 ? 11.227 5.152 7.68 1 98.75 65 LEU B N 1
ATOM 3232 C CA . LEU B 1 65 ? 11.5 3.744 7.938 1 98.75 65 LEU B CA 1
ATOM 3233 C C . LEU B 1 65 ? 12.039 3.545 9.352 1 98.75 65 LEU B C 1
ATOM 3235 O O . LEU B 1 65 ? 11.977 2.439 9.891 1 98.75 65 LEU B O 1
ATOM 3239 N N . VAL B 1 66 ? 12.594 4.598 9.977 1 98.56 66 VAL B N 1
ATOM 3240 C CA . VAL B 1 66 ? 12.867 4.562 11.406 1 98.56 66 VAL B CA 1
ATOM 3241 C C . VAL B 1 66 ? 11.562 4.465 12.188 1 98.56 66 VAL B C 1
ATOM 3243 O O . VAL B 1 66 ? 11.43 3.629 13.086 1 98.56 66 VAL B O 1
ATOM 3246 N N . ALA B 1 67 ? 10.594 5.293 11.789 1 98.56 67 ALA B N 1
ATOM 3247 C CA . ALA B 1 67 ? 9.281 5.266 12.438 1 98.56 67 ALA B CA 1
ATOM 3248 C C . ALA B 1 67 ? 8.617 3.898 12.273 1 98.56 67 ALA B C 1
ATOM 3250 O O . ALA B 1 67 ? 7.988 3.393 13.203 1 98.56 67 ALA B O 1
ATOM 3251 N N . ALA B 1 68 ? 8.789 3.297 11.148 1 98.31 68 ALA B N 1
ATOM 3252 C CA . ALA B 1 68 ? 8.164 2.014 10.844 1 98.31 68 ALA B CA 1
ATOM 3253 C C . ALA B 1 68 ? 8.906 0.864 11.523 1 98.31 68 ALA B C 1
ATOM 3255 O O . ALA B 1 68 ? 8.445 -0.279 11.5 1 98.31 68 ALA B O 1
ATOM 3256 N N . GLY B 1 69 ? 10.07 1.104 12.039 1 97.81 69 GLY B N 1
ATOM 3257 C CA . GLY B 1 69 ? 10.852 0.087 12.727 1 97.81 69 GLY B CA 1
ATOM 3258 C C . GLY B 1 69 ? 11.656 -0.786 11.781 1 97.81 69 GLY B C 1
ATOM 3259 O O . GLY B 1 69 ? 12.039 -1.903 12.133 1 97.81 69 GLY B O 1
ATOM 3260 N N . ILE B 1 70 ? 11.891 -0.337 10.586 1 98.38 70 ILE B N 1
ATOM 3261 C CA . ILE B 1 70 ? 12.609 -1.116 9.578 1 98.38 70 ILE B CA 1
ATOM 3262 C C . ILE B 1 70 ? 14.07 -0.67 9.531 1 98.38 70 ILE B C 1
ATOM 3264 O O . ILE B 1 70 ? 14.969 -1.484 9.297 1 98.38 70 ILE B O 1
ATOM 3268 N N . VAL B 1 71 ? 14.32 0.628 9.695 1 98.44 71 VAL B N 1
ATOM 3269 C CA . VAL B 1 71 ? 15.656 1.197 9.828 1 98.44 71 VAL B CA 1
ATOM 3270 C C . VAL B 1 71 ? 15.953 1.493 11.289 1 98.44 71 VAL B C 1
ATOM 3272 O O . VAL B 1 71 ? 15.094 2 12.016 1 98.44 71 VAL B O 1
ATOM 3275 N N . THR B 1 72 ? 17.109 1.148 11.711 1 98 72 THR B N 1
ATOM 3276 C CA . THR B 1 72 ? 17.5 1.479 13.078 1 98 72 THR B CA 1
ATOM 3277 C C . THR B 1 72 ? 18.453 2.678 13.078 1 98 72 THR B C 1
ATOM 3279 O O . THR B 1 72 ? 19.125 2.945 12.086 1 98 72 THR B O 1
ATOM 3282 N N . ILE B 1 73 ? 18.453 3.369 14.117 1 97.88 73 ILE B N 1
ATOM 3283 C CA . ILE B 1 73 ? 19.312 4.523 14.328 1 97.88 73 ILE B CA 1
ATOM 3284 C C . ILE B 1 73 ? 19.984 4.422 15.695 1 97.88 73 ILE B C 1
ATOM 3286 O O . ILE B 1 73 ? 19.328 4.113 16.688 1 97.88 73 ILE B O 1
ATOM 3290 N N . ASN B 1 74 ? 21.312 4.586 15.75 1 95.94 74 ASN B N 1
ATOM 3291 C CA . ASN B 1 74 ? 22.016 4.449 17.016 1 95.94 74 ASN B CA 1
ATOM 3292 C C . ASN B 1 74 ? 22.188 5.801 17.719 1 95.94 74 ASN B C 1
ATOM 3294 O O . ASN B 1 74 ? 21.641 6.809 17.266 1 95.94 74 ASN B O 1
ATOM 3298 N N . GLU B 1 75 ? 22.844 5.863 18.75 1 94.62 75 GLU B N 1
ATOM 3299 C CA . GLU B 1 75 ? 22.984 7.055 19.578 1 94.62 75 GLU B CA 1
ATOM 3300 C C . GLU B 1 75 ? 23.766 8.148 18.859 1 94.62 75 GLU B C 1
ATOM 3302 O O . GLU B 1 75 ? 23.594 9.336 19.141 1 94.62 75 GLU B O 1
ATOM 3307 N N . GLU B 1 76 ? 24.625 7.766 17.922 1 95.5 76 GLU B N 1
ATOM 3308 C CA . GLU B 1 76 ? 25.438 8.719 17.172 1 95.5 76 GLU B CA 1
ATOM 3309 C C . GLU B 1 76 ? 24.656 9.273 15.977 1 95.5 76 GLU B C 1
ATOM 3311 O O . GLU B 1 76 ? 25.188 10.117 15.242 1 95.5 76 GLU B O 1
ATOM 3316 N N . GLY B 1 77 ? 23.453 8.773 15.781 1 95.69 77 GLY B N 1
ATOM 3317 C CA . GLY B 1 77 ? 22.641 9.266 14.68 1 95.69 77 GLY B CA 1
ATOM 3318 C C . GLY B 1 77 ? 22.938 8.578 13.359 1 95.69 77 GLY B C 1
ATOM 3319 O O . GLY B 1 77 ? 22.688 9.133 12.289 1 95.69 77 GLY B O 1
ATOM 3320 N N . LYS B 1 78 ? 23.516 7.418 13.453 1 98.19 78 LYS B N 1
ATOM 3321 C CA . LYS B 1 78 ? 23.828 6.656 12.25 1 98.19 78 LYS B CA 1
ATOM 3322 C C . LYS B 1 78 ? 22.797 5.547 12.023 1 98.19 78 LYS B C 1
ATOM 3324 O O . LYS B 1 78 ? 22.266 4.98 12.984 1 98.19 78 LYS B O 1
ATOM 3329 N N . TYR B 1 79 ? 22.594 5.242 10.805 1 98.38 79 TYR B N 1
ATOM 3330 C CA . TYR B 1 79 ? 21.5 4.371 10.406 1 98.38 79 TYR B CA 1
ATOM 3331 C C . TYR B 1 79 ? 22 3.002 9.984 1 98.38 79 TYR B C 1
ATOM 3333 O O . TYR B 1 79 ? 23.109 2.883 9.453 1 98.38 79 TYR B O 1
ATOM 3341 N N . SER B 1 80 ? 21.172 1.951 10.203 1 98.31 80 SER B N 1
ATOM 3342 C CA . SER B 1 80 ? 21.422 0.598 9.719 1 98.31 80 SER B CA 1
ATOM 3343 C C . SER B 1 80 ? 20.141 -0.025 9.156 1 98.31 80 SER B C 1
ATOM 3345 O O . SER B 1 80 ? 19.031 0.305 9.602 1 98.31 80 SER B O 1
ATOM 3347 N N . LEU B 1 81 ? 20.266 -0.757 8.172 1 97.81 81 LEU B N 1
ATOM 3348 C CA . LEU B 1 81 ? 19.219 -1.63 7.633 1 97.81 81 LEU B CA 1
ATOM 3349 C C . LEU B 1 81 ? 19.469 -3.082 8.023 1 97.81 81 LEU B C 1
ATOM 3351 O O . LEU B 1 81 ? 20.141 -3.82 7.293 1 97.81 81 LEU B O 1
ATOM 3355 N N . PRO B 1 82 ? 18.906 -3.531 9.148 1 96.81 82 PRO B N 1
ATOM 3356 C CA . PRO B 1 82 ? 19.344 -4.758 9.82 1 96.81 82 PRO B CA 1
ATOM 3357 C C . PRO B 1 82 ? 18.672 -6.008 9.258 1 96.81 82 PRO B C 1
ATOM 3359 O O . PRO B 1 82 ? 18.047 -6.77 10.008 1 96.81 82 PRO B O 1
ATOM 3362 N N . PHE B 1 83 ? 18.797 -6.32 8.016 1 97.12 83 PHE B N 1
ATOM 3363 C CA . PHE B 1 83 ? 18.25 -7.5 7.355 1 97.12 83 PHE B CA 1
ATOM 3364 C C . PHE B 1 83 ? 19.281 -8.109 6.414 1 97.12 83 PHE B C 1
ATOM 3366 O O . PHE B 1 83 ? 20.188 -7.422 5.941 1 97.12 83 PHE B O 1
ATOM 3373 N N . GLU B 1 84 ? 19.156 -9.367 6.176 1 95.5 84 GLU B N 1
ATOM 3374 C CA . GLU B 1 84 ? 20 -10.031 5.188 1 95.5 84 GLU B CA 1
ATOM 3375 C C . GLU B 1 84 ? 19.703 -9.531 3.777 1 95.5 84 GLU B C 1
ATOM 3377 O O . GLU B 1 84 ? 18.547 -9.211 3.463 1 95.5 84 GLU B O 1
ATOM 3382 N N . THR B 1 85 ? 20.688 -9.477 2.938 1 95.06 85 THR B N 1
ATOM 3383 C CA . THR B 1 85 ? 20.578 -8.977 1.572 1 95.06 85 THR B CA 1
ATOM 3384 C C . THR B 1 85 ? 19.469 -9.719 0.82 1 95.06 85 THR B C 1
ATOM 3386 O O . THR B 1 85 ? 18.672 -9.102 0.12 1 95.06 85 THR B O 1
ATOM 3389 N N . ASN B 1 86 ? 19.406 -11.016 0.979 1 90.81 86 ASN B N 1
ATOM 3390 C CA . ASN B 1 86 ? 18.422 -11.812 0.264 1 90.81 86 ASN B CA 1
ATOM 3391 C C . ASN B 1 86 ? 17 -11.438 0.686 1 90.81 86 ASN B C 1
ATOM 3393 O O . ASN B 1 86 ? 16.094 -11.422 -0.142 1 90.81 86 ASN B O 1
ATOM 3397 N N . GLN B 1 87 ? 16.812 -11.172 1.938 1 93.5 87 GLN B N 1
ATOM 3398 C CA . GLN B 1 87 ? 15.508 -10.742 2.443 1 93.5 87 GLN B CA 1
ATOM 3399 C C . GLN B 1 87 ? 15.117 -9.383 1.869 1 93.5 87 GLN B C 1
ATOM 3401 O O . GLN B 1 87 ? 13.977 -9.188 1.458 1 93.5 87 GLN B O 1
ATOM 3406 N N . LEU B 1 88 ? 16.109 -8.484 1.88 1 96.44 88 LEU B N 1
ATOM 3407 C CA . LEU B 1 88 ? 15.875 -7.137 1.362 1 96.44 88 LEU B CA 1
ATOM 3408 C C . LEU B 1 88 ? 15.508 -7.184 -0.117 1 96.44 88 LEU B C 1
ATOM 3410 O O . LEU B 1 88 ? 14.586 -6.488 -0.553 1 96.44 88 LEU B O 1
ATOM 3414 N N . LYS B 1 89 ? 16.141 -8.008 -0.844 1 93.25 89 LYS B N 1
ATOM 3415 C CA . LYS B 1 89 ? 15.891 -8.109 -2.277 1 93.25 89 LYS B CA 1
ATOM 3416 C C . LYS B 1 89 ? 14.531 -8.758 -2.549 1 93.25 89 LYS B C 1
ATOM 3418 O O . LYS B 1 89 ? 13.773 -8.289 -3.402 1 93.25 89 LYS B O 1
ATOM 3423 N N . LEU B 1 90 ? 14.227 -9.836 -1.829 1 92.44 90 LEU B N 1
ATOM 3424 C CA . LEU B 1 90 ? 12.961 -10.547 -2.018 1 92.44 90 LEU B CA 1
ATOM 3425 C C . LEU B 1 90 ? 11.781 -9.641 -1.682 1 92.44 90 LEU B C 1
ATOM 3427 O O . LEU B 1 90 ? 10.914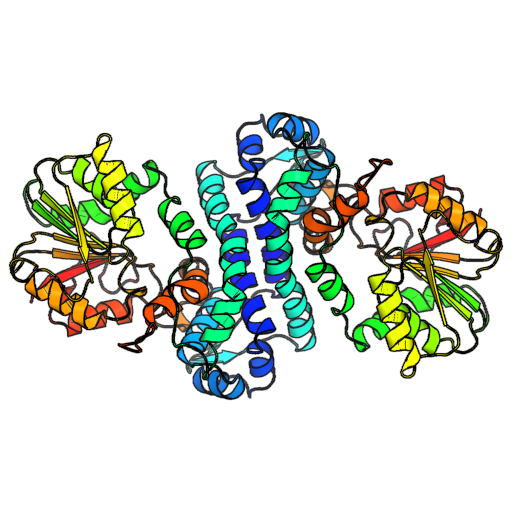 -9.406 -2.527 1 92.44 90 LEU B O 1
ATOM 3431 N N . TRP B 1 91 ? 11.805 -9.109 -0.519 1 95.69 91 TRP B N 1
ATOM 3432 C CA . TRP B 1 91 ? 10.641 -8.359 -0.053 1 95.69 91 TRP B CA 1
ATOM 3433 C C . TRP B 1 91 ? 10.625 -6.957 -0.651 1 95.69 91 TRP B C 1
ATOM 3435 O O . TRP B 1 91 ? 9.555 -6.359 -0.809 1 95.69 91 TRP B O 1
ATOM 3445 N N . GLY B 1 92 ? 11.852 -6.43 -0.975 1 96.62 92 GLY B N 1
ATOM 3446 C CA . GLY B 1 92 ? 11.883 -5.219 -1.779 1 96.62 92 GLY B CA 1
ATOM 3447 C C . GLY B 1 92 ? 11.188 -5.375 -3.119 1 96.62 92 GLY B C 1
ATOM 3448 O O . GLY B 1 92 ? 10.344 -4.559 -3.482 1 96.62 92 GLY B O 1
ATOM 3449 N N . HIS B 1 93 ? 11.508 -6.453 -3.742 1 95 93 HIS B N 1
ATOM 3450 C CA . HIS B 1 93 ? 10.883 -6.715 -5.035 1 95 93 HIS B CA 1
ATOM 3451 C C . HIS B 1 93 ? 9.375 -6.91 -4.883 1 95 93 HIS B C 1
ATOM 3453 O O . HIS B 1 93 ? 8.594 -6.328 -5.637 1 95 93 HIS B O 1
ATOM 3459 N N . ILE B 1 94 ? 8.953 -7.699 -3.943 1 96.38 94 ILE B N 1
ATOM 3460 C CA . ILE B 1 94 ? 7.535 -7.973 -3.744 1 96.38 94 ILE B CA 1
ATOM 3461 C C . ILE B 1 94 ? 6.797 -6.668 -3.449 1 96.38 94 ILE B C 1
ATOM 3463 O O . ILE B 1 94 ? 5.699 -6.441 -3.961 1 96.38 94 ILE B O 1
ATOM 3467 N N . SER B 1 95 ? 7.395 -5.766 -2.668 1 97.81 95 SER B N 1
ATOM 3468 C CA . SER B 1 95 ? 6.73 -4.516 -2.311 1 97.81 95 SER B CA 1
ATOM 3469 C C . SER B 1 95 ? 6.453 -3.664 -3.545 1 97.81 95 SER B C 1
ATOM 3471 O O . SER B 1 95 ? 5.512 -2.871 -3.561 1 97.81 95 SER B O 1
ATOM 3473 N N . THR B 1 96 ? 7.223 -3.809 -4.613 1 97.38 96 THR B N 1
ATOM 3474 C CA . THR B 1 96 ? 7.082 -2.969 -5.797 1 97.38 96 THR B CA 1
ATOM 3475 C C . THR B 1 96 ? 5.836 -3.352 -6.586 1 97.38 96 THR B C 1
ATOM 3477 O O . THR B 1 96 ? 5.453 -2.656 -7.531 1 97.38 96 THR B O 1
ATOM 3480 N N . VAL B 1 97 ? 5.148 -4.422 -6.168 1 97.56 97 VAL B N 1
ATOM 3481 C CA . VAL B 1 97 ? 3.924 -4.797 -6.871 1 97.56 97 VAL B CA 1
ATOM 3482 C C . VAL B 1 97 ? 2.781 -3.881 -6.441 1 97.56 97 VAL B C 1
ATOM 3484 O O . VAL B 1 97 ? 1.767 -3.777 -7.133 1 97.56 97 VAL B O 1
ATOM 3487 N N . ILE B 1 98 ? 2.887 -3.225 -5.281 1 97.81 98 ILE B N 1
ATOM 3488 C CA . ILE B 1 98 ? 1.812 -2.434 -4.691 1 97.81 98 ILE B CA 1
ATOM 3489 C C . ILE B 1 98 ? 1.395 -1.327 -5.66 1 97.81 98 ILE B C 1
ATOM 3491 O O . ILE B 1 98 ? 0.214 -1.196 -5.988 1 97.81 98 ILE B O 1
ATOM 3495 N N . PRO B 1 99 ? 2.32 -0.516 -6.258 1 97.38 99 PRO B N 1
ATOM 3496 C CA . PRO B 1 99 ? 1.893 0.479 -7.242 1 97.38 99 PRO B CA 1
ATOM 3497 C C . PRO B 1 99 ? 1.297 -0.154 -8.5 1 97.38 99 PRO B C 1
ATOM 3499 O O . PRO B 1 99 ? 0.404 0.425 -9.125 1 97.38 99 PRO B O 1
ATOM 3502 N N . ILE B 1 100 ? 1.734 -1.316 -8.867 1 97.12 100 ILE B N 1
ATOM 3503 C CA . ILE B 1 100 ? 1.228 -1.993 -10.062 1 97.12 100 ILE B CA 1
ATOM 3504 C C . ILE B 1 100 ? -0.212 -2.445 -9.82 1 97.12 100 ILE B C 1
ATOM 3506 O O . ILE B 1 100 ? -1.086 -2.227 -10.664 1 97.12 100 ILE B O 1
ATOM 3510 N N . LEU B 1 101 ? -0.45 -3.072 -8.648 1 98 101 LEU B N 1
ATOM 3511 C CA . LEU B 1 101 ? -1.802 -3.502 -8.312 1 98 101 LEU B CA 1
ATOM 3512 C C . LEU B 1 101 ? -2.736 -2.305 -8.172 1 98 101 LEU B C 1
ATOM 3514 O O . LEU B 1 101 ? -3.92 -2.395 -8.508 1 98 101 LEU B O 1
ATOM 3518 N N . SER B 1 102 ? -2.215 -1.171 -7.703 1 97.44 102 SER B N 1
ATOM 3519 C CA . SER B 1 102 ? -3.014 0.043 -7.562 1 97.44 102 SER B CA 1
ATOM 3520 C C . SER B 1 102 ? -3.562 0.502 -8.906 1 97.44 102 SER B C 1
ATOM 3522 O O . SER B 1 102 ? -4.68 1.022 -8.984 1 97.44 102 SER B O 1
ATOM 3524 N N . GLN B 1 103 ? -2.836 0.293 -9.953 1 95.94 103 GLN B N 1
ATOM 3525 C CA . GLN B 1 103 ? -3.252 0.696 -11.289 1 95.94 103 GLN B CA 1
ATOM 3526 C C . GLN B 1 103 ? -4.418 -0.156 -11.781 1 95.94 103 GLN B C 1
ATOM 3528 O O . GLN B 1 103 ? -5.117 0.224 -12.727 1 95.94 103 GLN B O 1
ATOM 3533 N N . ILE B 1 104 ? -4.676 -1.246 -11.156 1 97.12 104 ILE B N 1
ATOM 3534 C CA . ILE B 1 104 ? -5.684 -2.205 -11.594 1 97.12 104 ILE B CA 1
ATOM 3535 C C . ILE B 1 104 ? -7.023 -1.888 -10.93 1 97.12 104 ILE B C 1
ATOM 3537 O O . ILE B 1 104 ? -8.055 -2.451 -11.297 1 97.12 104 ILE B O 1
ATOM 3541 N N . PHE B 1 105 ? -7.102 -0.927 -10 1 95.88 105 PHE B N 1
ATOM 3542 C CA . PHE B 1 105 ? -8.258 -0.609 -9.172 1 95.88 105 PHE B CA 1
ATOM 3543 C C . PHE B 1 105 ? -9.492 -0.369 -10.023 1 95.88 105 PHE B C 1
ATOM 3545 O O . PHE B 1 105 ? -10.531 -0.99 -9.805 1 95.88 105 PHE B O 1
ATOM 3552 N N . PRO B 1 106 ? -9.352 0.462 -11.094 1 95.44 106 PRO B N 1
ATOM 3553 C CA . PRO B 1 106 ? -10.562 0.744 -11.867 1 95.44 106 PRO B CA 1
ATOM 3554 C C . PRO B 1 106 ? -11.109 -0.491 -12.578 1 95.44 106 PRO B C 1
ATOM 3556 O O . PRO B 1 106 ? -12.32 -0.706 -12.609 1 95.44 106 PRO B O 1
ATOM 3559 N N . GLN B 1 107 ? -10.219 -1.269 -13.141 1 97.12 107 GLN B N 1
ATOM 3560 C CA . GLN B 1 107 ? -10.633 -2.477 -13.844 1 97.12 107 GLN B CA 1
ATOM 3561 C C . GLN B 1 107 ? -11.281 -3.475 -12.891 1 97.12 107 GLN B C 1
ATOM 3563 O O . GLN B 1 107 ? -12.297 -4.09 -13.219 1 97.12 107 GLN B O 1
ATOM 3568 N N . LEU B 1 108 ? -10.719 -3.637 -11.742 1 98.12 108 LEU B N 1
ATOM 3569 C CA . LEU B 1 108 ? -11.266 -4.555 -10.75 1 98.12 108 LEU B CA 1
ATOM 3570 C C . LEU B 1 108 ? -12.609 -4.059 -10.227 1 98.12 108 LEU B C 1
ATOM 3572 O O . LEU B 1 108 ? -13.531 -4.852 -10.016 1 98.12 108 LEU B O 1
ATOM 3576 N N . GLN B 1 109 ? -12.703 -2.766 -9.984 1 97.69 109 GLN B N 1
ATOM 3577 C CA . GLN B 1 109 ? -13.969 -2.186 -9.547 1 97.69 109 GLN B CA 1
ATOM 3578 C C . GLN B 1 109 ? -15.094 -2.512 -10.523 1 97.69 109 GLN B C 1
ATOM 3580 O O . GLN B 1 109 ? -16.219 -2.816 -10.102 1 97.69 109 GLN B O 1
ATOM 3585 N N . ASN B 1 110 ? -14.75 -2.422 -11.773 1 97.06 110 ASN B N 1
ATOM 3586 C CA . ASN B 1 110 ? -15.742 -2.758 -12.789 1 97.06 110 ASN B CA 1
ATOM 3587 C C . ASN B 1 110 ? -16.094 -4.242 -12.766 1 97.06 110 ASN B C 1
ATOM 3589 O O . ASN B 1 110 ? -17.266 -4.609 -12.867 1 97.06 110 ASN B O 1
ATOM 3593 N N . ALA B 1 111 ? -15.148 -5.07 -12.562 1 96.19 111 ALA B N 1
ATOM 3594 C CA . ALA B 1 111 ? -15.328 -6.516 -12.656 1 96.19 111 ALA B CA 1
ATOM 3595 C C . ALA B 1 111 ? -16.125 -7.047 -11.469 1 96.19 111 ALA B C 1
ATOM 3597 O O . ALA B 1 111 ? -16.891 -8.008 -11.602 1 96.19 111 ALA B O 1
ATOM 3598 N N . VAL B 1 112 ? -15.992 -6.449 -10.328 1 97 112 VAL B N 1
ATOM 3599 C CA . VAL B 1 112 ? -16.625 -6.961 -9.117 1 97 112 VAL B CA 1
ATOM 3600 C C . VAL B 1 112 ? -18.125 -6.668 -9.148 1 97 112 VAL B C 1
ATOM 3602 O O . VAL B 1 112 ? -18.906 -7.336 -8.477 1 97 112 VAL B O 1
ATOM 3605 N N . SER B 1 113 ? -18.469 -5.711 -9.898 1 95.62 113 SER B N 1
ATOM 3606 C CA . SER B 1 113 ? -19.875 -5.352 -10.031 1 95.62 113 SER B CA 1
ATOM 3607 C C . SER B 1 113 ? -20.641 -6.41 -10.82 1 95.62 113 SER B C 1
ATOM 3609 O O . SER B 1 113 ? -20.109 -7 -11.758 1 95.62 113 SER B O 1
ATOM 3611 N N . HIS B 1 114 ? -21.891 -6.539 -10.531 1 93.5 114 HIS B N 1
ATOM 3612 C CA . HIS B 1 114 ? -22.734 -7.516 -11.227 1 93.5 114 HIS B CA 1
ATOM 3613 C C . HIS B 1 114 ? -22.859 -7.168 -12.703 1 93.5 114 HIS B C 1
ATOM 3615 O O . HIS B 1 114 ? -22.984 -8.062 -13.547 1 93.5 114 HIS B O 1
ATOM 3621 N N . GLU B 1 115 ? -22.812 -5.898 -12.969 1 92.75 115 GLU B N 1
ATOM 3622 C CA . GLU B 1 115 ? -23.031 -5.441 -14.336 1 92.75 115 GLU B CA 1
ATOM 3623 C C . GLU B 1 115 ? -21.734 -5.438 -15.133 1 92.75 115 GLU B C 1
ATOM 3625 O O . GLU B 1 115 ? -21.75 -5.23 -16.344 1 92.75 115 GLU B O 1
ATOM 3630 N N . GLY B 1 116 ? -20.672 -5.656 -14.484 1 93.75 116 GLY B N 1
ATOM 3631 C CA . GLY B 1 116 ? -19.375 -5.613 -15.148 1 93.75 116 GLY B CA 1
ATOM 3632 C C . GLY B 1 116 ? -18.984 -6.941 -15.773 1 93.75 116 GLY B C 1
ATOM 3633 O O . GLY B 1 116 ? -19.719 -7.93 -15.648 1 93.75 116 GLY B O 1
ATOM 3634 N N . PRO B 1 117 ? -17.859 -6.914 -16.453 1 93.81 117 PRO B N 1
ATOM 3635 C CA . PRO B 1 117 ? -17.344 -8.18 -16.984 1 93.81 117 PRO B CA 1
ATOM 3636 C C . PRO B 1 117 ? -17.016 -9.195 -15.891 1 93.81 117 PRO B C 1
ATOM 3638 O O . PRO B 1 117 ? -16.844 -8.812 -14.727 1 93.81 117 PRO B O 1
ATOM 3641 N N . GLU B 1 118 ? -16.969 -10.445 -16.203 1 93.62 118 GLU B N 1
ATOM 3642 C CA . GLU B 1 118 ? -16.703 -11.492 -15.219 1 93.62 118 GLU B CA 1
ATOM 3643 C C . GLU B 1 118 ? -15.25 -11.438 -14.75 1 93.62 118 GLU B C 1
ATOM 3645 O O . GLU B 1 118 ? -14.945 -11.82 -13.617 1 93.62 118 GLU B O 1
ATOM 3650 N N . GLY B 1 119 ? -14.406 -11.023 -15.625 1 94.5 119 GLY B N 1
ATOM 3651 C CA . GLY B 1 119 ? -12.977 -10.953 -15.336 1 94.5 119 GLY B CA 1
ATOM 3652 C C . GLY B 1 119 ? -12.203 -10.164 -16.375 1 94.5 119 GLY B C 1
ATOM 3653 O O . GLY B 1 119 ? -12.789 -9.492 -17.219 1 94.5 119 GLY B O 1
ATOM 3654 N N . PHE B 1 120 ? -10.891 -10.164 -16.266 1 94.44 120 PHE B N 1
ATOM 3655 C CA . PHE B 1 120 ? -9.992 -9.484 -17.188 1 94.44 120 PHE B CA 1
ATOM 3656 C C . PHE B 1 120 ? -8.609 -10.117 -17.172 1 94.44 120 PHE B C 1
ATOM 3658 O O . PHE B 1 120 ? -8.258 -10.828 -16.234 1 94.44 120 PHE B O 1
ATOM 3665 N N . TRP B 1 121 ? -7.836 -9.875 -18.172 1 91.94 121 TRP B N 1
ATOM 3666 C CA . TRP B 1 121 ? -6.504 -10.445 -18.344 1 91.94 121 TRP B CA 1
ATOM 3667 C C . TRP B 1 121 ? -5.477 -9.688 -17.516 1 91.94 121 TRP B C 1
ATOM 3669 O O . TRP B 1 121 ? -5.703 -8.539 -17.125 1 91.94 121 TRP B O 1
ATOM 3679 N N . TYR B 1 122 ? -4.332 -10.359 -17.297 1 92.81 122 TYR B N 1
ATOM 3680 C CA . TYR B 1 122 ? -3.203 -9.695 -16.656 1 92.81 122 TYR B CA 1
ATOM 3681 C C . TYR B 1 122 ? -2.824 -8.422 -17.391 1 92.81 122 TYR B C 1
ATOM 3683 O O . TYR B 1 122 ? -2.793 -8.391 -18.625 1 92.81 122 TYR B O 1
ATOM 3691 N N . SER B 1 123 ? -2.553 -7.363 -16.625 1 91.94 123 SER B N 1
ATOM 3692 C CA . SER B 1 123 ? -1.997 -6.156 -17.234 1 91.94 123 SER B CA 1
ATOM 3693 C C . SER B 1 123 ? -0.543 -6.363 -17.641 1 91.94 123 SER B C 1
ATOM 3695 O O . SER B 1 123 ? 0.16 -7.191 -17.062 1 91.94 123 SER B O 1
ATOM 3697 N N . GLU B 1 124 ? -0.077 -5.656 -18.578 1 89.62 124 GLU B N 1
ATOM 3698 C CA . GLU B 1 124 ? 1.289 -5.781 -19.078 1 89.62 124 GLU B CA 1
ATOM 3699 C C . GLU B 1 124 ? 2.307 -5.504 -17.969 1 89.62 124 GLU B C 1
ATOM 3701 O O . GLU B 1 124 ? 3.281 -6.242 -17.812 1 89.62 124 GLU B O 1
ATOM 3706 N N . PRO B 1 125 ? 2.062 -4.438 -17.156 1 92.12 125 PRO B N 1
ATOM 3707 C CA . PRO B 1 125 ? 3.029 -4.195 -16.078 1 92.12 125 PRO B CA 1
ATOM 3708 C C . PRO B 1 125 ? 3.119 -5.355 -15.094 1 92.12 125 PRO B C 1
ATOM 3710 O O . PRO B 1 125 ? 4.211 -5.695 -14.633 1 92.12 125 PRO B O 1
ATOM 3713 N N . PHE B 1 126 ? 2.068 -5.957 -14.828 1 94 126 PHE B N 1
ATOM 3714 C CA . PHE B 1 126 ? 2.076 -7.074 -13.891 1 94 126 PHE B CA 1
ATOM 3715 C C . PHE B 1 126 ? 2.754 -8.297 -14.5 1 94 126 PHE B C 1
ATOM 3717 O O . PHE B 1 126 ? 3.551 -8.961 -13.836 1 94 126 PHE B O 1
ATOM 3724 N N . LEU B 1 127 ? 2.4 -8.586 -15.727 1 89.06 127 LEU B N 1
ATOM 3725 C CA . LEU B 1 127 ? 3.012 -9.703 -16.422 1 89.06 127 LEU B CA 1
ATOM 3726 C C . LEU B 1 127 ? 4.527 -9.562 -16.469 1 89.06 127 LEU B C 1
ATOM 3728 O O . LEU B 1 127 ? 5.254 -10.531 -16.234 1 89.06 127 LEU B O 1
ATOM 3732 N N . SER B 1 128 ? 4.941 -8.383 -16.719 1 88.5 128 SER B N 1
ATOM 3733 C CA . SER B 1 128 ? 6.375 -8.117 -16.734 1 88.5 128 SER B CA 1
ATOM 3734 C C . SER B 1 128 ? 6.98 -8.312 -15.344 1 88.5 128 SER B C 1
ATOM 3736 O O . SER B 1 128 ? 8.047 -8.906 -15.211 1 88.5 128 SER B O 1
ATOM 3738 N N . TRP B 1 129 ? 6.312 -7.816 -14.375 1 92.56 129 TRP B N 1
ATOM 3739 C CA . TRP B 1 129 ? 6.785 -7.902 -12.992 1 92.56 129 TRP B CA 1
ATOM 3740 C C . TRP B 1 129 ? 6.934 -9.359 -12.555 1 92.56 129 TRP B C 1
ATOM 3742 O O . TRP B 1 129 ? 7.961 -9.742 -11.992 1 92.56 129 TRP B O 1
ATOM 3752 N N . ILE B 1 130 ? 5.938 -10.203 -12.812 1 88.75 130 ILE B N 1
ATOM 3753 C CA . ILE B 1 130 ? 5.945 -11.578 -12.32 1 88.75 130 ILE B CA 1
ATOM 3754 C C . ILE B 1 130 ? 7.027 -12.375 -13.039 1 88.75 130 ILE B C 1
ATOM 3756 O O . ILE B 1 130 ? 7.637 -13.273 -12.453 1 88.75 130 ILE B O 1
ATOM 3760 N N . ASN B 1 131 ? 7.312 -11.992 -14.258 1 82.62 131 ASN B N 1
ATOM 3761 C CA . ASN B 1 131 ? 8.258 -12.758 -15.062 1 82.62 131 ASN B CA 1
ATOM 3762 C C . ASN B 1 131 ? 9.695 -12.328 -14.797 1 82.62 131 ASN B C 1
ATOM 3764 O O . ASN B 1 131 ? 10.641 -12.992 -15.234 1 82.62 131 ASN B O 1
ATOM 3768 N N . THR B 1 132 ? 9.891 -11.219 -14.008 1 76.75 132 THR B N 1
ATOM 3769 C CA . THR B 1 132 ? 11.25 -10.766 -13.734 1 76.75 132 THR B CA 1
ATOM 3770 C C . THR B 1 132 ? 11.547 -10.812 -12.242 1 76.75 132 THR B C 1
ATOM 3772 O O . THR B 1 132 ? 12.57 -10.297 -11.789 1 76.75 132 THR B O 1
ATOM 3775 N N . SER B 1 133 ? 10.703 -11.445 -11.555 1 74.19 133 SER B N 1
ATOM 3776 C CA . SER B 1 133 ? 10.758 -11.398 -10.094 1 74.19 133 SER B CA 1
ATOM 3777 C C . SER B 1 133 ? 11.844 -12.328 -9.555 1 74.19 133 SER B C 1
ATOM 3779 O O . SER B 1 133 ? 12.336 -12.125 -8.445 1 74.19 133 SER B O 1
ATOM 3781 N N . HIS B 1 134 ? 12.172 -13.352 -10.281 1 73.25 134 HIS B N 1
ATOM 3782 C CA . HIS B 1 134 ? 13.062 -14.359 -9.711 1 73.25 134 HIS B CA 1
ATOM 3783 C C . HIS B 1 134 ? 14.461 -14.258 -10.32 1 73.25 134 HIS B C 1
ATOM 3785 O O . HIS B 1 134 ? 14.602 -14.086 -11.531 1 73.25 134 HIS B O 1
ATOM 3791 N N . SER B 1 135 ? 15.359 -14.281 -9.367 1 72.31 135 SER B N 1
ATOM 3792 C CA . SER B 1 135 ? 16.734 -14.43 -9.828 1 72.31 135 SER B CA 1
ATOM 3793 C C . SER B 1 135 ? 17 -15.844 -10.328 1 72.31 135 SER B C 1
ATOM 3795 O O . SER B 1 135 ? 16.188 -16.75 -10.109 1 72.31 135 SER B O 1
ATOM 3797 N N . GLN B 1 136 ? 18.031 -15.961 -11.016 1 74.62 136 GLN B N 1
ATOM 3798 C CA . GLN B 1 136 ? 18.438 -17.297 -11.445 1 74.62 136 GLN B CA 1
ATOM 3799 C C . GLN B 1 136 ? 18.641 -18.219 -10.242 1 74.62 136 GLN B C 1
ATOM 3801 O O . GLN B 1 136 ? 18.281 -19.391 -10.281 1 74.62 136 GLN B O 1
ATOM 3806 N N . GLU B 1 137 ? 19.172 -17.641 -9.273 1 76.88 137 GLU B N 1
ATOM 3807 C CA . GLU B 1 137 ? 19.406 -18.406 -8.055 1 76.88 137 GLU B CA 1
ATOM 3808 C C . GLU B 1 137 ? 18.094 -18.891 -7.438 1 76.88 137 GLU B C 1
ATOM 3810 O O . GLU B 1 137 ? 18.016 -20.016 -6.949 1 76.88 137 GLU B O 1
ATOM 3815 N N . ASP B 1 138 ? 17.141 -18.062 -7.5 1 79.75 138 ASP B N 1
ATOM 3816 C CA . ASP B 1 138 ? 15.828 -18.422 -6.984 1 79.75 138 ASP B CA 1
ATOM 3817 C C . ASP B 1 138 ? 15.227 -19.578 -7.789 1 79.75 138 ASP B C 1
ATOM 3819 O O . ASP B 1 138 ? 14.641 -20.5 -7.215 1 79.75 138 ASP B O 1
ATOM 3823 N N . LEU B 1 139 ? 15.406 -19.516 -9.016 1 80.62 139 LEU B N 1
ATOM 3824 C CA . LEU B 1 139 ? 14.875 -20.531 -9.906 1 80.62 139 LEU B CA 1
ATOM 3825 C C . LEU B 1 139 ? 15.57 -21.875 -9.68 1 80.62 139 LEU B C 1
ATOM 3827 O O . LEU B 1 139 ? 14.922 -22.922 -9.641 1 80.62 139 LEU B O 1
ATOM 3831 N N . ASP B 1 140 ? 16.828 -21.766 -9.469 1 81.94 140 ASP B N 1
ATOM 3832 C CA . ASP B 1 140 ? 17.609 -22.984 -9.219 1 81.94 140 ASP B CA 1
ATOM 3833 C C . ASP B 1 140 ? 17.188 -23.625 -7.898 1 81.94 140 ASP B C 1
ATOM 3835 O O . ASP B 1 140 ? 17.031 -24.859 -7.828 1 81.94 140 ASP B O 1
ATOM 3839 N N . GLN B 1 141 ? 17.031 -22.781 -6.996 1 82.19 141 GLN B N 1
ATOM 3840 C CA . GLN B 1 141 ? 16.641 -23.297 -5.688 1 82.19 141 GLN B CA 1
ATOM 3841 C C . GLN B 1 141 ? 15.242 -23.906 -5.738 1 82.19 141 GLN B C 1
ATOM 3843 O O . GLN B 1 141 ? 14.992 -24.953 -5.141 1 82.19 141 GLN B O 1
ATOM 3848 N N . TRP B 1 142 ? 14.406 -23.25 -6.383 1 83.38 142 TRP B N 1
ATOM 3849 C CA . TRP B 1 142 ? 13.047 -23.75 -6.543 1 83.38 142 TRP B CA 1
ATOM 3850 C C . TRP B 1 142 ? 13.055 -25.109 -7.246 1 83.38 142 TRP B C 1
ATOM 3852 O O . TRP B 1 142 ? 12.367 -26.047 -6.816 1 83.38 142 TRP B O 1
ATOM 3862 N N . SER B 1 143 ? 13.828 -25.266 -8.289 1 84.56 143 SER B N 1
ATOM 3863 C CA . SER B 1 143 ? 13.93 -26.5 -9.055 1 84.56 143 SER B CA 1
ATOM 3864 C C . SER B 1 143 ? 14.445 -27.641 -8.195 1 84.56 143 SER B C 1
ATOM 3866 O O . SER B 1 143 ? 13.898 -28.75 -8.219 1 84.56 143 SER B O 1
ATOM 3868 N N . LYS B 1 144 ? 15.422 -27.312 -7.457 1 84.44 144 LYS B N 1
ATOM 3869 C CA . LYS B 1 144 ? 16.016 -28.328 -6.59 1 84.44 144 LYS B CA 1
ATOM 3870 C C . LYS B 1 144 ? 15.039 -28.781 -5.516 1 84.44 144 LYS B C 1
ATOM 3872 O O . LYS B 1 144 ? 14.945 -29.969 -5.219 1 84.44 144 LYS B O 1
ATOM 3877 N N . 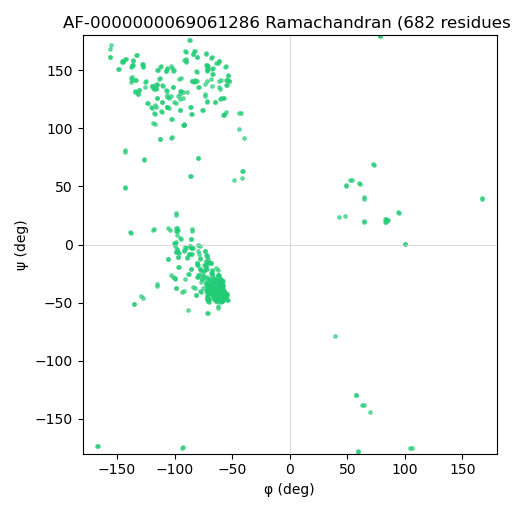GLN B 1 145 ? 14.32 -27.828 -5.113 1 83.25 145 GLN B N 1
ATOM 3878 C CA . GLN B 1 145 ? 13.461 -28.094 -3.965 1 83.25 145 GLN B CA 1
ATOM 3879 C C . GLN B 1 145 ? 12.156 -28.75 -4.398 1 83.25 145 GLN B C 1
ATOM 3881 O O . GLN B 1 145 ? 11.641 -29.641 -3.717 1 83.25 145 GLN B O 1
ATOM 3886 N N . PHE B 1 146 ? 11.656 -28.344 -5.535 1 84.06 146 PHE B N 1
ATOM 3887 C CA . PHE B 1 146 ? 10.289 -28.734 -5.855 1 84.06 146 PHE B CA 1
ATOM 3888 C C . PHE B 1 146 ? 10.25 -29.641 -7.078 1 84.06 146 PHE B C 1
ATOM 3890 O O . PHE B 1 146 ? 9.516 -30.625 -7.098 1 84.06 146 PHE B O 1
ATOM 3897 N N . LEU B 1 147 ? 11.078 -29.438 -8.016 1 85 147 LEU B N 1
ATOM 3898 C CA . LEU B 1 147 ? 10.984 -30.156 -9.289 1 85 147 LEU B CA 1
ATOM 3899 C C . LEU B 1 147 ? 11.82 -31.422 -9.266 1 85 147 LEU B C 1
ATOM 3901 O O . LEU B 1 147 ? 11.359 -32.469 -9.719 1 85 147 LEU B O 1
ATOM 3905 N N . ALA B 1 148 ? 12.969 -31.344 -8.695 1 85.75 148 ALA B N 1
ATOM 3906 C CA . ALA B 1 148 ? 13.906 -32.469 -8.703 1 85.75 148 ALA B CA 1
ATOM 3907 C C . ALA B 1 148 ? 13.297 -33.688 -8.047 1 85.75 148 ALA B C 1
ATOM 3909 O O . ALA B 1 148 ? 13.367 -34.812 -8.594 1 85.75 148 ALA B O 1
ATOM 3910 N N . PRO B 1 149 ? 12.68 -33.531 -6.934 1 88.12 149 PRO B N 1
ATOM 3911 C CA . PRO B 1 149 ? 12.086 -34.688 -6.305 1 88.12 149 PRO B CA 1
ATOM 3912 C C . PRO B 1 149 ? 11.023 -35.375 -7.184 1 88.12 149 PRO B C 1
ATOM 3914 O O . PRO B 1 149 ? 10.844 -36.594 -7.125 1 88.12 149 PRO B O 1
ATOM 3917 N N . VAL B 1 150 ? 10.344 -34.625 -7.949 1 88.38 150 VAL B N 1
ATOM 3918 C CA . VAL B 1 150 ? 9.312 -35.156 -8.836 1 88.38 150 VAL B CA 1
ATOM 3919 C C . VAL B 1 150 ? 9.953 -35.938 -9.977 1 88.38 150 VAL B C 1
ATOM 3921 O O . VAL B 1 150 ? 9.531 -37.062 -10.281 1 88.38 150 VAL B O 1
ATOM 3924 N N . LEU B 1 151 ? 11.016 -35.438 -10.523 1 89.12 151 LEU B N 1
ATOM 3925 C CA . LEU B 1 151 ? 11.656 -36.062 -11.672 1 89.12 151 LEU B CA 1
ATOM 3926 C C . LEU B 1 151 ? 12.375 -37.344 -11.273 1 89.12 151 LEU B C 1
ATOM 3928 O O . LEU B 1 151 ? 12.656 -38.188 -12.117 1 89.12 151 LEU B O 1
ATOM 3932 N N . LYS B 1 152 ? 12.609 -37.469 -10.023 1 89.44 152 LYS B N 1
ATOM 3933 C CA . LYS B 1 152 ? 13.273 -38.656 -9.516 1 89.44 152 LYS B CA 1
ATOM 3934 C C . LYS B 1 152 ? 12.297 -39.812 -9.383 1 89.44 152 LYS B C 1
ATOM 3936 O O . LYS B 1 152 ? 12.703 -40.938 -9.117 1 89.44 152 LYS B O 1
ATOM 3941 N N . LEU B 1 153 ? 11.117 -39.562 -9.609 1 89.75 153 LEU B N 1
ATOM 3942 C CA . LEU B 1 153 ? 10.109 -40.594 -9.516 1 89.75 153 LEU B CA 1
ATOM 3943 C C . LEU B 1 153 ? 10.281 -41.625 -10.633 1 89.75 153 LEU B C 1
ATOM 3945 O O . LEU B 1 153 ? 9.781 -42.75 -10.539 1 89.75 153 LEU B O 1
ATOM 3949 N N . LYS B 1 154 ? 10.906 -41.188 -11.742 1 90.31 154 LYS B N 1
ATOM 3950 C CA . LYS B 1 154 ? 11.258 -42.094 -12.828 1 90.31 154 LYS B CA 1
ATOM 3951 C C . LYS B 1 154 ? 12.773 -42.219 -12.961 1 90.31 154 LYS B C 1
ATOM 3953 O O . LYS B 1 154 ? 13.508 -41.25 -12.812 1 90.31 154 LYS B O 1
ATOM 3958 N N . PRO B 1 155 ? 13.141 -43.406 -13.258 1 88.12 155 PRO B N 1
ATOM 3959 C CA . PRO B 1 155 ? 14.578 -43.594 -13.461 1 88.12 155 PRO B CA 1
ATOM 3960 C C . PRO B 1 155 ? 15.078 -42.969 -14.758 1 88.12 155 PRO B C 1
ATOM 3962 O O . PRO B 1 155 ? 14.297 -42.781 -15.703 1 88.12 155 PRO B O 1
ATOM 3965 N N . GLY B 1 156 ? 16.281 -42.531 -14.766 1 85.44 156 GLY B N 1
ATOM 3966 C CA . GLY B 1 156 ? 16.891 -42 -15.977 1 85.44 156 GLY B CA 1
ATOM 3967 C C . GLY B 1 156 ? 17.016 -40.5 -15.969 1 85.44 156 GLY B C 1
ATOM 3968 O O . GLY B 1 156 ? 16.828 -39.844 -14.938 1 85.44 156 GLY B O 1
ATOM 3969 N N . CYS B 1 157 ? 17.516 -40.031 -17.203 1 83.75 157 CYS B N 1
ATOM 3970 C CA . CYS B 1 157 ? 17.734 -38.594 -17.344 1 83.75 157 CYS B CA 1
ATOM 3971 C C . CYS B 1 157 ? 17.281 -38.094 -18.703 1 83.75 157 CYS B C 1
ATOM 3973 O O . CYS B 1 157 ? 17.562 -36.969 -19.078 1 83.75 157 CYS B O 1
ATOM 3975 N N . LYS B 1 158 ? 16.562 -39.031 -19.391 1 93.56 158 LYS B N 1
ATOM 3976 C CA . LYS B 1 158 ? 16 -38.656 -20.688 1 93.56 158 LYS B CA 1
ATOM 3977 C C . LYS B 1 158 ? 14.484 -38.75 -20.688 1 93.56 158 LYS B C 1
ATOM 3979 O O . LYS B 1 158 ? 13.906 -39.844 -20.688 1 93.56 158 LYS B O 1
ATOM 3984 N N . PHE B 1 159 ? 13.875 -37.594 -20.625 1 96.38 159 PHE B N 1
ATOM 3985 C CA . PHE B 1 159 ? 12.422 -37.531 -20.516 1 96.38 159 PHE B CA 1
ATOM 3986 C C . PHE B 1 159 ? 11.836 -36.625 -21.594 1 96.38 159 PHE B C 1
ATOM 3988 O O . PHE B 1 159 ? 12.555 -35.844 -22.203 1 96.38 159 PHE B O 1
ATOM 3995 N N . THR B 1 160 ? 10.633 -36.906 -21.922 1 97.75 160 THR B N 1
ATOM 3996 C CA . THR B 1 160 ? 9.805 -35.906 -22.594 1 97.75 160 THR B CA 1
ATOM 3997 C C . THR B 1 160 ? 8.938 -35.156 -21.594 1 97.75 160 THR B C 1
ATOM 3999 O O . THR B 1 160 ? 8.086 -35.75 -20.938 1 97.75 160 THR B O 1
ATOM 4002 N N . ILE B 1 161 ? 9.156 -33.844 -21.453 1 97.25 161 ILE B N 1
ATOM 4003 C CA . ILE B 1 161 ? 8.547 -33.031 -20.391 1 97.25 161 ILE B CA 1
ATOM 4004 C C . ILE B 1 161 ? 7.672 -31.953 -21.016 1 97.25 161 ILE B C 1
ATOM 4006 O O . ILE B 1 161 ? 8.07 -31.312 -22 1 97.25 161 ILE B O 1
ATOM 4010 N N . LEU B 1 162 ? 6.512 -31.797 -20.469 1 97.81 162 LEU B N 1
ATOM 4011 C CA . LEU B 1 162 ? 5.645 -30.688 -20.859 1 97.81 162 LEU B CA 1
ATOM 4012 C C . LEU B 1 162 ? 5.617 -29.625 -19.766 1 97.81 162 LEU B C 1
ATOM 4014 O O . LEU B 1 162 ? 5.273 -29.922 -18.609 1 97.81 162 LEU B O 1
ATOM 4018 N N . ASP B 1 163 ? 6.062 -28.422 -20.094 1 97.25 163 ASP B N 1
ATOM 4019 C CA . ASP B 1 163 ? 5.902 -27.25 -19.234 1 97.25 163 ASP B CA 1
ATOM 4020 C C . ASP B 1 163 ? 4.617 -26.484 -19.562 1 97.25 163 ASP B C 1
ATOM 4022 O O . ASP B 1 163 ? 4.562 -25.766 -20.562 1 97.25 163 ASP B O 1
ATOM 4026 N N . PHE B 1 164 ? 3.645 -26.656 -18.75 1 95.75 164 PHE B N 1
ATOM 4027 C CA . PHE B 1 164 ? 2.291 -26.156 -18.953 1 95.75 164 PHE B CA 1
ATOM 4028 C C . PHE B 1 164 ? 2.166 -24.719 -18.453 1 95.75 164 PHE B C 1
ATOM 4030 O O . PHE B 1 164 ? 2.24 -24.469 -17.25 1 95.75 164 PHE B O 1
ATOM 4037 N N . GLY B 1 165 ? 1.969 -23.734 -19.344 1 94.75 165 GLY B N 1
ATOM 4038 C CA . GLY B 1 165 ? 1.961 -22.344 -18.953 1 94.75 165 GLY B CA 1
ATOM 4039 C C . GLY B 1 165 ? 3.342 -21.797 -18.625 1 94.75 165 GLY B C 1
ATOM 4040 O O . GLY B 1 165 ? 3.578 -21.312 -17.516 1 94.75 165 GLY B O 1
ATOM 4041 N N . CYS B 1 166 ? 4.172 -21.672 -19.609 1 94.75 166 CYS B N 1
ATOM 4042 C CA . CYS B 1 166 ? 5.602 -21.531 -19.359 1 94.75 166 CYS B CA 1
ATOM 4043 C C . CYS B 1 166 ? 5.973 -20.062 -19.188 1 94.75 166 CYS B C 1
ATOM 4045 O O . CYS B 1 166 ? 7.086 -19.75 -18.766 1 94.75 166 CYS B O 1
ATOM 4047 N N . GLY B 1 167 ? 5.066 -19.109 -19.5 1 92.44 167 GLY B N 1
ATOM 4048 C CA . GLY B 1 167 ? 5.398 -17.688 -19.422 1 92.44 167 GLY B CA 1
ATOM 4049 C C . GLY B 1 167 ? 6.59 -17.312 -20.297 1 92.44 167 GLY B C 1
ATOM 4050 O O . GLY B 1 167 ? 6.645 -17.672 -21.469 1 92.44 167 GLY B O 1
ATOM 4051 N N . TYR B 1 168 ? 7.531 -16.625 -19.703 1 91.06 168 TYR B N 1
ATOM 4052 C CA . TYR B 1 168 ? 8.711 -16.188 -20.438 1 91.06 168 TYR B CA 1
ATOM 4053 C C . TYR B 1 168 ? 9.719 -17.328 -20.594 1 91.06 168 TYR B C 1
ATOM 4055 O O . TYR B 1 168 ? 10.805 -17.125 -21.141 1 91.06 168 TYR B O 1
ATOM 4063 N N . GLY B 1 169 ? 9.422 -18.453 -20.078 1 92.75 169 GLY B N 1
ATOM 4064 C CA . GLY B 1 169 ? 10.203 -19.656 -20.312 1 92.75 169 GLY B CA 1
ATOM 4065 C C . GLY B 1 169 ? 11.406 -19.781 -19.406 1 92.75 169 GLY B C 1
ATOM 4066 O O . GLY B 1 169 ? 12.359 -20.5 -19.703 1 92.75 169 GLY B O 1
ATOM 4067 N N . ARG B 1 170 ? 11.422 -19.109 -18.266 1 91 170 ARG B N 1
ATOM 4068 C CA . ARG B 1 170 ? 12.594 -19.125 -17.391 1 91 170 ARG B CA 1
ATOM 4069 C C . ARG B 1 170 ? 12.758 -20.469 -16.719 1 91 170 ARG B C 1
ATOM 4071 O O . ARG B 1 170 ? 13.867 -21.016 -16.672 1 91 170 ARG B O 1
ATOM 4078 N N . HIS B 1 171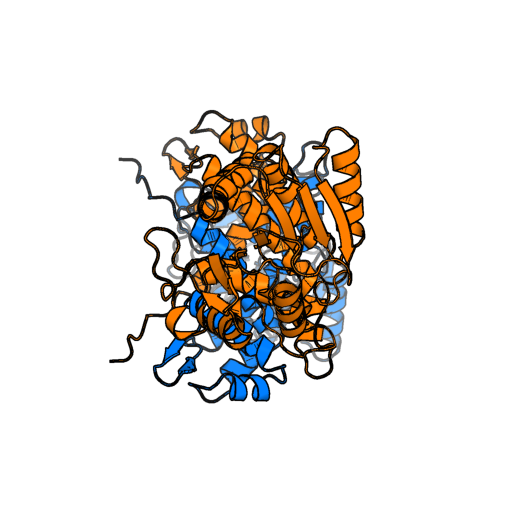 ? 11.703 -20.969 -16.188 1 90.31 171 HIS B N 1
ATOM 4079 C CA . HIS B 1 171 ? 11.75 -22.297 -15.578 1 90.31 171 HIS B CA 1
ATOM 4080 C C . HIS B 1 171 ? 12.062 -23.375 -16.625 1 90.31 171 HIS B C 1
ATOM 4082 O O . HIS B 1 171 ? 12.773 -24.328 -16.328 1 90.31 171 HIS B O 1
ATOM 4088 N N . THR B 1 172 ? 11.516 -23.172 -17.781 1 93.56 172 THR B N 1
ATOM 4089 C CA . THR B 1 172 ? 11.742 -24.109 -18.891 1 93.56 172 THR B CA 1
ATOM 4090 C C . THR B 1 172 ? 13.234 -24.219 -19.203 1 93.56 172 THR B C 1
ATOM 4092 O O . THR B 1 172 ? 13.773 -25.328 -19.297 1 93.56 172 THR B O 1
ATOM 4095 N N . ARG B 1 173 ? 13.836 -23.078 -19.312 1 92.44 173 ARG B N 1
ATOM 4096 C CA . ARG B 1 173 ? 15.258 -23.047 -19.641 1 92.44 173 ARG B CA 1
ATOM 4097 C C . ARG B 1 173 ? 16.094 -23.641 -18.516 1 92.44 173 ARG B C 1
ATOM 4099 O O . ARG B 1 173 ? 17.078 -24.328 -18.781 1 92.44 173 ARG B O 1
ATOM 4106 N N . ALA B 1 174 ? 15.703 -23.375 -17.344 1 88 174 ALA B N 1
ATOM 4107 C CA . ALA B 1 174 ? 16.422 -23.969 -16.203 1 88 174 ALA B CA 1
ATOM 4108 C C . ALA B 1 174 ? 16.312 -25.484 -16.219 1 88 174 ALA B C 1
ATOM 4110 O O . ALA B 1 174 ? 17.297 -26.188 -15.984 1 88 174 ALA B O 1
ATOM 4111 N N . MET B 1 175 ? 15.172 -25.984 -16.484 1 88.56 175 MET B N 1
ATOM 4112 C CA . MET B 1 175 ? 14.938 -27.422 -16.562 1 88.56 175 MET B CA 1
ATOM 4113 C C . MET B 1 175 ? 15.734 -28.047 -17.703 1 88.56 175 MET B C 1
ATOM 4115 O O . MET B 1 175 ? 16.328 -29.109 -17.531 1 88.56 175 MET B O 1
ATOM 4119 N N . ALA B 1 176 ? 15.727 -27.359 -18.797 1 92.06 176 ALA B N 1
ATOM 4120 C CA . ALA B 1 176 ? 16.422 -27.859 -19.984 1 92.06 176 ALA B CA 1
ATOM 4121 C C . ALA B 1 176 ? 17.922 -27.984 -19.719 1 92.06 176 ALA B C 1
ATOM 4123 O O . ALA B 1 176 ? 18.562 -28.922 -20.219 1 92.06 176 ALA B O 1
ATOM 4124 N N . LYS B 1 177 ? 18.438 -27.078 -18.953 1 88.38 177 LYS B N 1
ATOM 4125 C CA . LYS B 1 177 ? 19.859 -27.125 -18.609 1 88.38 177 LYS B CA 1
ATOM 4126 C C . LYS B 1 177 ? 20.156 -28.266 -17.656 1 88.38 177 LYS B C 1
ATOM 4128 O O . LYS B 1 177 ? 21.219 -28.906 -17.734 1 88.38 177 LYS B O 1
ATOM 4133 N N . GLN B 1 178 ? 19.266 -28.516 -16.859 1 85.38 178 GLN B N 1
ATOM 4134 C CA . GLN B 1 178 ? 19.453 -29.578 -15.867 1 85.38 178 GLN B CA 1
ATOM 4135 C C . GLN B 1 178 ? 19.297 -30.953 -16.5 1 85.38 178 GLN B C 1
ATOM 4137 O O . GLN B 1 178 ? 19.922 -31.922 -16.047 1 85.38 178 GLN B O 1
ATOM 4142 N N . TYR B 1 179 ? 18.469 -31.031 -17.547 1 90.31 179 TYR B N 1
ATOM 4143 C CA . TYR B 1 179 ? 18.203 -32.312 -18.219 1 90.31 179 TYR B CA 1
ATOM 4144 C C . TYR B 1 179 ? 18.469 -32.188 -19.719 1 90.31 179 TYR B C 1
ATOM 4146 O O . TYR B 1 179 ? 17.547 -32.312 -20.531 1 90.31 179 TYR B O 1
ATOM 4154 N N . PRO B 1 180 ? 19.719 -32.125 -20.062 1 92.44 180 PRO B N 1
ATOM 4155 C CA . PRO B 1 180 ? 20.094 -31.812 -21.438 1 92.44 180 PRO B CA 1
ATOM 4156 C C . PRO B 1 180 ? 19.703 -32.906 -22.422 1 92.44 180 PRO B C 1
ATOM 4158 O O . PRO B 1 180 ? 19.562 -32.656 -23.625 1 92.44 180 PRO B O 1
ATOM 4161 N N . ASP B 1 181 ? 19.531 -34.094 -21.953 1 94.44 181 ASP B N 1
ATOM 4162 C CA . ASP B 1 181 ? 19.203 -35.219 -22.844 1 94.44 181 ASP B CA 1
ATOM 4163 C C . ASP B 1 181 ? 17.688 -35.375 -22.984 1 94.44 181 ASP B C 1
ATOM 4165 O O . ASP B 1 181 ? 17.219 -36.188 -23.781 1 94.44 181 ASP B O 1
ATOM 4169 N N . SER B 1 182 ? 16.922 -34.562 -22.297 1 95.88 182 SER B N 1
ATOM 4170 C CA . SER B 1 182 ? 15.469 -34.562 -22.375 1 95.88 182 SER B CA 1
ATOM 4171 C C . SER B 1 182 ? 14.953 -33.625 -23.438 1 95.88 182 SER B C 1
ATOM 4173 O O . SER B 1 182 ? 15.695 -32.781 -23.938 1 95.88 182 SER B O 1
ATOM 4175 N N . LYS B 1 183 ? 13.758 -33.906 -23.891 1 97.56 183 LYS B N 1
ATOM 4176 C CA . LYS B 1 183 ? 13.031 -33 -24.766 1 97.56 183 LYS B CA 1
ATOM 4177 C C . LYS B 1 183 ? 11.93 -32.25 -24 1 97.56 183 LYS B C 1
ATOM 4179 O O . LYS B 1 183 ? 11.102 -32.906 -23.344 1 97.56 183 LYS B O 1
ATOM 4184 N N . ILE B 1 184 ? 11.93 -30.922 -24.109 1 97.44 184 ILE B N 1
ATOM 4185 C CA . ILE B 1 184 ? 10.969 -30.125 -23.344 1 97.44 184 ILE B CA 1
ATOM 4186 C C . ILE B 1 184 ? 10.055 -29.375 -24.312 1 97.44 184 ILE B C 1
ATOM 4188 O O . ILE B 1 184 ? 10.523 -28.641 -25.172 1 97.44 184 ILE B O 1
ATOM 4192 N N . TYR B 1 185 ? 8.797 -29.672 -24.188 1 97.62 185 TYR B N 1
ATOM 4193 C CA . TYR B 1 185 ? 7.754 -28.875 -24.812 1 97.62 185 TYR B CA 1
ATOM 4194 C C . TYR B 1 185 ? 7.168 -27.875 -23.828 1 97.62 185 TYR B C 1
ATOM 4196 O O . TYR B 1 185 ? 6.879 -28.234 -22.672 1 97.62 185 TYR B O 1
ATOM 4204 N N . ALA B 1 186 ? 7.137 -26.641 -24.234 1 97.88 186 ALA B N 1
ATOM 4205 C CA . ALA B 1 186 ? 6.594 -25.594 -23.359 1 97.88 186 ALA B CA 1
ATOM 4206 C C . ALA B 1 186 ? 5.578 -24.734 -24.109 1 97.88 186 ALA B C 1
ATOM 4208 O O . ALA B 1 186 ? 5.816 -24.344 -25.25 1 97.88 186 ALA B O 1
ATOM 4209 N N . PHE B 1 187 ? 4.449 -24.516 -23.438 1 95.31 187 PHE B N 1
ATOM 4210 C CA . PHE B 1 187 ? 3.477 -23.688 -24.141 1 95.31 187 PHE B CA 1
ATOM 4211 C C . PHE B 1 187 ? 2.867 -22.656 -23.203 1 95.31 187 PHE B C 1
ATOM 4213 O O . PHE B 1 187 ? 2.945 -22.797 -21.984 1 95.31 187 PHE B O 1
ATOM 4220 N N . ASP B 1 188 ? 2.332 -21.594 -23.734 1 95.5 188 ASP B N 1
ATOM 4221 C CA . ASP B 1 188 ? 1.532 -20.547 -23.094 1 95.5 188 ASP B CA 1
ATOM 4222 C C . ASP B 1 188 ? 0.512 -19.969 -24.062 1 95.5 188 ASP B C 1
ATOM 4224 O O . ASP B 1 188 ? 0.709 -20.016 -25.281 1 95.5 188 ASP B O 1
ATOM 4228 N N . MET B 1 189 ? -0.559 -19.516 -23.484 1 92.12 189 MET B N 1
ATOM 4229 C CA . MET B 1 189 ? -1.596 -18.969 -24.359 1 92.12 189 MET B CA 1
ATOM 4230 C C . MET B 1 189 ? -1.263 -17.547 -24.781 1 92.12 189 MET B C 1
ATOM 4232 O O . MET B 1 189 ? -1.865 -17.016 -25.703 1 92.12 189 MET B O 1
ATOM 4236 N N . ASP B 1 190 ? -0.371 -16.922 -24.062 1 91.31 190 ASP B N 1
ATOM 4237 C CA . ASP B 1 190 ? 0.005 -15.531 -24.328 1 91.31 190 ASP B CA 1
ATOM 4238 C C . ASP B 1 190 ? 1.104 -15.453 -25.391 1 91.31 190 ASP B C 1
ATOM 4240 O O . ASP B 1 190 ? 2.246 -15.844 -25.125 1 91.31 190 ASP B O 1
ATOM 4244 N N . GLN B 1 191 ? 0.82 -14.82 -26.5 1 92.94 191 GLN B N 1
ATOM 4245 C CA . GLN B 1 191 ? 1.756 -14.719 -27.625 1 92.94 191 GLN B CA 1
ATOM 4246 C C . GLN B 1 191 ? 2.971 -13.875 -27.25 1 92.94 191 GLN B C 1
ATOM 4248 O O . GLN B 1 191 ? 4.086 -14.148 -27.703 1 92.94 191 GLN B O 1
ATOM 4253 N N . VAL B 1 192 ? 2.764 -12.938 -26.484 1 90.88 192 VAL B N 1
ATOM 4254 C CA . VAL B 1 192 ? 3.855 -12.07 -26.062 1 90.88 192 VAL B CA 1
ATOM 4255 C C . VAL B 1 192 ? 4.871 -12.875 -25.266 1 90.88 192 VAL B C 1
ATOM 4257 O O . VAL B 1 192 ? 6.082 -12.742 -25.469 1 90.88 192 VAL B O 1
ATOM 4260 N N . SER B 1 193 ? 4.387 -13.68 -24.406 1 92.62 193 SER B N 1
ATOM 4261 C CA . SER B 1 193 ? 5.25 -14.523 -23.578 1 92.62 193 SER B CA 1
ATOM 4262 C C . SER B 1 193 ? 6.059 -15.492 -24.438 1 92.62 193 SER B C 1
ATOM 4264 O O . SER B 1 193 ? 7.273 -15.617 -24.266 1 92.62 193 SER B O 1
ATOM 4266 N N . ILE B 1 194 ? 5.445 -16.078 -25.375 1 95.31 194 ILE B N 1
ATOM 4267 C CA . ILE B 1 194 ? 6.098 -17.078 -26.219 1 95.31 194 ILE B CA 1
ATOM 4268 C C . ILE B 1 194 ? 7.113 -16.406 -27.141 1 95.31 194 ILE B C 1
ATOM 4270 O O . ILE B 1 194 ? 8.203 -16.938 -27.359 1 95.31 194 ILE B O 1
ATOM 4274 N N . SER B 1 195 ? 6.711 -15.219 -27.609 1 95.44 195 SER B N 1
ATOM 4275 C CA . SER B 1 195 ? 7.648 -14.461 -28.422 1 95.44 195 SER B CA 1
ATOM 4276 C C . SER B 1 195 ? 8.906 -14.102 -27.641 1 95.44 195 SER B C 1
ATOM 4278 O O . SER B 1 195 ? 10.016 -14.227 -28.156 1 95.44 195 SER B O 1
ATOM 4280 N N . TYR B 1 196 ? 8.719 -13.727 -26.484 1 92.38 196 TYR B N 1
ATOM 4281 C CA . TYR B 1 196 ? 9.852 -13.406 -25.625 1 92.38 196 TYR B CA 1
ATOM 4282 C C . TYR B 1 196 ? 10.703 -14.641 -25.359 1 92.38 196 TYR B C 1
ATOM 4284 O O . TYR B 1 196 ? 11.93 -14.594 -25.453 1 92.38 196 TYR B O 1
ATOM 4292 N N . ALA B 1 197 ? 10.07 -15.734 -25 1 94.5 197 ALA B N 1
ATOM 4293 C CA . ALA B 1 197 ? 10.773 -16.984 -24.719 1 94.5 197 ALA B CA 1
ATOM 4294 C C . ALA B 1 197 ? 11.617 -17.422 -25.906 1 94.5 197 ALA B C 1
ATOM 4296 O O . ALA B 1 197 ? 12.773 -17.812 -25.75 1 94.5 197 ALA B O 1
ATOM 4297 N N . ASN B 1 198 ? 11.055 -17.297 -27.062 1 96.25 198 ASN B N 1
ATOM 4298 C CA . ASN B 1 198 ? 11.766 -17.672 -28.297 1 96.25 198 ASN B CA 1
ATOM 4299 C C . ASN B 1 198 ? 12.953 -16.75 -28.547 1 96.25 198 ASN B C 1
ATOM 4301 O O . ASN B 1 198 ? 14 -17.203 -29 1 96.25 198 ASN B O 1
ATOM 4305 N N . LYS B 1 199 ? 12.711 -15.492 -28.328 1 95.62 199 LYS B N 1
ATOM 4306 C CA . LYS B 1 199 ? 13.789 -14.523 -28.516 1 95.62 199 LYS B CA 1
ATOM 4307 C C . LYS B 1 199 ? 14.977 -14.852 -27.609 1 95.62 199 LYS B C 1
ATOM 4309 O O . LYS B 1 199 ? 16.125 -14.828 -28.062 1 95.62 199 LYS B O 1
ATOM 4314 N N . VAL B 1 200 ? 14.742 -15.172 -26.453 1 92.88 200 VAL B N 1
ATOM 4315 C CA . VAL B 1 200 ? 15.805 -15.492 -25.5 1 92.88 200 VAL B CA 1
ATOM 4316 C C . VAL B 1 200 ? 16.469 -16.812 -25.906 1 92.88 200 VAL B C 1
ATOM 4318 O O . VAL B 1 200 ? 17.688 -16.938 -25.828 1 92.88 200 VAL B O 1
ATOM 4321 N N . LEU B 1 201 ? 15.695 -17.75 -26.297 1 93.75 201 LEU B N 1
ATOM 4322 C CA . LEU B 1 201 ? 16.188 -19.062 -26.688 1 93.75 201 LEU B CA 1
ATOM 4323 C C . LEU B 1 201 ? 17.156 -18.953 -27.875 1 93.75 201 LEU B C 1
ATOM 4325 O O . LEU B 1 201 ? 18.141 -19.672 -27.938 1 93.75 201 LEU B O 1
ATOM 4329 N N . SER B 1 202 ? 16.891 -18.016 -28.734 1 93.38 202 SER B N 1
ATOM 4330 C CA . SER B 1 202 ? 17.656 -17.859 -29.969 1 93.38 202 SER B CA 1
ATOM 4331 C C . SER B 1 202 ? 19.047 -17.297 -29.672 1 93.38 202 SER B C 1
ATOM 4333 O O . SER B 1 202 ? 19.969 -17.484 -30.469 1 93.38 202 SER B O 1
ATOM 4335 N N . LYS B 1 203 ? 19.25 -16.547 -28.656 1 90.31 203 LYS B N 1
ATOM 4336 C CA . LYS B 1 203 ? 20.547 -15.93 -28.328 1 90.31 203 LYS B CA 1
ATOM 4337 C C . LYS B 1 203 ? 21.5 -16.953 -27.75 1 90.31 203 LYS B C 1
ATOM 4339 O O . LYS B 1 203 ? 22.703 -16.938 -28.047 1 90.31 203 LYS B O 1
ATOM 4344 N N . ASP B 1 204 ? 21.109 -18.094 -27.078 1 82.12 204 ASP B N 1
ATOM 4345 C CA . ASP B 1 204 ? 22 -19.109 -26.531 1 82.12 204 ASP B CA 1
ATOM 4346 C C . ASP B 1 204 ? 21.25 -20.047 -25.578 1 82.12 204 ASP B C 1
ATOM 4348 O O . ASP B 1 204 ? 21.812 -20.484 -24.578 1 82.12 204 ASP B O 1
ATOM 4352 N N . GLY B 1 205 ? 20.25 -20.234 -26.016 1 86.19 205 GLY B N 1
ATOM 4353 C CA . GLY B 1 205 ? 19.469 -21.125 -25.156 1 86.19 205 GLY B CA 1
ATOM 4354 C C . GLY B 1 205 ? 19.641 -22.594 -25.5 1 86.19 205 GLY B C 1
ATOM 4355 O O . GLY B 1 205 ? 20.297 -22.922 -26.484 1 86.19 205 GLY B O 1
ATOM 4356 N N . PRO B 1 206 ? 19.203 -23.406 -24.609 1 93.12 206 PRO B N 1
ATOM 4357 C CA . PRO B 1 206 ? 19.25 -24.859 -24.844 1 93.12 206 PRO B CA 1
ATOM 4358 C C . PRO B 1 206 ? 18.531 -25.266 -26.125 1 93.12 206 PRO B C 1
ATOM 4360 O O . PRO B 1 206 ? 17.562 -24.609 -26.531 1 93.12 206 PRO B O 1
ATOM 4363 N N . LYS B 1 207 ? 18.922 -26.359 -26.734 1 93.56 207 LYS B N 1
ATOM 4364 C CA . LYS B 1 207 ? 18.391 -26.766 -28.031 1 93.56 207 LYS B CA 1
ATOM 4365 C C . LYS B 1 207 ? 17.266 -27.766 -27.875 1 93.56 207 LYS B C 1
ATOM 4367 O O . LYS B 1 207 ? 16.578 -28.094 -28.844 1 93.56 207 LYS B O 1
ATOM 4372 N N . ASN B 1 208 ? 17.062 -28.188 -26.688 1 97 208 ASN B N 1
ATOM 4373 C CA . ASN B 1 208 ? 16.094 -29.266 -26.469 1 97 208 ASN B CA 1
ATOM 4374 C C . ASN B 1 208 ? 14.75 -28.703 -26 1 97 208 ASN B C 1
ATOM 4376 O O . ASN B 1 208 ? 14.023 -29.375 -25.266 1 97 208 ASN B O 1
ATOM 4380 N N . ILE B 1 209 ? 14.414 -27.469 -26.359 1 97.81 209 ILE B N 1
ATOM 4381 C CA . ILE B 1 209 ? 13.148 -26.844 -26 1 97.81 209 ILE B CA 1
ATOM 4382 C C . ILE B 1 209 ? 12.344 -26.547 -27.25 1 97.81 209 ILE B C 1
ATOM 4384 O O . ILE B 1 209 ? 12.898 -26.094 -28.266 1 97.81 209 ILE B O 1
ATOM 4388 N N . GLU B 1 210 ? 11.148 -26.828 -27.25 1 97.12 210 GLU B N 1
ATOM 4389 C CA . GLU B 1 210 ? 10.188 -26.375 -28.25 1 97.12 210 GLU B CA 1
ATOM 4390 C C . GLU B 1 210 ? 9.062 -25.562 -27.594 1 97.12 210 GLU B C 1
ATOM 4392 O O . GLU B 1 210 ? 8.312 -26.094 -26.781 1 97.12 210 GLU B O 1
ATOM 4397 N N . TYR B 1 211 ? 8.922 -24.266 -27.969 1 97.12 211 TYR B N 1
ATOM 4398 C CA . TYR B 1 211 ? 7.859 -23.406 -27.453 1 97.12 211 TYR B CA 1
ATOM 4399 C C . TYR B 1 211 ? 6.672 -23.375 -28.406 1 97.12 211 TYR B C 1
ATOM 4401 O O . TYR B 1 211 ? 6.852 -23.375 -29.625 1 97.12 211 TYR B O 1
ATOM 4409 N N . LEU B 1 212 ? 5.484 -23.344 -27.828 1 95.69 212 LEU B N 1
ATOM 4410 C CA . LEU B 1 212 ? 4.258 -23.234 -28.609 1 95.69 212 LEU B CA 1
ATOM 4411 C C . LEU B 1 212 ? 3.281 -22.25 -27.969 1 95.69 212 LEU B C 1
ATOM 4413 O O . LEU B 1 212 ? 3.16 -22.203 -26.75 1 95.69 212 LEU B O 1
ATOM 4417 N N . CYS B 1 213 ? 2.582 -21.453 -28.781 1 95.75 213 CYS B N 1
ATOM 4418 C CA . CYS B 1 213 ? 1.473 -20.641 -28.297 1 95.75 213 CYS B CA 1
ATOM 4419 C C . CYS B 1 213 ? 0.148 -21.375 -28.453 1 95.75 213 CYS B C 1
ATOM 4421 O O . CYS B 1 213 ? -0.362 -21.516 -29.562 1 95.75 213 CYS B O 1
ATOM 4423 N N . LYS B 1 214 ? -0.34 -21.906 -27.312 1 91.69 214 LYS B N 1
ATOM 4424 C CA . LYS B 1 214 ? -1.55 -22.734 -27.328 1 91.69 214 LYS B CA 1
ATOM 4425 C C . LYS B 1 214 ? -2.373 -22.516 -26.062 1 91.69 214 LYS B C 1
ATOM 4427 O O . LYS B 1 214 ? -1.839 -22.094 -25.031 1 91.69 214 LYS B O 1
ATOM 4432 N N . ARG B 1 215 ? -3.646 -22.859 -26.266 1 89.44 215 ARG B N 1
ATOM 4433 C CA . ARG B 1 215 ? -4.539 -22.906 -25.109 1 89.44 215 ARG B CA 1
ATOM 4434 C C . ARG B 1 215 ? -4.414 -24.234 -24.359 1 89.44 215 ARG B C 1
ATOM 4436 O O . ARG B 1 215 ? -4.293 -25.281 -24.984 1 89.44 215 ARG B O 1
ATOM 4443 N N . GLY B 1 216 ? -4.43 -24.203 -23.109 1 88.25 216 GLY B N 1
ATOM 4444 C CA . GLY B 1 216 ? -4.188 -25.359 -22.281 1 88.25 216 GLY B CA 1
ATOM 4445 C C . GLY B 1 216 ? -5.238 -26.438 -22.453 1 88.25 216 GLY B C 1
ATOM 4446 O O . GLY B 1 216 ? -4.941 -27.641 -22.312 1 88.25 216 GLY B O 1
ATOM 4447 N N . GLY B 1 217 ? -6.418 -26.031 -22.75 1 90.19 217 GLY B N 1
ATOM 4448 C CA . GLY B 1 217 ? -7.5 -27 -22.922 1 90.19 217 GLY B CA 1
ATOM 4449 C C . GLY B 1 217 ? -7.574 -27.578 -24.312 1 90.19 217 GLY B C 1
ATOM 4450 O O . GLY B 1 217 ? -8.484 -28.359 -24.609 1 90.19 217 GLY B O 1
ATOM 4451 N N . GLN B 1 218 ? -6.617 -27.203 -25.109 1 91.75 218 GLN B N 1
ATOM 4452 C CA . GLN B 1 218 ? -6.602 -27.688 -26.484 1 91.75 218 GLN B CA 1
ATOM 4453 C C . GLN B 1 218 ? -5.176 -27.953 -26.953 1 91.75 218 GLN B C 1
ATOM 4455 O O . GLN B 1 218 ? -4.625 -27.188 -27.75 1 91.75 218 GLN B O 1
ATOM 4460 N N . LEU B 1 219 ? -4.672 -29.094 -26.578 1 95.38 219 LEU B N 1
ATOM 4461 C CA . LEU B 1 219 ? -3.32 -29.484 -26.953 1 95.38 219 LEU B CA 1
ATOM 4462 C C . LEU B 1 219 ? -3.33 -30.281 -28.266 1 95.38 219 LEU B C 1
ATOM 4464 O O . LEU B 1 219 ? -4.379 -30.766 -28.688 1 95.38 219 LEU B O 1
ATOM 4468 N N . PRO B 1 220 ? -2.215 -30.344 -28.953 1 95.5 220 PRO B N 1
ATOM 4469 C CA . PRO B 1 220 ? -2.168 -31.047 -30.234 1 95.5 220 PRO B CA 1
ATOM 4470 C C . PRO B 1 220 ? -2.66 -32.5 -30.141 1 95.5 220 PRO B C 1
ATOM 4472 O O . PRO B 1 220 ? -2.328 -33.188 -29.188 1 95.5 220 PRO B O 1
ATOM 4475 N N . ASP B 1 221 ? -3.354 -32.938 -31.125 1 95.38 221 ASP B N 1
ATOM 4476 C CA . ASP B 1 221 ? -3.988 -34.25 -31.125 1 95.38 221 ASP B CA 1
ATOM 4477 C C . ASP B 1 221 ? -2.943 -35.344 -31.109 1 95.38 221 ASP B C 1
ATOM 4479 O O . ASP B 1 221 ? -3.186 -36.438 -30.562 1 95.38 221 ASP B O 1
ATOM 4483 N N . ASP B 1 222 ? -1.866 -35.062 -31.656 1 96 222 ASP B N 1
ATOM 4484 C CA . ASP B 1 222 ? -0.857 -36.125 -31.797 1 96 222 ASP B CA 1
ATOM 4485 C C . ASP B 1 222 ? -0.016 -36.25 -30.531 1 96 222 ASP B C 1
ATOM 4487 O O . ASP B 1 222 ? 0.974 -36.969 -30.5 1 96 222 ASP B O 1
ATOM 4491 N N . TRP B 1 223 ? -0.409 -35.656 -29.438 1 97.38 223 TRP B N 1
ATOM 4492 C CA . TRP B 1 223 ? 0.377 -35.656 -28.203 1 97.38 223 TRP B CA 1
ATOM 4493 C C . TRP B 1 223 ? -0.144 -36.719 -27.25 1 97.38 223 TRP B C 1
ATOM 4495 O O . TRP B 1 223 ? 0.261 -36.781 -26.078 1 97.38 223 TRP B O 1
ATOM 4505 N N . SER B 1 224 ? -0.947 -37.594 -27.75 1 97.81 224 SER B N 1
ATOM 4506 C CA . SER B 1 224 ? -1.492 -38.656 -26.875 1 97.81 224 SER B CA 1
ATOM 4507 C C . SER B 1 224 ? -0.384 -39.5 -26.281 1 97.81 224 SER B C 1
ATOM 4509 O O . SER B 1 224 ? 0.458 -40.031 -27 1 97.81 224 SER B O 1
ATOM 4511 N N . GLU B 1 225 ? -0.407 -39.594 -24.922 1 97.88 225 GLU B N 1
ATOM 4512 C CA . GLU B 1 225 ? 0.536 -40.406 -24.156 1 97.88 225 GLU B CA 1
ATOM 4513 C C . GLU B 1 225 ? 1.975 -40.125 -24.594 1 97.88 225 GLU B C 1
ATOM 4515 O O . GLU B 1 225 ? 2.752 -41.062 -24.797 1 97.88 225 GLU B O 1
ATOM 4520 N N . LYS B 1 226 ? 2.26 -38.906 -24.625 1 97.69 226 LYS B N 1
ATOM 4521 C CA . LYS B 1 226 ? 3.551 -38.469 -25.141 1 97.69 226 LYS B CA 1
ATOM 4522 C C . LYS B 1 226 ? 4.516 -38.125 -24.016 1 97.69 226 LYS B C 1
ATOM 4524 O O . LYS B 1 226 ? 5.73 -38.281 -24.156 1 97.69 226 LYS B O 1
ATOM 4529 N N . PHE B 1 227 ? 4.031 -37.719 -22.891 1 98.06 227 PHE B N 1
ATOM 4530 C CA . PHE B 1 227 ? 4.895 -37.031 -21.938 1 98.06 227 PHE B CA 1
ATOM 4531 C C . PHE B 1 227 ? 5.148 -37.906 -20.703 1 98.06 227 PHE B C 1
ATOM 4533 O O . PHE B 1 227 ? 4.223 -38.531 -20.172 1 98.06 227 PHE B O 1
ATOM 4540 N N . ASP B 1 228 ? 6.426 -37.906 -20.281 1 97.5 228 ASP B N 1
ATOM 4541 C CA . ASP B 1 228 ? 6.82 -38.562 -19.047 1 97.5 228 ASP B CA 1
ATOM 4542 C C . ASP B 1 228 ? 6.434 -37.719 -17.828 1 97.5 228 ASP B C 1
ATOM 4544 O O . ASP B 1 228 ? 6.066 -38.281 -16.781 1 97.5 228 ASP B O 1
ATOM 4548 N N . PHE B 1 229 ? 6.617 -36.5 -17.953 1 97 229 PHE B N 1
ATOM 4549 C CA . PHE B 1 229 ? 6.301 -35.531 -16.891 1 97 229 PHE B CA 1
ATOM 4550 C C . PHE B 1 229 ? 5.555 -34.344 -17.453 1 97 229 PHE B C 1
ATOM 4552 O O . PHE B 1 229 ? 5.844 -33.875 -18.562 1 97 229 PHE B O 1
ATOM 4559 N N . ILE B 1 230 ? 4.586 -33.844 -16.703 1 97.69 230 ILE B N 1
ATOM 4560 C CA . ILE B 1 230 ? 3.912 -32.594 -16.969 1 97.69 230 ILE B CA 1
ATOM 4561 C C . ILE B 1 230 ? 4.039 -31.656 -15.766 1 97.69 230 ILE B C 1
ATOM 4563 O O . ILE B 1 230 ? 3.658 -32.031 -14.656 1 97.69 230 ILE B O 1
ATOM 4567 N N . ILE B 1 231 ? 4.629 -30.484 -16.031 1 96.69 231 ILE B N 1
ATOM 4568 C CA . ILE B 1 231 ? 4.832 -29.5 -14.977 1 96.69 231 ILE B CA 1
ATOM 4569 C C . ILE B 1 231 ? 3.852 -28.344 -15.156 1 96.69 231 ILE B C 1
ATOM 4571 O O . ILE B 1 231 ? 3.85 -27.688 -16.188 1 96.69 231 ILE B O 1
ATOM 4575 N N . ILE B 1 232 ? 2.982 -28.141 -14.164 1 96.69 232 ILE B N 1
ATOM 4576 C CA . ILE B 1 232 ? 2.018 -27.047 -14.133 1 96.69 232 ILE B CA 1
ATOM 4577 C C . ILE B 1 232 ? 2.371 -26.078 -13.008 1 96.69 232 ILE B C 1
ATOM 4579 O O . ILE B 1 232 ? 1.888 -26.234 -11.883 1 96.69 232 ILE B O 1
ATOM 4583 N N . ASN B 1 233 ? 3.154 -25.109 -13.336 1 94.44 233 ASN B N 1
ATOM 4584 C CA . ASN B 1 233 ? 3.652 -24.203 -12.305 1 94.44 233 ASN B CA 1
ATOM 4585 C C . ASN B 1 233 ? 2.902 -22.875 -12.328 1 94.44 233 ASN B C 1
ATOM 4587 O O . ASN B 1 233 ? 3.15 -22.016 -13.188 1 94.44 233 ASN B O 1
ATOM 4591 N N . ASP B 1 234 ? 2.053 -22.703 -11.266 1 93.81 234 ASP B N 1
ATOM 4592 C CA . ASP B 1 234 ? 1.361 -21.438 -11.07 1 93.81 234 ASP B CA 1
ATOM 4593 C C . ASP B 1 234 ? 0.461 -21.109 -12.266 1 93.81 234 ASP B C 1
ATOM 4595 O O . ASP B 1 234 ? 0.541 -20.016 -12.828 1 93.81 234 ASP B O 1
ATOM 4599 N N . VAL B 1 235 ? -0.418 -22.094 -12.617 1 95.06 235 VAL B N 1
ATOM 4600 C CA . VAL B 1 235 ? -1.237 -21.938 -13.812 1 95.06 235 VAL B CA 1
ATOM 4601 C C . VAL B 1 235 ? -2.703 -22.203 -13.469 1 95.06 235 VAL B C 1
ATOM 4603 O O . VAL B 1 235 ? -3.584 -21.438 -13.883 1 95.06 235 VAL B O 1
ATOM 4606 N N . LEU B 1 236 ? -3.004 -23.234 -12.711 1 95.5 236 LEU B N 1
ATOM 4607 C CA . LEU B 1 236 ? -4.371 -23.719 -12.547 1 95.5 236 LEU B CA 1
ATOM 4608 C C . LEU B 1 236 ? -5.254 -22.641 -11.914 1 95.5 236 LEU B C 1
ATOM 4610 O O . LEU B 1 236 ? -6.383 -22.422 -12.359 1 95.5 236 LEU B O 1
ATOM 4614 N N . HIS B 1 237 ? -4.754 -21.938 -10.945 1 95.75 237 HIS B N 1
ATOM 4615 C CA . HIS B 1 237 ? -5.562 -20.953 -10.234 1 95.75 237 HIS B CA 1
ATOM 4616 C C . HIS B 1 237 ? -5.902 -19.766 -11.125 1 95.75 237 HIS B C 1
ATOM 4618 O O . HIS B 1 237 ? -6.828 -19 -10.828 1 95.75 237 HIS B O 1
ATOM 4624 N N . ASP B 1 238 ? -5.215 -19.609 -12.219 1 94.31 238 ASP B N 1
ATOM 4625 C CA . ASP B 1 238 ? -5.445 -18.516 -13.156 1 94.31 238 ASP B CA 1
ATOM 4626 C C . ASP B 1 238 ? -6.34 -18.969 -14.312 1 94.31 238 ASP B C 1
ATOM 4628 O O . ASP B 1 238 ? -6.805 -18.141 -15.102 1 94.31 238 ASP B O 1
ATOM 4632 N N . SER B 1 239 ? -6.574 -20.219 -14.422 1 92.88 239 SER B N 1
ATOM 4633 C CA . SER B 1 239 ? -7.199 -20.75 -15.625 1 92.88 239 SER B CA 1
ATOM 4634 C C . SER B 1 239 ? -8.719 -20.656 -15.547 1 92.88 239 SER B C 1
ATOM 4636 O O . SER B 1 239 ? -9.305 -20.938 -14.5 1 92.88 239 SER B O 1
ATOM 4638 N N . PHE B 1 240 ? -9.305 -20.328 -16.672 1 91.88 240 PHE B N 1
ATOM 4639 C CA . PHE B 1 240 ? -10.758 -20.297 -16.766 1 91.88 240 PHE B CA 1
ATOM 4640 C C . PHE B 1 240 ? -11.289 -21.609 -17.328 1 91.88 240 PHE B C 1
ATOM 4642 O O . PHE B 1 240 ? -12.492 -21.75 -17.562 1 91.88 240 PHE B O 1
ATOM 4649 N N . GLU B 1 241 ? -10.422 -22.688 -17.562 1 91.81 241 GLU B N 1
ATOM 4650 C CA . GLU B 1 241 ? -10.828 -23.953 -18.172 1 91.81 241 GLU B CA 1
ATOM 4651 C C . GLU B 1 241 ? -10.086 -25.125 -17.531 1 91.81 241 GLU B C 1
ATOM 4653 O O . GLU B 1 241 ? -9.516 -25.969 -18.25 1 91.81 241 GLU B O 1
ATOM 4658 N N . VAL B 1 242 ? -10.086 -25.156 -16.266 1 93.75 242 VAL B N 1
ATOM 4659 C CA . VAL B 1 242 ? -9.312 -26.141 -15.516 1 93.75 242 VAL B CA 1
ATOM 4660 C C . VAL B 1 242 ? -9.781 -27.562 -15.875 1 93.75 242 VAL B C 1
ATOM 4662 O O . VAL B 1 242 ? -8.969 -28.469 -16 1 93.75 242 VAL B O 1
ATOM 4665 N N . ASP B 1 243 ? -11.062 -27.781 -16.094 1 94.25 243 ASP B N 1
ATOM 4666 C CA . ASP B 1 243 ? -11.578 -29.094 -16.453 1 94.25 243 ASP B CA 1
ATOM 4667 C C . ASP B 1 243 ? -11.008 -29.562 -17.781 1 94.25 243 ASP B C 1
ATOM 4669 O O . ASP B 1 243 ? -10.539 -30.703 -17.906 1 94.25 243 ASP B O 1
ATOM 4673 N N . ALA B 1 244 ? -11.055 -28.688 -18.75 1 94.12 244 ALA B N 1
ATOM 4674 C CA . ALA B 1 244 ? -10.5 -29.031 -20.062 1 94.12 244 ALA B CA 1
ATOM 4675 C C . ALA B 1 244 ? -9.008 -29.312 -19.969 1 94.12 244 ALA B C 1
ATOM 4677 O O . ALA B 1 244 ? -8.492 -30.188 -20.656 1 94.12 244 ALA B O 1
ATOM 4678 N N . ILE B 1 245 ? -8.312 -28.562 -19.141 1 95.25 245 ILE B N 1
ATOM 4679 C CA . ILE B 1 245 ? -6.879 -28.734 -18.953 1 95.25 245 ILE B CA 1
ATOM 4680 C C . ILE B 1 245 ? -6.594 -30.109 -18.359 1 95.25 245 ILE B C 1
ATOM 4682 O O . ILE B 1 245 ? -5.723 -30.828 -18.859 1 95.25 245 ILE B O 1
ATOM 4686 N N . LEU B 1 246 ? -7.348 -30.469 -17.344 1 96.75 246 LEU B N 1
ATOM 4687 C CA . LEU B 1 246 ? -7.129 -31.766 -16.703 1 96.75 246 LEU B CA 1
ATOM 4688 C C . LEU B 1 246 ? -7.457 -32.906 -17.641 1 96.75 246 LEU B C 1
ATOM 4690 O O . LEU B 1 246 ? -6.801 -33.969 -17.609 1 96.75 246 LEU B O 1
ATOM 4694 N N . GLU B 1 247 ? -8.398 -32.719 -18.531 1 96.94 247 GLU B N 1
ATOM 4695 C CA . GLU B 1 247 ? -8.703 -33.719 -19.547 1 96.94 247 GLU B CA 1
ATOM 4696 C C . GLU B 1 247 ? -7.551 -33.875 -20.531 1 96.94 247 GLU B C 1
ATOM 4698 O O . GLU B 1 247 ? -7.188 -34.969 -20.906 1 96.94 247 GLU B O 1
ATOM 4703 N N . GLU B 1 248 ? -7.039 -32.75 -20.922 1 97.44 248 GLU B N 1
ATOM 4704 C CA . GLU B 1 248 ? -5.898 -32.781 -21.828 1 97.44 248 GLU B CA 1
ATOM 4705 C C . GLU B 1 248 ? -4.688 -33.438 -21.172 1 97.44 248 GLU B C 1
ATOM 4707 O O . GLU B 1 248 ? -3.971 -34.188 -21.812 1 97.44 248 GLU B O 1
ATOM 4712 N N . ILE B 1 249 ? -4.473 -33.094 -19.953 1 97.75 249 ILE B N 1
ATOM 4713 C CA . ILE B 1 249 ? -3.355 -33.688 -19.219 1 97.75 249 ILE B CA 1
ATOM 4714 C C . ILE B 1 249 ? -3.51 -35.188 -19.188 1 97.75 249 ILE B C 1
ATOM 4716 O O . ILE B 1 249 ? -2.549 -35.938 -19.438 1 97.75 249 ILE B O 1
ATOM 4720 N N . LYS B 1 250 ? -4.715 -35.625 -18.938 1 97.75 250 LYS B N 1
ATOM 4721 C CA . LYS B 1 250 ? -5.004 -37.062 -18.891 1 97.75 250 LYS B CA 1
ATOM 4722 C C . LYS B 1 250 ? -4.715 -37.719 -20.25 1 97.75 250 LYS B C 1
ATOM 4724 O O . LYS B 1 250 ? -4.188 -38.812 -20.297 1 97.75 250 LYS B O 1
ATOM 4729 N N . ARG B 1 251 ? -4.988 -37.062 -21.297 1 97.81 251 ARG B N 1
ATOM 4730 C CA . ARG B 1 251 ? -4.793 -37.562 -22.641 1 97.81 251 ARG B CA 1
ATOM 4731 C C . ARG B 1 251 ? -3.309 -37.625 -23 1 97.81 251 ARG B C 1
ATOM 4733 O O . ARG B 1 251 ? -2.846 -38.594 -23.594 1 97.81 251 ARG B O 1
ATOM 4740 N N . VAL B 1 252 ? -2.541 -36.656 -22.594 1 98.06 252 VAL B N 1
ATOM 4741 C CA . VAL B 1 252 ? -1.219 -36.469 -23.172 1 98.06 252 VAL B CA 1
ATOM 4742 C C . VAL B 1 252 ? -0.162 -37.125 -22.281 1 98.06 252 VAL B C 1
ATOM 4744 O O . VAL B 1 252 ? 0.97 -37.344 -22.719 1 98.06 252 VAL B O 1
ATOM 4747 N N . ILE B 1 253 ? -0.499 -37.375 -21.062 1 98.06 253 ILE B N 1
ATOM 4748 C CA . ILE B 1 253 ? 0.481 -37.938 -20.156 1 98.06 253 ILE B CA 1
ATOM 4749 C C . ILE B 1 253 ? 0.557 -39.469 -20.375 1 98.06 253 ILE B C 1
ATOM 4751 O O . ILE B 1 253 ? -0.461 -40.094 -20.641 1 98.06 253 ILE B O 1
ATOM 4755 N N . LYS B 1 254 ? 1.763 -40.031 -20.328 1 97.25 254 LYS B N 1
ATOM 4756 C CA . LYS B 1 254 ? 1.946 -41.469 -20.406 1 97.25 254 LYS B CA 1
ATOM 4757 C C . LYS B 1 254 ? 1.283 -42.188 -19.234 1 97.25 254 LYS B C 1
ATOM 4759 O O . LYS B 1 254 ? 1.121 -41.594 -18.156 1 97.25 254 LYS B O 1
ATOM 4764 N N . PRO B 1 255 ? 0.954 -43.469 -19.422 1 95.81 255 PRO B N 1
ATOM 4765 C CA . PRO B 1 255 ? 0.324 -44.219 -18.344 1 95.81 255 PRO B CA 1
ATOM 4766 C C . PRO B 1 255 ? 1.183 -44.25 -17.078 1 95.81 255 PRO B C 1
ATOM 4768 O O . PRO B 1 255 ? 0.65 -44.281 -15.961 1 95.81 255 PRO B O 1
ATOM 4771 N N . ASP B 1 256 ? 2.461 -44.219 -17.266 1 94.94 256 ASP B N 1
ATOM 4772 C CA . ASP B 1 256 ? 3.354 -44.281 -16.109 1 94.94 256 ASP B CA 1
ATOM 4773 C C . ASP B 1 256 ? 3.955 -42.906 -15.836 1 94.94 256 ASP B C 1
ATOM 4775 O O . ASP B 1 256 ? 4.957 -42.781 -15.125 1 94.94 256 ASP B O 1
ATOM 4779 N N . GLY B 1 257 ? 3.381 -41.906 -16.453 1 96.69 257 GLY B N 1
ATOM 4780 C CA . GLY B 1 257 ? 3.896 -40.562 -16.281 1 96.69 257 GLY B CA 1
ATOM 4781 C C . GLY B 1 257 ? 3.379 -39.875 -15.023 1 96.69 257 GLY B C 1
ATOM 4782 O O . GLY B 1 257 ? 2.477 -40.375 -14.359 1 96.69 257 GLY B O 1
ATOM 4783 N N . PHE B 1 258 ? 4.023 -38.719 -14.625 1 96.62 258 PHE B N 1
ATOM 4784 C CA . PHE B 1 258 ? 3.623 -37.938 -13.469 1 96.62 258 PHE B CA 1
ATOM 4785 C C . PHE B 1 258 ? 3.375 -36.469 -13.867 1 96.62 258 PHE B C 1
ATOM 4787 O O . PHE B 1 258 ? 4.098 -35.906 -14.695 1 96.62 258 PHE B O 1
ATOM 4794 N N . ALA B 1 259 ? 2.373 -36 -13.281 1 97.62 259 ALA B N 1
ATOM 4795 C CA . ALA B 1 259 ? 2.141 -34.562 -13.367 1 97.62 259 ALA B CA 1
ATOM 4796 C C . ALA B 1 259 ? 2.285 -33.875 -12 1 97.62 259 ALA B C 1
ATOM 4798 O O . ALA B 1 259 ? 2.111 -34.531 -10.969 1 97.62 259 ALA B O 1
ATOM 4799 N N . VAL B 1 260 ? 2.695 -32.656 -12.023 1 96.62 260 VAL B N 1
ATOM 4800 C CA . VAL B 1 260 ? 2.764 -31.891 -10.781 1 96.62 260 VAL B CA 1
ATOM 4801 C C . VAL B 1 260 ? 2.172 -30.5 -10.992 1 96.62 260 VAL B C 1
ATOM 4803 O O . VAL B 1 260 ? 2.455 -29.844 -11.992 1 96.62 260 VAL B O 1
ATOM 4806 N N . ALA B 1 261 ? 1.314 -30.094 -10.086 1 96.75 261 ALA B N 1
ATOM 4807 C CA . ALA B 1 261 ? 0.75 -28.75 -10.062 1 96.75 261 ALA B CA 1
ATOM 4808 C C . ALA B 1 261 ? 1.252 -27.969 -8.859 1 96.75 261 ALA B C 1
ATOM 4810 O O . ALA B 1 261 ? 0.984 -28.344 -7.711 1 96.75 261 ALA B O 1
ATOM 4811 N N . PHE B 1 262 ? 2.014 -26.906 -9.195 1 94.75 262 PHE B N 1
ATOM 4812 C CA . PHE B 1 262 ? 2.482 -26.016 -8.148 1 94.75 262 PHE B CA 1
ATOM 4813 C C . PHE B 1 262 ? 1.615 -24.766 -8.086 1 94.75 262 PHE B C 1
ATOM 4815 O O . PHE B 1 262 ? 1.458 -24.062 -9.078 1 94.75 262 PHE B O 1
ATOM 4822 N N . ASP B 1 263 ? 1.018 -24.469 -6.961 1 95.38 263 ASP B N 1
ATOM 4823 C CA . ASP B 1 263 ? 0.261 -23.266 -6.633 1 95.38 263 ASP B CA 1
ATOM 4824 C C . ASP B 1 263 ? 0.5 -22.844 -5.184 1 95.38 263 ASP B C 1
ATOM 4826 O O . ASP B 1 263 ? 0.943 -23.656 -4.363 1 95.38 263 ASP B O 1
ATOM 4830 N N . PRO B 1 264 ? 0.234 -21.609 -4.871 1 96 264 PRO B N 1
ATOM 4831 C CA . PRO B 1 264 ? 0.444 -21.172 -3.484 1 96 264 PRO B CA 1
ATOM 4832 C C . PRO B 1 264 ? -0.259 -22.078 -2.475 1 96 264 PRO B C 1
ATOM 4834 O O . PRO B 1 264 ? -1.386 -22.516 -2.713 1 96 264 PRO B O 1
ATOM 4837 N N . ALA B 1 265 ? 0.435 -22.312 -1.369 1 96.19 265 ALA B N 1
ATOM 4838 C CA . ALA B 1 265 ? -0.05 -23.219 -0.322 1 96.19 265 ALA B CA 1
ATOM 4839 C C . ALA B 1 265 ? -1.08 -22.516 0.562 1 96.19 265 ALA B C 1
ATOM 4841 O O . ALA B 1 265 ? -0.799 -22.203 1.721 1 96.19 265 ALA B O 1
ATOM 4842 N N . VAL B 1 266 ? -2.211 -22.344 0.09 1 98.12 266 VAL B N 1
ATOM 4843 C CA . VAL B 1 266 ? -3.32 -21.703 0.779 1 98.12 266 VAL B CA 1
ATOM 4844 C C . VAL B 1 266 ? -4.492 -22.672 0.908 1 98.12 266 VAL B C 1
ATOM 4846 O O . VAL B 1 266 ? -4.82 -23.375 -0.042 1 98.12 266 VAL B O 1
ATOM 4849 N N . SER B 1 267 ? -5.098 -22.719 2.045 1 98.25 267 SER B N 1
ATOM 4850 C CA . SER B 1 267 ? -6.246 -23.594 2.266 1 98.25 267 SER B CA 1
ATOM 4851 C C . SER B 1 267 ? -7.477 -23.078 1.524 1 98.25 267 SER B C 1
ATOM 4853 O O . SER B 1 267 ? -7.633 -21.875 1.323 1 98.25 267 SER B O 1
ATOM 4855 N N . SER B 1 268 ? -8.391 -24.016 1.185 1 97.56 268 SER B N 1
ATOM 4856 C CA . SER B 1 268 ? -9.672 -23.688 0.557 1 97.56 268 SER B CA 1
ATOM 4857 C C . SER B 1 268 ? -10.633 -23.062 1.56 1 97.56 268 SER B C 1
ATOM 4859 O O . SER B 1 268 ? -11.648 -22.484 1.173 1 97.56 268 SER B O 1
ATOM 4861 N N . TYR B 1 269 ? -10.344 -23.234 2.85 1 97.62 269 TYR B N 1
ATOM 4862 C CA . TYR B 1 269 ? -11.289 -22.875 3.902 1 97.62 269 TYR B CA 1
ATOM 4863 C C . TYR B 1 269 ? -10.789 -21.672 4.695 1 97.62 269 TYR B C 1
ATOM 4865 O O . TYR B 1 269 ? -9.75 -21.734 5.355 1 97.62 269 TYR B O 1
ATOM 4873 N N . HIS B 1 270 ? -11.609 -20.625 4.727 1 98 270 HIS B N 1
ATOM 4874 C CA . HIS B 1 270 ? -11.195 -19.344 5.305 1 98 270 HIS B CA 1
ATOM 4875 C C . HIS B 1 270 ? -10.844 -19.5 6.781 1 98 270 HIS B C 1
ATOM 4877 O O . HIS B 1 270 ? -9.969 -18.797 7.293 1 98 270 HIS B O 1
ATOM 4883 N N . ARG B 1 271 ? -11.414 -20.422 7.516 1 96.75 271 ARG B N 1
ATOM 4884 C CA . ARG B 1 271 ? -11.125 -20.641 8.93 1 96.75 271 ARG B CA 1
ATOM 4885 C C . ARG B 1 271 ? -9.664 -21.031 9.141 1 96.75 271 ARG B C 1
ATOM 4887 O O . ARG B 1 271 ? -9.086 -20.75 10.188 1 96.75 271 ARG B O 1
ATOM 4894 N N . ASN B 1 272 ? -9.133 -21.625 8.102 1 96.88 272 ASN B N 1
ATOM 4895 C CA . ASN B 1 272 ? -7.738 -22.047 8.18 1 96.88 272 ASN B CA 1
ATOM 4896 C C . ASN B 1 272 ? -6.785 -20.922 7.777 1 96.88 272 ASN B C 1
ATOM 4898 O O . ASN B 1 272 ? -5.562 -21.094 7.832 1 96.88 272 ASN B O 1
ATOM 4902 N N . LEU B 1 273 ? -7.324 -19.781 7.402 1 97.75 273 LEU B N 1
ATOM 4903 C CA . LEU B 1 273 ? -6.496 -18.703 6.875 1 97.75 273 LEU B CA 1
ATOM 4904 C C . LEU B 1 273 ? -6.18 -17.688 7.961 1 97.75 273 LEU B C 1
ATOM 4906 O O . LEU B 1 273 ? -5.422 -16.734 7.73 1 97.75 273 LEU B O 1
ATOM 4910 N N . ILE B 1 274 ? -6.742 -17.859 9.156 1 97 274 ILE B N 1
ATOM 4911 C CA . ILE B 1 274 ? -6.57 -16.875 10.219 1 97 274 ILE B CA 1
ATOM 4912 C C . ILE B 1 274 ? -5.082 -16.672 10.5 1 97 274 ILE B C 1
ATOM 4914 O O . ILE B 1 274 ? -4.402 -17.594 10.961 1 97 274 ILE B O 1
ATOM 4918 N N . ASN B 1 275 ? -4.59 -15.461 10.156 1 95 275 ASN B N 1
ATOM 4919 C CA . ASN B 1 275 ? -3.215 -15.016 10.367 1 95 275 ASN B CA 1
ATOM 4920 C C . ASN B 1 275 ? -2.227 -15.852 9.555 1 95 275 ASN B C 1
ATOM 4922 O O . ASN B 1 275 ? -1.058 -15.969 9.93 1 95 275 ASN B O 1
ATOM 4926 N N . ASP B 1 276 ? -2.727 -16.531 8.508 1 97.31 276 ASP B N 1
ATOM 4927 C CA . ASP B 1 276 ? -1.882 -17.359 7.648 1 97.31 276 ASP B CA 1
ATOM 4928 C C . ASP B 1 276 ? -0.985 -16.484 6.77 1 97.31 276 ASP B C 1
ATOM 4930 O O . ASP B 1 276 ? -1.478 -15.711 5.949 1 97.31 276 ASP B O 1
ATOM 4934 N N . LYS B 1 277 ? 0.29 -16.688 6.844 1 97.56 277 LYS B N 1
ATOM 4935 C CA . LYS B 1 277 ? 1.264 -15.82 6.184 1 97.56 277 LYS B CA 1
ATOM 4936 C C . LYS B 1 277 ? 1.244 -16.031 4.672 1 97.56 277 LYS B C 1
ATOM 4938 O O . LYS B 1 277 ? 1.448 -15.078 3.906 1 97.56 277 LYS B O 1
ATOM 4943 N N . GLU B 1 278 ? 1.015 -17.266 4.223 1 97.56 278 GLU B N 1
ATOM 4944 C CA . GLU B 1 278 ? 0.921 -17.531 2.789 1 97.56 278 GLU B CA 1
ATOM 4945 C C . GLU B 1 278 ? -0.309 -16.859 2.182 1 97.56 278 GLU B C 1
ATOM 4947 O O . GLU B 1 278 ? -0.233 -16.266 1.1 1 97.56 278 GLU B O 1
ATOM 4952 N N . ALA B 1 279 ? -1.369 -16.953 2.91 1 98.5 279 ALA B N 1
ATOM 4953 C CA . ALA B 1 279 ? -2.598 -16.328 2.439 1 98.5 279 ALA B CA 1
ATOM 4954 C C . ALA B 1 279 ? -2.457 -14.805 2.416 1 98.5 279 ALA B C 1
ATOM 4956 O O . ALA B 1 279 ? -2.916 -14.148 1.478 1 98.5 279 ALA B O 1
ATOM 4957 N N . GLN B 1 280 ? -1.799 -14.219 3.449 1 98.62 280 GLN B N 1
ATOM 4958 C CA . GLN B 1 280 ? -1.573 -12.773 3.492 1 98.62 280 GLN B CA 1
ATOM 4959 C C . GLN B 1 280 ? -0.808 -12.305 2.26 1 98.62 280 GLN B C 1
ATOM 4961 O O . GLN B 1 280 ? -1.04 -11.195 1.765 1 98.62 280 GLN B O 1
ATOM 4966 N N . LEU B 1 281 ? 0.053 -13.125 1.84 1 98.31 281 LEU B N 1
ATOM 4967 C CA . LEU B 1 281 ? 0.907 -12.758 0.716 1 98.31 281 LEU B CA 1
ATOM 4968 C C . LEU B 1 281 ? 0.181 -12.969 -0.609 1 98.31 281 LEU B C 1
ATOM 4970 O O . LEU B 1 281 ? 0.15 -12.07 -1.453 1 98.31 281 LEU B O 1
ATOM 4974 N N . HIS B 1 282 ? -0.517 -14.039 -0.81 1 98.31 282 HIS B N 1
ATOM 4975 C CA . HIS B 1 282 ? -0.884 -14.469 -2.152 1 98.31 282 HIS B CA 1
ATOM 4976 C C . HIS B 1 282 ? -2.318 -14.078 -2.488 1 98.31 282 HIS B C 1
ATOM 4978 O O . HIS B 1 282 ? -2.646 -13.836 -3.652 1 98.31 282 HIS B O 1
ATOM 4984 N N . LEU B 1 283 ? -3.197 -13.977 -1.501 1 98.75 283 LEU B N 1
ATOM 4985 C CA . LEU B 1 283 ? -4.602 -13.727 -1.809 1 98.75 283 LEU B CA 1
ATOM 4986 C C . LEU B 1 283 ? -4.789 -12.312 -2.357 1 98.75 283 LEU B C 1
ATOM 4988 O O . LEU B 1 283 ? -5.633 -12.094 -3.23 1 98.75 283 LEU B O 1
ATOM 4992 N N . PRO B 1 284 ? -4.012 -11.32 -1.867 1 98.75 284 PRO B N 1
ATOM 4993 C CA . PRO B 1 284 ? -4.129 -10.016 -2.52 1 98.75 284 PRO B CA 1
ATOM 4994 C C . PRO B 1 284 ? -3.785 -10.062 -4.008 1 98.75 284 PRO B C 1
ATOM 4996 O O . PRO B 1 284 ? -4.48 -9.461 -4.824 1 98.75 284 PRO B O 1
ATOM 4999 N N . PHE B 1 285 ? -2.742 -10.812 -4.395 1 97.94 285 PHE B N 1
ATOM 5000 C CA . PHE B 1 285 ? -2.441 -11.023 -5.805 1 97.94 285 PHE B CA 1
ATOM 5001 C C . PHE B 1 285 ? -3.637 -11.633 -6.527 1 97.94 285 PHE B C 1
ATOM 5003 O O . PHE B 1 285 ? -3.982 -11.211 -7.633 1 97.94 285 PHE B O 1
ATOM 5010 N N . SER B 1 286 ? -4.188 -12.57 -5.855 1 98.25 286 SER B N 1
ATOM 5011 C CA . SER B 1 286 ? -5.301 -13.312 -6.453 1 98.25 286 SER B CA 1
ATOM 5012 C C . SER B 1 286 ? -6.496 -12.398 -6.707 1 98.25 286 SER B C 1
ATOM 5014 O O . SER B 1 286 ? -7.074 -12.414 -7.793 1 98.25 286 SER B O 1
ATOM 5016 N N . LEU B 1 287 ? -6.848 -11.594 -5.699 1 98.56 287 LEU B N 1
ATOM 5017 C CA . LEU B 1 287 ? -7.996 -10.703 -5.84 1 98.56 287 LEU B CA 1
ATOM 5018 C C . LEU B 1 287 ? -7.809 -9.758 -7.023 1 98.56 287 LEU B C 1
ATOM 5020 O O . LEU B 1 287 ? -8.742 -9.531 -7.793 1 98.56 287 LEU B O 1
ATOM 5024 N N . PHE B 1 288 ? -6.633 -9.266 -7.207 1 98.44 288 PHE B N 1
ATOM 5025 C CA . PHE B 1 288 ? -6.398 -8.203 -8.18 1 98.44 288 PHE B CA 1
ATOM 5026 C C . PHE B 1 288 ? -6.117 -8.789 -9.555 1 98.44 288 PHE B C 1
ATOM 5028 O O . PHE B 1 288 ? -6.328 -8.117 -10.57 1 98.44 288 PHE B O 1
ATOM 5035 N N . THR B 1 289 ? -5.598 -10.055 -9.594 1 97.38 289 THR B N 1
ATOM 5036 C CA . THR B 1 289 ? -5.094 -10.484 -10.891 1 97.38 289 THR B CA 1
ATOM 5037 C C . THR B 1 289 ? -5.555 -11.898 -11.211 1 97.38 289 THR B C 1
ATOM 5039 O O . THR B 1 289 ? -6.211 -12.133 -12.227 1 97.38 289 THR B O 1
ATOM 5042 N N . CYS B 1 290 ? -5.375 -12.844 -10.359 1 96.81 290 CYS B N 1
ATOM 5043 C CA . CYS B 1 290 ? -5.598 -14.258 -10.656 1 96.81 290 CYS B CA 1
ATOM 5044 C C . CYS B 1 290 ? -7.086 -14.562 -10.773 1 96.81 290 CYS B C 1
ATOM 5046 O O . CYS B 1 290 ? -7.516 -15.227 -11.719 1 96.81 290 CYS B O 1
ATOM 5048 N N . LEU B 1 291 ? -7.863 -14.086 -9.82 1 96.88 291 LEU B N 1
ATOM 5049 C CA . LEU B 1 291 ? -9.297 -14.359 -9.828 1 96.88 291 LEU B CA 1
ATOM 5050 C C . LEU B 1 291 ? -9.961 -13.75 -11.062 1 96.88 291 LEU B C 1
ATOM 5052 O O . LEU B 1 291 ? -10.688 -14.438 -11.773 1 96.88 291 LEU B O 1
ATOM 5056 N N . PRO B 1 292 ? -9.695 -12.461 -11.359 1 96.06 292 PRO B N 1
ATOM 5057 C CA . PRO B 1 292 ? -10.297 -11.922 -12.586 1 96.06 292 PRO B CA 1
ATOM 5058 C C . PRO B 1 292 ? -9.914 -12.727 -13.828 1 96.06 292 PRO B C 1
ATOM 5060 O O . PRO B 1 292 ? -10.766 -12.984 -14.688 1 96.06 292 PRO B O 1
ATOM 5063 N N . THR B 1 293 ? -8.711 -13.133 -13.906 1 93.94 293 THR B N 1
ATOM 5064 C CA . THR B 1 293 ? -8.25 -13.883 -15.07 1 93.94 293 THR B CA 1
ATOM 5065 C C . THR B 1 293 ? -8.969 -15.227 -15.164 1 93.94 293 THR B C 1
ATOM 5067 O O . THR B 1 293 ? -9.422 -15.617 -16.234 1 93.94 293 THR B O 1
ATOM 5070 N N . SER B 1 294 ? -9.078 -15.875 -14.062 1 94.44 294 SER B N 1
ATOM 5071 C CA . SER B 1 294 ? -9.727 -17.172 -14.039 1 94.44 294 SER B CA 1
ATOM 5072 C C . SER B 1 294 ? -11.234 -17.047 -14.219 1 94.44 294 SER B C 1
ATOM 5074 O O . SER B 1 294 ? -11.938 -18.047 -14.367 1 94.44 294 SER B O 1
ATOM 5076 N N . SER B 1 295 ? -11.727 -15.828 -14.188 1 94.06 295 SER B N 1
ATOM 5077 C CA . SER B 1 295 ? -13.164 -15.586 -14.273 1 94.06 295 SER B CA 1
ATOM 5078 C C . SER B 1 295 ? -13.57 -15.172 -15.688 1 94.06 295 SER B C 1
ATOM 5080 O O . SER B 1 295 ? -14.75 -14.938 -15.953 1 94.06 295 SER B O 1
ATOM 5082 N N . ILE B 1 296 ? -12.609 -15.125 -16.578 1 89.25 296 ILE B N 1
ATOM 5083 C CA . ILE B 1 296 ? -12.906 -14.68 -17.922 1 89.25 296 ILE B CA 1
ATOM 5084 C C . ILE B 1 296 ? -13.812 -15.695 -18.625 1 89.25 296 ILE B C 1
ATOM 5086 O O . ILE B 1 296 ? -13.578 -16.906 -18.531 1 89.25 296 ILE B O 1
ATOM 5090 N N . ASN B 1 297 ? -14.867 -15.164 -19.344 1 71.12 297 ASN B N 1
ATOM 5091 C CA . ASN B 1 297 ? -15.945 -15.664 -20.188 1 71.12 297 ASN B CA 1
ATOM 5092 C C . ASN B 1 297 ? -16.531 -16.953 -19.656 1 71.12 297 ASN B C 1
ATOM 5094 O O . ASN B 1 297 ? -17.734 -17.031 -19.359 1 71.12 297 ASN B O 1
ATOM 5098 N N . SER B 1 298 ? -15.805 -18.172 -19.891 1 59.06 298 SER B N 1
ATOM 5099 C CA . SER B 1 298 ? -16.5 -19.391 -20.281 1 59.06 298 SER B CA 1
ATOM 5100 C C . SER B 1 298 ? -16.953 -20.188 -19.078 1 59.06 298 SER B C 1
ATOM 5102 O O . SER B 1 298 ? -18.109 -20.656 -19.016 1 59.06 298 SER B O 1
ATOM 5104 N N . SER B 1 299 ? -16.047 -20.547 -18.188 1 56.97 299 SER B N 1
ATOM 5105 C CA . SER B 1 299 ? -16.328 -21.656 -17.297 1 56.97 299 SER B CA 1
ATOM 5106 C C . SER B 1 299 ? -16.797 -21.156 -15.93 1 56.97 299 SER B C 1
ATOM 5108 O O . SER B 1 299 ? -17.328 -21.922 -15.125 1 56.97 299 SER B O 1
ATOM 5110 N N . LYS B 1 300 ? -16.906 -19.719 -15.836 1 64.38 300 LYS B N 1
ATOM 5111 C CA . LYS B 1 300 ? -17.438 -19.047 -14.656 1 64.38 300 LYS B CA 1
ATOM 5112 C C . LYS B 1 300 ? -16.891 -19.688 -13.375 1 64.38 300 LYS B C 1
ATOM 5114 O O . LYS B 1 300 ? -17.594 -19.766 -12.367 1 64.38 300 LYS B O 1
ATOM 5119 N N . GLU B 1 301 ? -15.656 -20.375 -13.5 1 76.56 301 GLU B N 1
ATOM 5120 C CA . GLU B 1 301 ? -15.234 -21.062 -12.281 1 76.56 301 GLU B CA 1
ATOM 5121 C C . GLU B 1 301 ? -14.703 -20.078 -11.25 1 76.56 301 GLU B C 1
ATOM 5123 O O . GLU B 1 301 ? -15.047 -20.156 -10.07 1 76.56 301 GLU B O 1
ATOM 5128 N N . GLY B 1 302 ? -13.992 -19.062 -11.75 1 89.62 302 GLY B N 1
ATOM 5129 C CA . GLY B 1 302 ? -13.469 -18.062 -10.82 1 89.62 302 GLY B CA 1
ATOM 5130 C C . GLY B 1 302 ? -12.68 -18.672 -9.68 1 89.62 302 GLY B C 1
ATOM 5131 O O . GLY B 1 302 ? -12.969 -18.422 -8.508 1 89.62 302 GLY B O 1
ATOM 5132 N N . LEU B 1 303 ? -11.656 -19.469 -10.008 1 93 303 LEU B N 1
ATOM 5133 C CA . LEU B 1 303 ? -10.93 -20.234 -8.992 1 93 303 LEU B CA 1
ATOM 5134 C C . LEU B 1 303 ? -10.078 -19.297 -8.141 1 93 303 LEU B C 1
ATOM 5136 O O . LEU B 1 303 ? -10.273 -19.219 -6.922 1 93 303 LEU B O 1
ATOM 5140 N N . GLY B 1 304 ? -9.133 -18.547 -8.852 1 95.81 304 GLY B N 1
ATOM 5141 C CA . GLY B 1 304 ? -8.188 -17.75 -8.07 1 95.81 304 GLY B CA 1
ATOM 5142 C C . GLY B 1 304 ? -7.352 -18.594 -7.125 1 95.81 304 GLY B C 1
ATOM 5143 O O . GLY B 1 304 ? -7.484 -19.812 -7.09 1 95.81 304 GLY B O 1
ATOM 5144 N N . ILE B 1 305 ? -6.535 -17.953 -6.379 1 97.69 305 ILE B N 1
ATOM 5145 C CA . ILE B 1 305 ? -5.695 -18.672 -5.426 1 97.69 305 ILE B CA 1
ATOM 5146 C C . ILE B 1 305 ? -6.543 -19.172 -4.262 1 97.69 305 ILE B C 1
ATOM 5148 O O . ILE B 1 305 ? -6.227 -20.188 -3.646 1 97.69 305 ILE B O 1
ATOM 5152 N N . GLY B 1 306 ? -7.68 -18.562 -4.078 1 95.81 306 GLY B N 1
ATOM 5153 C CA . GLY B 1 306 ? -8.555 -18.891 -2.965 1 95.81 306 GLY B CA 1
ATOM 5154 C C . GLY B 1 306 ? -9.25 -20.234 -3.135 1 95.81 306 GLY B C 1
ATOM 5155 O O . GLY B 1 306 ? -9.82 -20.766 -2.18 1 95.81 306 GLY B O 1
ATOM 5156 N N . TRP B 1 307 ? -9.258 -20.812 -4.344 1 94.5 307 TRP B N 1
ATOM 5157 C CA . TRP B 1 307 ? -9.805 -22.156 -4.488 1 94.5 307 TRP B CA 1
ATOM 5158 C C . TRP B 1 307 ? -9.062 -23.141 -3.594 1 94.5 307 TRP B C 1
ATOM 5160 O O . TRP B 1 307 ? -9.656 -24.078 -3.068 1 94.5 307 TRP B O 1
ATOM 5170 N N . GLY B 1 308 ? -7.703 -22.859 -3.41 1 97.19 308 GLY B N 1
ATOM 5171 C CA . GLY B 1 308 ? -6.922 -23.469 -2.348 1 97.19 308 GLY B CA 1
ATOM 5172 C C . GLY B 1 308 ? -6.512 -24.891 -2.654 1 97.19 308 GLY B C 1
ATOM 5173 O O . GLY B 1 308 ? -6.863 -25.438 -3.705 1 97.19 308 GLY B O 1
ATOM 5174 N N . TYR B 1 309 ? -5.789 -25.469 -1.701 1 97.75 309 TYR B N 1
ATOM 5175 C CA . TYR B 1 309 ? -5.148 -26.766 -1.841 1 97.75 309 TYR B CA 1
ATOM 5176 C C . TYR B 1 309 ? -6.18 -27.891 -1.853 1 97.75 309 TYR B C 1
ATOM 5178 O O . TYR B 1 309 ? -6.16 -28.75 -2.734 1 97.75 309 TYR B O 1
ATOM 5186 N N . GLU B 1 310 ? -7.098 -27.891 -0.914 1 97.75 310 GLU B N 1
ATOM 5187 C CA . GLU B 1 310 ? -8.039 -29 -0.735 1 97.75 310 GLU B CA 1
ATOM 5188 C C . GLU B 1 310 ? -8.945 -29.156 -1.954 1 97.75 310 GLU B C 1
ATOM 5190 O O . GLU B 1 310 ? -9.148 -30.266 -2.447 1 97.75 310 GLU B O 1
ATOM 5195 N N . ARG B 1 311 ? -9.438 -28.062 -2.438 1 96.56 311 ARG B N 1
ATOM 5196 C CA . ARG B 1 311 ? -10.312 -28.125 -3.605 1 96.56 311 ARG B CA 1
ATOM 5197 C C . ARG B 1 311 ? -9.523 -28.469 -4.863 1 96.56 311 ARG B C 1
ATOM 5199 O O . ARG B 1 311 ? -10.031 -29.156 -5.75 1 96.56 311 ARG B O 1
ATOM 5206 N N . ARG B 1 312 ? -8.312 -28 -4.941 1 96.94 312 ARG B N 1
ATOM 5207 C CA . ARG B 1 312 ? -7.438 -28.359 -6.055 1 96.94 312 ARG B CA 1
ATOM 5208 C C . ARG B 1 312 ? -7.191 -29.859 -6.09 1 96.94 312 ARG B C 1
ATOM 5210 O O . ARG B 1 312 ? -7.324 -30.484 -7.141 1 96.94 312 ARG B O 1
ATOM 5217 N N . LYS B 1 313 ? -6.84 -30.375 -4.957 1 97.56 313 LYS B N 1
ATOM 5218 C CA . LYS B 1 313 ? -6.609 -31.812 -4.844 1 97.56 313 LYS B 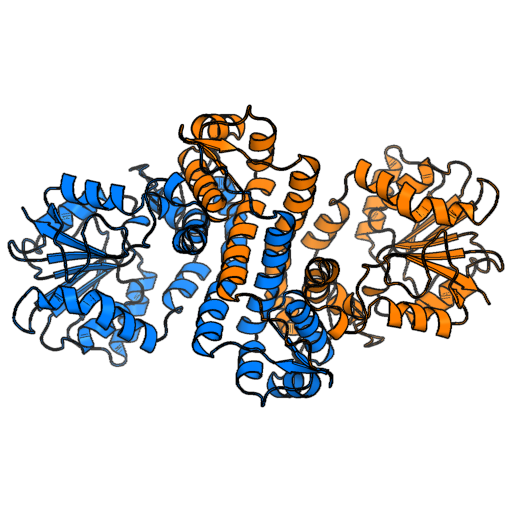CA 1
ATOM 5219 C C . LYS B 1 313 ? -7.855 -32.594 -5.238 1 97.56 313 LYS B C 1
ATOM 5221 O O . LYS B 1 313 ? -7.77 -33.562 -6.008 1 97.56 313 LYS B O 1
ATOM 5226 N N . GLN B 1 314 ? -8.969 -32.156 -4.754 1 97.25 314 GLN B N 1
ATOM 5227 C CA . GLN B 1 314 ? -10.227 -32.844 -5.051 1 97.25 314 GLN B CA 1
ATOM 5228 C C . GLN B 1 314 ? -10.531 -32.781 -6.547 1 97.25 314 GLN B C 1
ATOM 5230 O O . GLN B 1 314 ? -10.969 -33.781 -7.121 1 97.25 314 GLN B O 1
ATOM 5235 N N . LYS B 1 315 ? -10.352 -31.656 -7.105 1 96.38 315 LYS B N 1
ATOM 5236 C CA . LYS B 1 315 ? -10.609 -31.5 -8.539 1 96.38 315 LYS B CA 1
ATOM 5237 C C . LYS B 1 315 ? -9.727 -32.438 -9.359 1 96.38 315 LYS B C 1
ATOM 5239 O O . LYS B 1 315 ? -10.195 -33.062 -10.32 1 96.38 315 LYS B O 1
ATOM 5244 N N . ILE B 1 316 ? -8.508 -32.531 -9.016 1 97.62 316 ILE B N 1
ATOM 5245 C CA . ILE B 1 316 ? -7.555 -33.406 -9.688 1 97.62 316 ILE B CA 1
ATOM 5246 C C . ILE B 1 316 ? -8.008 -34.875 -9.539 1 97.62 316 ILE B C 1
ATOM 5248 O O . ILE B 1 316 ? -8.062 -35.594 -10.523 1 97.62 316 ILE B O 1
ATOM 5252 N N . GLU B 1 317 ? -8.414 -35.219 -8.391 1 97.75 317 GLU B N 1
ATOM 5253 C CA . GLU B 1 317 ? -8.875 -36.594 -8.133 1 97.75 317 GLU B CA 1
ATOM 5254 C C . GLU B 1 317 ? -10.18 -36.875 -8.875 1 97.75 317 GLU B C 1
ATOM 5256 O O . GLU B 1 317 ? -10.367 -37.969 -9.406 1 97.75 317 GLU B O 1
ATOM 5261 N N . ASP B 1 318 ? -11.031 -35.938 -8.945 1 97.31 318 ASP B N 1
ATOM 5262 C CA . ASP B 1 318 ? -12.312 -36.062 -9.641 1 97.31 318 ASP B CA 1
ATOM 5263 C C . ASP B 1 318 ? -12.102 -36.312 -11.133 1 97.31 318 ASP B C 1
ATOM 5265 O O . ASP B 1 318 ? -12.992 -36.844 -11.805 1 97.31 318 ASP B O 1
ATOM 5269 N N . HIS B 1 319 ? -11 -35.969 -11.664 1 97.25 319 HIS B N 1
ATOM 5270 C CA . HIS B 1 319 ? -10.734 -36.125 -13.094 1 97.25 319 HIS B CA 1
ATOM 5271 C C . HIS B 1 319 ? -9.953 -37.406 -13.367 1 97.25 319 HIS B C 1
ATOM 5273 O O . HIS B 1 319 ? -9.398 -37.594 -14.453 1 97.25 319 HIS B O 1
ATOM 5279 N N . GLY B 1 320 ? -9.852 -38.25 -12.438 1 96.75 320 GLY B N 1
ATOM 5280 C CA . GLY B 1 320 ? -9.328 -39.562 -12.664 1 96.75 320 GLY B CA 1
ATOM 5281 C C . GLY B 1 320 ? -7.84 -39.688 -12.375 1 96.75 320 GLY B C 1
ATOM 5282 O O . GLY B 1 320 ? -7.156 -40.531 -12.953 1 96.75 320 GLY B O 1
ATOM 5283 N N . PHE B 1 321 ? -7.34 -38.875 -11.5 1 98.06 321 PHE B N 1
ATOM 5284 C CA . PHE B 1 321 ? -5.941 -38.938 -11.094 1 98.06 321 PHE B CA 1
ATOM 5285 C C . PHE B 1 321 ? -5.824 -39.375 -9.641 1 98.06 321 PHE B C 1
ATOM 5287 O O . PHE B 1 321 ? -6.754 -39.188 -8.852 1 98.06 321 PHE B O 1
ATOM 5294 N N . ARG B 1 322 ? -4.738 -39.969 -9.344 1 96.69 322 ARG B N 1
ATOM 5295 C CA . ARG B 1 322 ? -4.355 -40.25 -7.965 1 96.69 322 ARG B CA 1
ATOM 5296 C C . ARG B 1 322 ? -3.227 -39.344 -7.504 1 96.69 322 ARG B C 1
ATOM 5298 O O . ARG B 1 322 ? -2.213 -39.188 -8.195 1 96.69 322 ARG B O 1
ATOM 5305 N N . VAL B 1 323 ? -3.436 -38.719 -6.375 1 96.88 323 VAL B N 1
ATOM 5306 C CA . VAL B 1 323 ? -2.389 -37.875 -5.805 1 96.88 323 VAL B CA 1
ATOM 5307 C C . VAL B 1 323 ? -1.359 -38.75 -5.09 1 96.88 323 VAL B C 1
ATOM 5309 O O . VAL B 1 323 ? -1.72 -39.688 -4.359 1 96.88 323 VAL B O 1
ATOM 5312 N N . VAL B 1 324 ? -0.063 -38.406 -5.352 1 94.38 324 VAL B N 1
ATOM 5313 C CA . VAL B 1 324 ? 1.03 -39.25 -4.859 1 94.38 324 VAL B CA 1
ATOM 5314 C C . VAL B 1 324 ? 1.86 -38.469 -3.848 1 94.38 324 VAL B C 1
ATOM 5316 O O . VAL B 1 324 ? 2.084 -37.25 -4.016 1 94.38 324 VAL B O 1
ATOM 5319 N N . GLN B 1 325 ? 2.229 -39.094 -2.801 1 92.31 325 GLN B N 1
ATOM 5320 C CA . GLN B 1 325 ? 3.135 -38.531 -1.812 1 92.31 325 GLN B CA 1
ATOM 5321 C C . GLN B 1 325 ? 4.566 -38.5 -2.334 1 92.31 325 GLN B C 1
ATOM 5323 O O . GLN B 1 325 ? 5.043 -39.469 -2.922 1 92.31 325 GLN B O 1
ATOM 5328 N N . VAL B 1 326 ? 5.109 -37.406 -2.24 1 87.62 326 VAL B N 1
ATOM 5329 C CA . VAL B 1 326 ? 6.516 -37.281 -2.609 1 87.62 326 VAL B CA 1
ATOM 5330 C C . VAL B 1 326 ? 7.336 -36.906 -1.373 1 87.62 326 VAL B C 1
ATOM 5332 O O . VAL B 1 326 ? 7.043 -35.906 -0.691 1 87.62 326 VAL B O 1
ATOM 5335 N N . GLY B 1 327 ? 8.32 -37.625 -1.088 1 81.31 327 GLY B N 1
ATOM 5336 C CA . GLY B 1 327 ? 9.102 -37.406 0.116 1 81.31 327 GLY B CA 1
ATOM 5337 C C . GLY B 1 327 ? 8.32 -37.625 1.393 1 81.31 327 GLY B C 1
ATOM 5338 O O . GLY B 1 327 ? 7.613 -38.656 1.521 1 81.31 327 GLY B O 1
ATOM 5339 N N . ASP B 1 328 ? 8.531 -36.75 2.338 1 80.88 328 ASP B N 1
ATOM 5340 C CA . ASP B 1 328 ? 7.945 -36.906 3.664 1 80.88 328 ASP B CA 1
ATOM 5341 C C . ASP B 1 328 ? 6.676 -36.062 3.811 1 80.88 328 ASP B C 1
ATOM 5343 O O . ASP B 1 328 ? 6.059 -36.062 4.875 1 80.88 328 ASP B O 1
ATOM 5347 N N . LYS B 1 329 ? 6.223 -35.562 2.721 1 78.88 329 LYS B N 1
ATOM 5348 C CA . LYS B 1 329 ? 5.066 -34.656 2.812 1 78.88 329 LYS B CA 1
ATOM 5349 C C . LYS B 1 329 ? 3.768 -35.438 2.576 1 78.88 329 LYS B C 1
ATOM 5351 O O . LYS B 1 329 ? 3.625 -36.125 1.563 1 78.88 329 LYS B O 1
ATOM 5356 N N . ASP B 1 330 ? 2.91 -35.281 3.576 1 88 330 ASP B N 1
ATOM 5357 C CA . ASP B 1 330 ? 1.596 -35.906 3.473 1 88 330 ASP B CA 1
ATOM 5358 C C . ASP B 1 330 ? 0.718 -35.188 2.455 1 88 330 ASP B C 1
ATOM 5360 O O . ASP B 1 330 ? 0.694 -33.938 2.414 1 88 330 ASP B O 1
ATOM 5364 N N . ILE B 1 331 ? -0.032 -36 1.7 1 90.38 331 ILE B N 1
ATOM 5365 C CA . ILE B 1 331 ? -0.809 -35.438 0.602 1 90.38 331 ILE B CA 1
ATOM 5366 C C . ILE B 1 331 ? -1.985 -34.625 1.158 1 90.38 331 ILE B C 1
ATOM 5368 O O . ILE B 1 331 ? -2.617 -33.844 0.433 1 90.38 331 ILE B O 1
ATOM 5372 N N . ASP B 1 332 ? -2.268 -34.75 2.424 1 90.69 332 ASP B N 1
ATOM 5373 C CA . ASP B 1 332 ? -3.398 -34.031 3.002 1 90.69 332 ASP B CA 1
ATOM 5374 C C . ASP B 1 332 ? -2.932 -32.75 3.729 1 90.69 332 ASP B C 1
ATOM 5376 O O . ASP B 1 332 ? -3.748 -32 4.254 1 90.69 332 ASP B O 1
ATOM 5380 N N . THR B 1 333 ? -1.61 -32.531 3.732 1 92.19 333 THR B N 1
ATOM 5381 C CA . THR B 1 333 ? -1.056 -31.312 4.293 1 92.19 333 THR B CA 1
ATOM 5382 C C . THR B 1 333 ? -0.964 -30.219 3.223 1 92.19 333 THR B C 1
ATOM 5384 O O . THR B 1 333 ? -0.464 -30.469 2.123 1 92.19 333 THR B O 1
ATOM 5387 N N . ILE B 1 334 ? -1.455 -29.094 3.611 1 92.06 334 ILE B N 1
ATOM 5388 C CA . ILE B 1 334 ? -1.42 -27.969 2.684 1 92.06 334 ILE B CA 1
ATOM 5389 C C . ILE B 1 334 ? 0.023 -27.688 2.273 1 92.06 334 ILE B C 1
ATOM 5391 O O . ILE B 1 334 ? 0.896 -27.516 3.129 1 92.06 334 ILE B O 1
ATOM 5395 N N . GLN B 1 335 ? 0.208 -27.672 1.012 1 90.69 335 GLN B N 1
ATOM 5396 C CA . GLN B 1 335 ? 1.544 -27.484 0.459 1 90.69 335 GLN B CA 1
ATOM 5397 C C . GLN B 1 335 ? 1.478 -26.906 -0.954 1 90.69 335 GLN B C 1
ATOM 5399 O O . GLN B 1 335 ? 0.396 -26.812 -1.538 1 90.69 335 GLN B O 1
ATOM 5404 N N . GLU B 1 336 ? 2.623 -26.516 -1.527 1 91.06 336 GLU B N 1
ATOM 5405 C CA . GLU B 1 336 ? 2.693 -25.812 -2.809 1 91.06 336 GLU B CA 1
ATOM 5406 C C . GLU B 1 336 ? 2.479 -26.781 -3.973 1 91.06 336 GLU B C 1
ATOM 5408 O O . GLU B 1 336 ? 1.861 -26.422 -4.977 1 91.06 336 GLU B O 1
ATOM 5413 N N . GLY B 1 337 ? 2.91 -28.047 -3.818 1 93.31 337 GLY B N 1
ATOM 5414 C CA . GLY B 1 337 ? 2.885 -28.969 -4.945 1 93.31 337 GLY B CA 1
ATOM 5415 C C . GLY B 1 337 ? 1.964 -30.156 -4.727 1 93.31 337 GLY B C 1
ATOM 5416 O O . GLY B 1 337 ? 1.9 -30.703 -3.627 1 93.31 337 GLY B O 1
ATOM 5417 N N . ILE B 1 338 ? 1.185 -30.531 -5.766 1 96.06 338 ILE B N 1
ATOM 5418 C CA . ILE B 1 338 ? 0.423 -31.781 -5.82 1 96.06 338 ILE B CA 1
ATOM 5419 C C . ILE B 1 338 ? 0.932 -32.656 -6.973 1 96.06 338 ILE B C 1
ATOM 5421 O O . ILE B 1 338 ? 0.813 -32.281 -8.141 1 96.06 338 ILE B O 1
ATOM 5425 N N . VAL B 1 339 ? 1.526 -33.75 -6.621 1 96.56 339 VAL B N 1
ATOM 5426 C CA . VAL B 1 339 ? 1.982 -34.688 -7.625 1 96.56 339 VAL B CA 1
ATOM 5427 C C . VAL B 1 339 ? 0.913 -35.781 -7.848 1 96.56 339 VAL B C 1
ATOM 5429 O O . VAL B 1 339 ? 0.313 -36.25 -6.891 1 96.56 339 VAL B 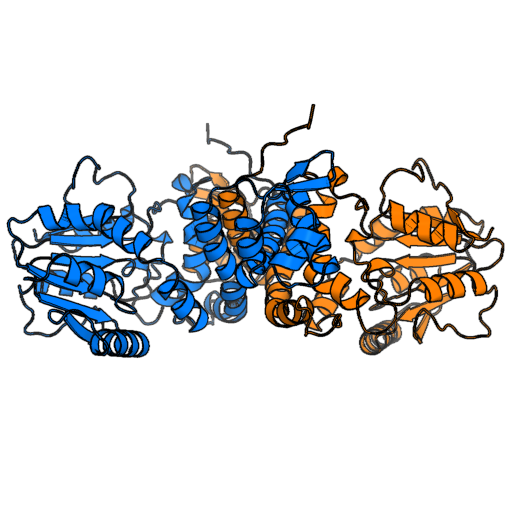O 1
ATOM 5432 N N . PHE B 1 340 ? 0.623 -36.031 -9.164 1 97.38 340 PHE B N 1
ATOM 5433 C CA . PHE B 1 340 ? -0.471 -36.938 -9.414 1 97.38 340 PHE B CA 1
ATOM 5434 C C . PHE B 1 340 ? -0.199 -37.781 -10.656 1 97.38 340 PHE B C 1
ATOM 5436 O O . PHE B 1 340 ? 0.626 -37.406 -11.492 1 97.38 340 PHE B O 1
ATOM 5443 N N . GLN B 1 341 ? -0.836 -38.906 -10.719 1 96.25 341 GLN B N 1
ATOM 5444 C CA . GLN B 1 341 ? -0.713 -39.875 -11.812 1 96.25 341 GLN B CA 1
ATOM 5445 C C . GLN B 1 341 ? -2.076 -40.438 -12.211 1 96.25 341 GLN B C 1
ATOM 5447 O O . GLN B 1 341 ? -3.02 -40.406 -11.422 1 96.25 341 GLN B O 1
ATOM 5452 N N . LYS B 1 342 ? -2.094 -40.812 -13.453 1 94.38 342 LYS B N 1
ATOM 5453 C CA . LYS B 1 342 ? -3.33 -41.406 -13.961 1 94.38 342 LYS B CA 1
ATOM 5454 C C . LYS B 1 342 ? -3.697 -42.656 -13.18 1 94.38 342 LYS B C 1
ATOM 5456 O O . LYS B 1 342 ? -2.82 -43.438 -12.797 1 94.38 342 LYS B O 1
ATOM 5461 N N . LEU B 1 343 ? -5.012 -42.781 -12.977 1 89.88 343 LEU B N 1
ATOM 5462 C CA . LEU B 1 343 ? -5.512 -44.031 -12.414 1 89.88 343 LEU B CA 1
ATOM 5463 C C . LEU B 1 343 ? -5.578 -45.094 -13.484 1 89.88 343 LEU B C 1
ATOM 5465 O O . LEU B 1 343 ? -5.801 -44.812 -14.656 1 89.88 343 LEU B O 1
#

pLDDT: mean 93.3, std 8.68, range [25.83, 98.88]

Radius of gyration: 29.2 Å; Cα contacts (8 Å, |Δi|>4): 1333; chains: 2; bounding box: 56×92×62 Å

Solvent-accessible surface area (backbone atoms only — not comparable to full-atom values): 35204 Å² total; per-residue (Å²): 128,73,81,74,71,77,62,51,61,66,65,56,34,35,30,28,20,43,46,23,50,52,48,14,50,32,38,74,69,34,42,48,56,25,55,71,71,45,75,70,64,31,41,56,61,57,46,14,61,65,38,55,34,38,48,66,55,42,45,39,53,48,42,28,32,21,8,60,24,56,32,47,67,51,92,88,63,28,35,38,70,88,64,56,68,68,56,50,51,52,46,29,54,58,28,49,44,53,48,56,56,40,71,41,48,68,62,49,58,41,28,36,28,70,87,34,52,67,33,46,73,75,51,69,72,53,53,53,47,69,70,61,65,64,50,69,66,51,51,52,49,46,38,59,69,61,47,46,65,58,58,61,75,45,88,80,64,67,44,36,33,35,34,43,51,36,51,57,30,61,67,56,52,53,48,41,68,74,30,67,72,19,43,34,40,30,28,23,66,48,59,68,30,43,52,49,25,51,55,55,38,71,77,75,41,72,85,43,60,45,81,44,73,39,51,68,57,57,65,69,81,86,37,57,48,57,21,45,32,37,42,29,56,68,34,67,36,38,37,36,47,53,68,43,27,53,51,38,49,62,47,25,35,24,80,87,18,42,35,36,42,33,41,77,52,24,61,48,45,59,83,72,24,61,63,26,66,57,32,26,54,45,31,45,52,13,61,75,37,27,22,27,28,1,10,34,69,84,61,64,62,42,40,10,50,57,39,18,35,61,49,48,52,48,53,49,41,74,70,50,32,41,78,50,68,59,88,89,48,57,81,86,50,81,42,42,68,48,37,30,27,64,108,128,76,80,75,72,76,63,49,60,66,67,56,35,34,30,28,20,43,45,22,50,51,48,13,51,32,38,75,69,35,45,47,57,24,55,71,70,45,74,71,64,29,42,55,62,57,45,14,63,66,39,55,33,38,50,66,55,43,46,39,53,49,41,29,31,20,7,60,23,55,31,47,66,52,90,88,62,28,34,36,70,91,63,57,68,68,56,50,52,52,47,30,55,58,28,50,43,54,49,56,57,38,70,42,47,66,63,49,58,41,28,37,28,72,89,34,52,66,32,45,73,75,51,68,71,53,53,53,49,68,70,62,64,64,50,71,65,52,52,49,49,47,38,60,68,60,46,46,64,58,58,62,75,47,89,79,63,69,44,36,34,34,34,44,51,37,52,56,30,62,66,56,51,53,48,40,67,74,30,67,71,19,42,34,40,30,28,22,67,47,59,67,31,42,52,50,24,49,55,55,40,69,78,75,40,74,83,44,60,46,81,43,73,39,51,68,56,58,66,70,82,86,38,58,49,56,21,46,33,36,41,29,55,69,34,68,38,40,36,34,46,54,67,43,27,52,51,40,48,62,48,24,35,25,81,87,19,42,36,35,41,33,42,75,52,23,61,48,46,60,84,73,24,60,64,25,67,58,32,25,55,46,31,46,52,14,60,75,37,28,23,26,30,0,13,34,84,79,57,65,61,41,39,9,51,57,38,17,36,60,50,48,52,48,54,47,41,73,70,50,32,40,78,48,67,61,87,90,48,55,80,85,51,81,42,43,66,49,35,30,27,64,107

Foldseek 3Di:
DLPPPDDDDPVVVVLVLVLLLLLLVCLVQCLLVLQVPFDPQAALVSSCVSSVHDSVVSVVSQVSCCVVVQWDADPVGTIHRPDDPVVSLLSSLLSNCVVVLVVLVVVLVQCVDPPHAVFDADDPVVLVSVVPNDDPVRLLVCCVVPVVLQVVVDDDQEWEEEEEACFLNSNVQVSCVVRVNYAYEYEHQDPVRQVNNVVVCVVPTRPRYDYDNDDLLDDDPVLFQPGQEYEAEAHLLQALCNLSNLVVCLGRHHQNHKYKHFAQLFALDVSVCVVPPSCVSQVSVQSRHRQRNNCHDDSNPSRTSNNHLVNVQVSSVVNAKDWDDGDPDDSPHRDRMTMIHGD/DPPPPDDDDPVVVVLVLVLLLLLLVCLVQCLLVLQVPFDPQAALVSSCVSSVHDSVVSVVSQVSCCVVVQWDADPVGTIHRPDDPVVSLLSSLLSNCVVVLVVLVVVLVQCVDPPHAVFDADDPVVLVSVVPNDDLVRLVVCCVVPVVLQVVVDDDLEWEEEEEACFLNSNVQVSCVVRVNYAYEYEHQDPVRQVNNVVVCVVPTRPRYDYDNDDLLDDDPVLFQPGQEYEAEAHLLQALCNVSNLVVCLGRHHQNHKYKHFAQLFALDVVVCVVPPSCVSQVSVQSRHRQRNNCHPDNNPSRTSNNHLVNVQVSSVVSAKDWDDGPPDDSPHRDRMTMIHGD

Secondary structure (DSSP, 8-state):
---------HHHHHHHHHHHHHHHHHHHHTHHHHHHHS-SSB-HHHHHHHHTB-HHHHHHHHHHHHHTTSSEE-TTS-EE--S-HHHHHHHHHHHTHHHHHHTTHHHHHHHHBTTS-S--PPPHHHHHHHHTS--HHHHHHHIIIIIHHHHTTSSSS--EEEEES-TTSHHHHHHHHH-TTSEEEEEES-HHHHHHHHHHHHHH--SSEEEEE--TT---GGGTT-EEEEEEES-GGG-S-HHHHHHHHHHHEEEEEEEEEE-----SSGGGGTT-HHHHHHHHHIIIIIHHHHTSSTT----TGGGHHHHHHHHHHHTTEEEE--TT--TTS--SEEEEEE-/---------HHHHHHHHHHHHHHHHHHHHTHHHHHHHS-SSB-HHHHHHHHTB-HHHHHHHHHHHHHTTSSEE-TTS-EE--S-HHHHHHHHHHHTHHHHHHTTHHHHHHHHBTTS-S--PPPHHHHHHHHTS--HHHHHHHIIIIIHHHHTTSSSS--EEEEES-TTSHHHHHHHHH-TTSEEEEEES-HHHHHHHHHHHHHH--SSEEEEE--TT---GGGTT-EEEEEEES-GGG-S-HHHHHHHHHHHEEEEEEEEEE-----SSGGGGTT-HHHHHHHHHIIIIIHHHHTSTTS----TGGGHHHHHHHHHHHTTEEEE--TT--TTS--SEEEEEE-

Organism: Magallana gigas (NCBI:txid29159)

Sequence (686 aa):
MASSTTPRALDQLVRDGLSSLVFAFGYQTGIVDAFINVRQPCTAEELSQKAGKKLRYIQEWLGCLVAAGIVTINEEGKYSLPFETNQLKLWGHISTVIPILSQIFPQLQNAVSHEGPEGFWYSEPFLSWINTSHSQEDLDQWSKQFLAPVLKLKPGCKFTILDFGCGYGRHTRAMAKQYPDSKIYAFDMDQVSISYANKVLSKDGPKNIEYLCKRGGQLPDDWSEKFDFIIINDVLHDSFEVDAILEEIKRVIKPDGFAVAFDPAVSSYHRNLINDKEAQLHLPFSLFTCLPTSSINSSKEGLGIGWGYERRKQKIEDHGFRVVQVGDKDIDTIQEGIVFQKLMASSTTPRALDQLVRDGLSSLVFAFGYQTGIVDAFINVRQPCTAEELSQKAGKKLRYIQEWLGCLVAAGIVTINEEGKYSLPFETNQLKLWGHISTVIPILSQIFPQLQNAVSHEGPEGFWYSEPFLSWINTSHSQEDLDQWSKQFLAPVLKLKPGCKFTILDFGCGYGRHTRAMAKQYPDSKIYAFDMDQVSISYANKVLSKDGPKNIEYLCKRGGQLPDDWSEKFDFIIINDVLHDSFEVDAILEEIKRVIKPDGFAVAFDPAVSSYHRNLINDKEAQLHLPFSLFTCLPTSSINSSKEGLGIGWGYERRKQKIEDHGFRVVQVGDKDIDTIQEGIVFQKL